Protein AF-A0AAW3V2T2-F1 (afdb_monomer)

Structure (mmCIF, N/CA/C/O backbone):
data_AF-A0AAW3V2T2-F1
#
_entry.id   AF-A0AAW3V2T2-F1
#
loop_
_atom_site.group_PDB
_atom_site.id
_atom_site.type_symbol
_atom_site.label_atom_id
_atom_site.label_alt_id
_atom_site.label_comp_id
_atom_site.label_asym_id
_atom_site.label_entity_id
_atom_site.label_seq_id
_atom_site.pdbx_PDB_ins_code
_atom_site.Cartn_x
_atom_site.Cartn_y
_atom_site.Cartn_z
_atom_site.occupancy
_atom_site.B_iso_or_equiv
_atom_site.auth_seq_id
_atom_site.auth_comp_id
_atom_site.auth_asym_id
_atom_site.auth_atom_id
_atom_site.pdbx_PDB_model_num
ATOM 1 N N . MET A 1 1 ? 46.199 -8.300 29.761 1.00 53.41 1 MET A N 1
ATOM 2 C CA . MET A 1 1 ? 46.042 -6.827 29.849 1.00 53.41 1 MET A CA 1
ATOM 3 C C . MET A 1 1 ? 44.579 -6.374 29.830 1.00 53.41 1 MET A C 1
ATOM 5 O O . MET A 1 1 ? 44.307 -5.335 30.410 1.00 53.41 1 MET A O 1
ATOM 9 N N . ALA A 1 2 ? 43.632 -7.113 29.229 1.00 55.97 2 ALA A N 1
ATOM 10 C CA . ALA A 1 2 ? 42.213 -6.725 29.209 1.00 55.97 2 ALA A CA 1
ATOM 11 C C . ALA A 1 2 ? 41.502 -6.847 30.578 1.00 55.97 2 ALA A C 1
ATOM 13 O O . ALA A 1 2 ? 40.705 -5.980 30.928 1.00 55.97 2 ALA A O 1
ATOM 14 N N . ASP A 1 3 ? 41.841 -7.854 31.390 1.00 56.78 3 ASP A N 1
ATOM 15 C CA . ASP A 1 3 ? 41.167 -8.089 32.683 1.00 56.78 3 ASP A CA 1
ATOM 16 C C . ASP A 1 3 ? 41.496 -7.038 33.747 1.00 56.78 3 ASP A C 1
ATOM 18 O O . ASP A 1 3 ? 40.661 -6.690 34.578 1.00 56.78 3 ASP A O 1
ATOM 22 N N . THR A 1 4 ? 42.691 -6.449 33.675 1.00 65.25 4 THR A N 1
ATOM 23 C CA . THR A 1 4 ? 43.110 -5.371 34.579 1.00 65.25 4 THR A CA 1
ATOM 24 C C . THR A 1 4 ? 42.241 -4.118 34.411 1.00 65.25 4 THR A C 1
ATOM 26 O O . THR A 1 4 ? 42.053 -3.373 35.368 1.00 65.25 4 THR A O 1
ATOM 29 N N . ASN A 1 5 ? 41.668 -3.901 33.221 1.00 74.88 5 ASN A N 1
ATOM 30 C CA . ASN A 1 5 ? 40.865 -2.715 32.926 1.00 74.88 5 ASN A CA 1
ATOM 31 C C . ASN A 1 5 ? 39.408 -2.857 33.408 1.00 74.88 5 ASN A C 1
ATOM 33 O O . ASN A 1 5 ? 38.839 -1.912 33.946 1.00 74.88 5 ASN A O 1
ATOM 37 N N . LYS A 1 6 ? 38.816 -4.057 33.306 1.00 81.50 6 LYS A N 1
ATOM 38 C CA . LYS A 1 6 ? 37.448 -4.318 33.798 1.00 81.50 6 LYS A CA 1
ATOM 39 C C . LYS A 1 6 ? 37.344 -4.145 35.314 1.00 81.50 6 LYS A C 1
ATOM 41 O O . LYS A 1 6 ? 36.424 -3.487 35.794 1.00 81.50 6 LYS A O 1
ATOM 46 N N . ASN A 1 7 ? 38.340 -4.644 36.046 1.00 83.12 7 ASN A N 1
ATOM 47 C CA . ASN A 1 7 ? 38.385 -4.520 37.502 1.00 83.12 7 ASN A CA 1
ATOM 48 C C . ASN A 1 7 ? 38.537 -3.060 37.957 1.00 83.12 7 ASN A C 1
ATOM 50 O O . ASN A 1 7 ? 37.912 -2.658 38.936 1.00 83.12 7 ASN A O 1
ATOM 54 N N . ALA A 1 8 ? 39.313 -2.250 37.228 1.00 88.56 8 ALA A N 1
ATOM 55 C CA . ALA A 1 8 ? 39.473 -0.828 37.527 1.00 88.56 8 ALA A CA 1
ATOM 56 C C . ALA A 1 8 ? 38.173 -0.035 37.301 1.00 88.56 8 ALA A C 1
ATOM 58 O O . ALA A 1 8 ? 37.826 0.820 38.112 1.00 88.56 8 ALA A O 1
ATOM 59 N N . ILE A 1 9 ? 37.427 -0.348 36.236 1.00 87.62 9 ILE A N 1
ATOM 60 C CA . ILE A 1 9 ? 36.143 0.299 35.929 1.00 87.62 9 ILE A CA 1
ATOM 61 C C . ILE A 1 9 ? 35.074 -0.092 36.955 1.00 87.62 9 ILE A C 1
ATOM 63 O O . ILE A 1 9 ? 34.386 0.783 37.476 1.00 87.62 9 ILE A O 1
ATOM 67 N N . GLY A 1 10 ? 34.968 -1.380 37.299 1.00 91.44 10 GLY A N 1
ATOM 68 C CA . GLY A 1 10 ? 34.033 -1.844 38.328 1.00 91.44 10 GLY A CA 1
ATOM 69 C C . GLY A 1 10 ? 34.307 -1.197 39.687 1.00 91.44 10 GLY A C 1
ATOM 70 O O . GLY A 1 10 ? 33.379 -0.764 40.366 1.00 91.44 10 GLY A O 1
ATOM 71 N N . GLN A 1 11 ? 35.584 -1.046 40.057 1.00 92.44 11 GLN A N 1
ATOM 72 C CA . GLN A 1 11 ? 35.960 -0.360 41.292 1.00 92.44 11 GLN A CA 1
ATOM 73 C C . GLN A 1 11 ? 35.624 1.138 41.259 1.00 92.44 11 GLN A C 1
ATOM 75 O O . GLN A 1 11 ? 35.041 1.648 42.210 1.00 92.44 11 GLN A O 1
ATOM 80 N N . ALA A 1 12 ? 35.897 1.829 40.149 1.00 92.69 12 ALA A N 1
ATOM 81 C CA . ALA A 1 12 ? 35.562 3.246 40.005 1.00 92.69 12 ALA A CA 1
ATOM 82 C C . ALA A 1 12 ? 34.049 3.519 40.100 1.00 92.69 12 ALA A C 1
ATOM 84 O O . ALA A 1 12 ? 33.648 4.541 40.650 1.00 92.69 12 ALA A O 1
ATOM 85 N N . LEU A 1 13 ? 33.206 2.609 39.595 1.00 93.38 13 LEU A N 1
ATOM 86 C CA . LEU A 1 13 ? 31.748 2.708 39.729 1.00 93.38 13 LEU A CA 1
ATOM 87 C C . LEU A 1 13 ? 31.278 2.464 41.170 1.00 93.38 13 LEU A C 1
ATOM 89 O O . LEU A 1 13 ? 30.354 3.132 41.630 1.00 93.38 13 LEU A O 1
ATOM 93 N N . ARG A 1 14 ? 31.928 1.545 41.897 1.00 93.69 14 ARG A N 1
ATOM 94 C CA . ARG A 1 14 ? 31.645 1.279 43.318 1.00 93.69 14 ARG A CA 1
ATOM 95 C C . ARG A 1 14 ? 32.020 2.448 44.230 1.00 93.69 14 ARG A C 1
ATOM 97 O O . ARG A 1 14 ? 31.319 2.692 45.209 1.00 93.69 14 ARG A O 1
ATOM 104 N N . ASP A 1 15 ? 33.073 3.181 43.882 1.00 95.12 15 ASP A N 1
ATOM 105 C CA . ASP A 1 15 ? 33.586 4.308 44.668 1.00 95.12 15 ASP A CA 1
ATOM 106 C C . ASP A 1 15 ? 32.835 5.636 44.407 1.00 95.12 15 ASP A C 1
ATOM 108 O O . ASP A 1 15 ? 33.189 6.672 44.975 1.00 95.12 15 ASP A O 1
ATOM 112 N N . LEU A 1 16 ? 31.790 5.637 43.566 1.00 94.31 16 LEU A N 1
ATOM 113 C CA . LEU A 1 16 ? 30.964 6.823 43.319 1.00 94.31 16 LEU A CA 1
ATOM 114 C C . LEU A 1 16 ? 30.236 7.285 44.593 1.00 94.31 16 LEU A C 1
ATOM 116 O O . LEU A 1 16 ? 29.608 6.498 45.302 1.00 94.31 16 LEU A O 1
ATOM 120 N N . ASP A 1 17 ? 30.231 8.599 44.845 1.00 95.56 17 ASP A N 1
ATOM 121 C CA . ASP A 1 17 ? 29.371 9.186 45.876 1.00 95.56 17 ASP A CA 1
ATOM 122 C C . ASP A 1 17 ? 27.904 9.166 45.420 1.00 95.56 17 ASP A C 1
ATOM 124 O O . ASP A 1 17 ? 27.413 10.049 44.706 1.00 95.56 17 ASP A O 1
ATOM 128 N N . TRP A 1 18 ? 27.180 8.148 45.876 1.00 93.38 18 TRP A N 1
ATOM 129 C CA . TRP A 1 18 ? 25.777 7.917 45.548 1.00 93.38 18 TRP A CA 1
ATOM 130 C C . TRP A 1 18 ? 24.844 9.072 45.927 1.00 93.38 18 TRP A C 1
ATOM 132 O O . TRP A 1 18 ? 23.751 9.176 45.359 1.00 93.38 18 TRP A O 1
ATOM 142 N N . LYS A 1 19 ? 25.246 9.978 46.832 1.00 90.38 19 LYS A N 1
ATOM 143 C CA . LYS A 1 19 ? 24.436 11.158 47.184 1.00 90.38 19 LYS A CA 1
ATOM 144 C C . LYS A 1 19 ? 24.245 12.111 46.003 1.00 90.38 19 LYS A C 1
ATOM 146 O O . LYS A 1 19 ? 23.205 12.760 45.934 1.00 90.38 19 LYS A O 1
ATOM 151 N N . GLY A 1 20 ? 25.195 12.153 45.067 1.00 89.50 20 GLY A N 1
ATOM 152 C CA . GLY A 1 20 ? 25.119 12.974 43.854 1.00 89.50 20 GLY A CA 1
ATOM 153 C C . GLY A 1 20 ? 24.443 12.293 42.660 1.00 89.50 20 GLY A C 1
ATOM 154 O O . GLY A 1 20 ? 24.149 12.957 41.667 1.00 89.50 20 GLY A O 1
ATOM 155 N N . VAL A 1 21 ? 24.179 10.985 42.732 1.00 91.94 21 VAL A N 1
ATOM 156 C CA . VAL A 1 21 ? 23.638 10.209 41.607 1.00 91.94 21 VAL A CA 1
ATOM 157 C C . VAL A 1 21 ? 22.103 10.259 41.613 1.00 91.94 21 VAL A C 1
ATOM 159 O O . VAL A 1 21 ? 21.492 9.788 42.583 1.00 91.94 21 VAL A O 1
ATOM 162 N N . PRO A 1 22 ? 21.451 10.773 40.545 1.00 93.31 22 PRO A N 1
ATOM 163 C CA . PRO A 1 22 ? 19.994 10.774 40.424 1.00 93.31 22 PRO A CA 1
ATOM 164 C C . PRO A 1 22 ? 19.413 9.367 40.577 1.00 93.31 22 PRO A C 1
ATOM 166 O O . PRO A 1 22 ? 19.926 8.427 39.978 1.00 93.31 22 PRO A O 1
ATOM 169 N N . VAL A 1 23 ? 18.309 9.228 41.321 1.00 88.88 23 VAL A N 1
ATOM 170 C CA . VAL A 1 23 ? 17.694 7.924 41.655 1.00 88.88 23 VAL A CA 1
ATOM 171 C C . VAL A 1 23 ? 17.455 7.056 40.415 1.00 88.88 23 VAL A C 1
ATOM 173 O O . VAL A 1 23 ? 17.810 5.884 40.418 1.00 88.88 23 VAL A O 1
ATOM 176 N N . ARG A 1 24 ? 16.966 7.653 39.321 1.00 85.06 24 ARG A N 1
ATOM 177 C CA . ARG A 1 24 ? 16.708 6.965 38.042 1.00 85.06 24 ARG A CA 1
ATOM 178 C C . ARG A 1 24 ? 17.946 6.354 37.365 1.00 85.06 24 ARG A C 1
ATOM 180 O O . ARG A 1 24 ? 17.792 5.523 36.485 1.00 85.06 24 ARG A O 1
ATOM 187 N N . ASN A 1 25 ? 19.152 6.788 37.733 1.00 88.88 25 ASN A N 1
ATOM 188 C CA . ASN A 1 25 ? 20.400 6.284 37.156 1.00 88.88 25 ASN A CA 1
ATOM 189 C C . ASN A 1 25 ? 21.049 5.205 38.031 1.00 88.88 25 ASN A C 1
ATOM 191 O O . ASN A 1 25 ? 22.017 4.589 37.594 1.00 88.88 25 ASN A O 1
ATOM 195 N N . ARG A 1 26 ? 20.569 4.996 39.266 1.00 95.25 26 ARG A N 1
ATOM 196 C CA . ARG A 1 26 ? 21.239 4.101 40.216 1.00 95.25 26 ARG A CA 1
ATOM 197 C C . ARG A 1 26 ? 21.125 2.639 39.807 1.00 95.25 26 ARG A C 1
ATOM 199 O O . ARG A 1 26 ? 22.139 1.960 39.743 1.00 95.25 26 ARG A O 1
ATOM 206 N N . GLU A 1 27 ? 19.928 2.229 39.405 1.00 90.94 27 GLU A N 1
ATOM 207 C CA . GLU A 1 27 ? 19.638 0.870 38.938 1.00 90.94 27 GLU A CA 1
ATOM 208 C C . GLU A 1 27 ? 20.506 0.475 37.728 1.00 90.94 27 GLU A C 1
ATOM 210 O O . GLU A 1 27 ? 21.078 -0.609 37.692 1.00 90.94 27 GLU A O 1
ATOM 215 N N . ALA A 1 28 ? 20.702 1.388 36.771 1.00 90.19 28 ALA A N 1
ATOM 216 C CA . ALA A 1 28 ? 21.550 1.135 35.605 1.00 90.19 28 ALA A CA 1
ATOM 217 C C . ALA A 1 28 ? 23.043 0.988 35.966 1.00 90.19 28 ALA A C 1
ATOM 219 O O . ALA A 1 28 ? 23.759 0.207 35.341 1.00 90.19 28 ALA A O 1
ATOM 220 N N . ILE A 1 29 ? 23.526 1.735 36.966 1.00 91.50 29 ILE A N 1
ATOM 221 C CA . ILE A 1 29 ? 24.917 1.637 37.437 1.00 91.50 29 ILE A CA 1
ATOM 222 C C . ILE A 1 29 ? 25.121 0.336 38.223 1.00 91.50 29 ILE A C 1
ATOM 224 O O . ILE A 1 29 ? 26.145 -0.319 38.047 1.00 91.50 29 ILE A O 1
ATOM 228 N N . GLU A 1 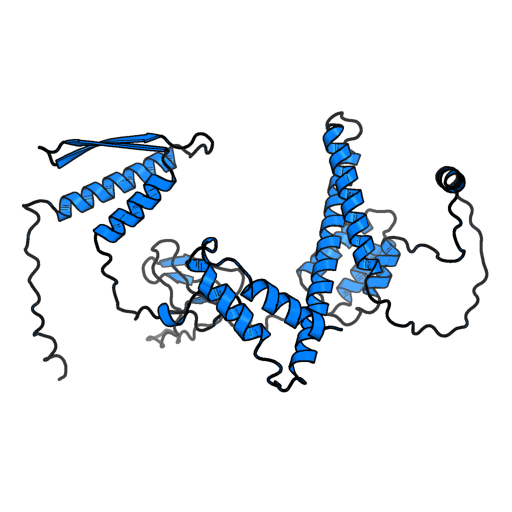30 ? 24.145 -0.072 39.036 1.00 93.19 30 GLU A N 1
ATOM 229 C CA . GLU A 1 30 ? 24.168 -1.350 39.759 1.00 93.19 30 GLU A CA 1
ATOM 230 C C . GLU A 1 30 ? 24.198 -2.544 38.792 1.00 93.19 30 GLU A C 1
ATOM 232 O O . GLU A 1 30 ? 25.061 -3.411 38.922 1.00 93.19 30 GLU A O 1
ATOM 237 N N . GLN A 1 31 ? 23.359 -2.533 37.751 1.00 88.56 31 GLN A N 1
ATOM 238 C CA . GLN A 1 31 ? 23.367 -3.562 36.702 1.00 88.56 31 GLN A CA 1
ATOM 239 C C . GLN A 1 31 ? 24.700 -3.617 35.939 1.00 88.56 31 GLN A C 1
ATOM 241 O O . GLN A 1 31 ? 25.179 -4.696 35.588 1.00 88.56 31 GLN A O 1
ATOM 246 N N . ALA A 1 32 ? 25.336 -2.467 35.693 1.00 88.00 32 ALA A N 1
ATOM 247 C CA . ALA A 1 32 ? 26.644 -2.417 35.041 1.00 88.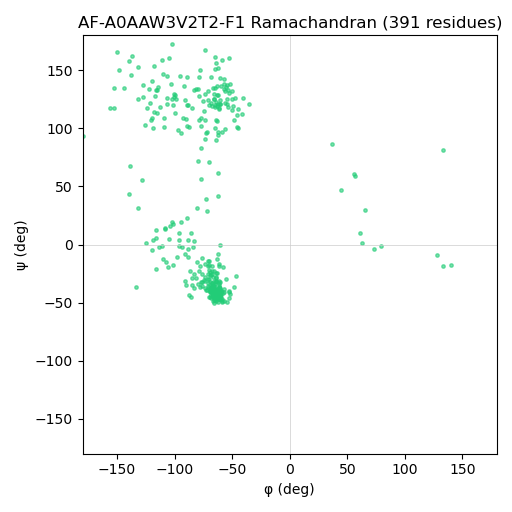00 32 ALA A CA 1
ATOM 248 C C . ALA A 1 32 ? 27.761 -3.006 35.920 1.00 88.00 32 ALA A C 1
ATOM 250 O O . ALA A 1 32 ? 28.662 -3.665 35.401 1.00 88.00 32 ALA A O 1
ATOM 251 N N . ILE A 1 33 ? 27.702 -2.798 37.240 1.00 92.81 33 ILE A N 1
ATOM 252 C CA . ILE A 1 33 ? 28.631 -3.410 38.198 1.00 92.81 33 ILE A CA 1
ATOM 253 C C . ILE A 1 33 ? 28.445 -4.934 38.211 1.00 92.81 33 ILE A C 1
ATOM 255 O O . ILE A 1 33 ? 29.427 -5.666 38.103 1.00 92.81 33 ILE A O 1
ATOM 259 N N . GLU A 1 34 ? 27.200 -5.412 38.253 1.00 90.00 34 GLU A N 1
ATOM 260 C CA . GLU A 1 34 ? 26.885 -6.846 38.248 1.00 90.00 34 GLU A CA 1
ATOM 261 C C . GLU A 1 34 ? 27.352 -7.538 36.956 1.00 90.00 34 GLU A C 1
ATOM 263 O O . GLU A 1 34 ? 27.958 -8.609 36.998 1.00 90.00 34 GLU A O 1
ATOM 268 N N . ALA A 1 35 ? 27.178 -6.885 35.803 1.00 86.69 35 ALA A N 1
ATOM 269 C CA . ALA A 1 35 ? 27.677 -7.380 34.521 1.00 86.69 35 ALA A CA 1
ATOM 270 C C . ALA A 1 35 ? 29.216 -7.427 34.441 1.00 86.69 35 ALA A C 1
ATOM 272 O O . ALA A 1 35 ? 29.774 -8.283 33.750 1.00 86.69 35 ALA A O 1
ATOM 273 N N . LEU A 1 36 ? 29.915 -6.517 35.129 1.00 88.06 36 LEU A N 1
ATOM 274 C CA . LEU A 1 36 ? 31.379 -6.518 35.208 1.00 88.06 36 LEU A CA 1
ATOM 275 C C . LEU A 1 36 ? 31.910 -7.601 36.158 1.00 88.06 36 LEU A C 1
ATOM 277 O O . LEU A 1 36 ? 32.978 -8.153 35.891 1.00 88.06 36 LEU A O 1
ATOM 281 N N . ASP A 1 37 ? 31.169 -7.923 37.221 1.00 86.88 37 ASP A N 1
ATOM 282 C CA . ASP A 1 37 ? 31.546 -8.941 38.210 1.00 86.88 37 ASP A CA 1
ATOM 283 C C . ASP A 1 37 ? 31.175 -10.373 37.769 1.00 86.88 37 ASP A C 1
ATOM 285 O O . ASP A 1 37 ? 31.832 -11.336 38.170 1.00 86.88 37 ASP A O 1
ATOM 289 N N . GLY A 1 38 ? 30.161 -10.531 36.909 1.00 83.62 38 GLY A N 1
ATOM 290 C CA . GLY A 1 38 ? 29.633 -11.810 36.413 1.00 83.62 38 GLY A CA 1
ATOM 291 C C . GLY A 1 38 ? 30.517 -12.559 35.405 1.00 83.62 38 GLY 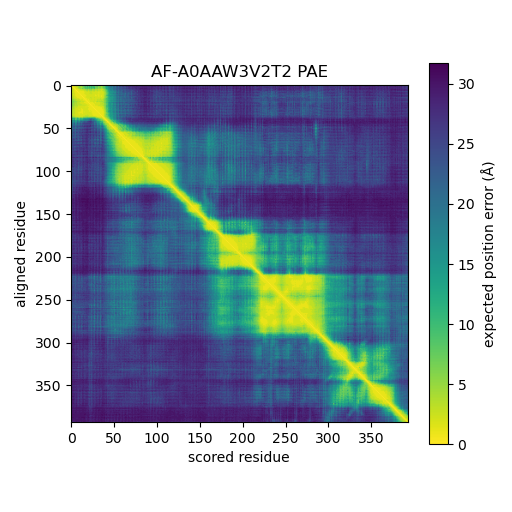A C 1
ATOM 292 O O . GLY A 1 38 ? 30.003 -13.114 34.436 1.00 83.62 38 GLY A O 1
ATOM 293 N N . GLY A 1 39 ? 31.838 -12.561 35.607 1.00 64.44 39 GLY A N 1
ATOM 294 C CA . GLY A 1 39 ? 32.839 -13.119 34.698 1.00 64.44 39 GLY A CA 1
ATOM 295 C C . GLY A 1 39 ? 32.459 -14.455 34.040 1.00 64.44 39 GLY A C 1
ATOM 296 O O . GLY A 1 39 ? 32.187 -15.448 34.707 1.00 64.44 39 GLY A O 1
ATOM 297 N N . ASP A 1 40 ? 32.531 -14.460 32.707 1.00 56.84 40 ASP A N 1
ATOM 298 C CA . ASP A 1 40 ? 32.747 -15.630 31.848 1.00 56.84 40 ASP A CA 1
ATOM 299 C C . ASP A 1 40 ? 31.747 -16.798 32.000 1.00 56.84 40 ASP A C 1
ATOM 301 O O . ASP A 1 40 ? 32.116 -17.955 32.214 1.00 56.84 40 ASP A O 1
ATOM 305 N N . GLN A 1 41 ? 30.453 -16.539 31.777 1.00 44.12 41 GLN A N 1
ATOM 306 C CA . GLN A 1 41 ? 29.564 -17.612 31.322 1.00 44.12 41 GLN A CA 1
ATOM 307 C C . GLN A 1 41 ? 29.785 -17.872 29.826 1.00 44.12 41 GLN A C 1
ATOM 309 O O . GLN A 1 41 ? 29.314 -17.139 28.959 1.00 44.12 41 GLN A O 1
ATOM 314 N N . LYS A 1 42 ? 30.522 -18.951 29.535 1.00 49.62 42 LYS A N 1
ATOM 315 C CA . LYS A 1 42 ? 30.663 -19.561 28.204 1.00 49.62 42 LYS A CA 1
ATOM 316 C C . LYS A 1 42 ? 29.299 -19.706 27.510 1.00 49.62 42 LYS A C 1
ATOM 318 O O . LYS A 1 42 ? 28.517 -20.581 27.877 1.00 49.62 42 LYS A O 1
ATOM 323 N N . GLN A 1 43 ? 29.079 -18.941 26.444 1.00 43.19 43 GLN A N 1
ATOM 324 C CA . GLN A 1 43 ? 28.131 -19.284 25.379 1.00 43.19 43 GLN A CA 1
ATOM 325 C C . GLN A 1 43 ? 28.866 -19.981 24.217 1.00 43.19 43 GLN A C 1
ATOM 327 O O . GLN A 1 43 ? 30.025 -19.655 23.942 1.00 43.19 43 GLN A O 1
ATOM 332 N N . PRO A 1 44 ? 28.235 -20.952 23.530 1.00 42.00 44 PRO A N 1
ATOM 333 C CA . PRO A 1 44 ? 28.854 -21.680 22.429 1.00 42.00 44 PRO A CA 1
ATOM 334 C C . PRO A 1 44 ? 28.854 -20.810 21.162 1.00 42.00 44 PRO A C 1
ATOM 336 O O . PRO A 1 44 ? 27.813 -20.567 20.561 1.00 42.00 44 PRO A O 1
ATOM 339 N N . LEU A 1 45 ? 30.035 -20.336 20.761 1.00 51.28 45 LEU A N 1
ATOM 340 C CA . LEU A 1 45 ? 30.257 -19.488 19.588 1.00 51.28 45 LEU A CA 1
ATOM 341 C C . LEU A 1 45 ? 30.992 -20.274 18.496 1.00 51.28 45 LEU A C 1
ATOM 343 O O . LEU A 1 45 ? 32.212 -20.423 18.540 1.00 51.28 45 LEU A O 1
ATOM 347 N N . ALA A 1 46 ? 30.242 -20.741 17.500 1.00 43.38 46 ALA A N 1
ATOM 348 C CA . ALA A 1 46 ? 30.783 -21.113 16.192 1.00 43.38 46 ALA A CA 1
ATOM 349 C C . ALA A 1 46 ? 29.919 -20.538 15.053 1.00 43.38 46 ALA A C 1
ATOM 351 O O . ALA A 1 46 ? 30.468 -20.006 14.092 1.00 43.38 46 ALA A O 1
ATOM 352 N N . ASP A 1 47 ? 28.593 -20.491 15.218 1.00 44.62 47 ASP A N 1
ATOM 353 C CA . ASP A 1 47 ? 27.686 -20.047 14.145 1.00 44.62 47 ASP A CA 1
ATOM 354 C C . ASP A 1 47 ? 27.471 -18.518 14.098 1.00 44.62 47 ASP A C 1
ATOM 356 O O . ASP A 1 47 ? 27.199 -17.943 13.045 1.00 44.62 47 ASP A O 1
ATOM 360 N N . GLU A 1 48 ? 27.686 -17.811 15.211 1.00 44.53 48 GLU A N 1
ATOM 361 C CA . GLU A 1 48 ? 27.503 -16.351 15.293 1.00 44.53 48 GLU A CA 1
ATOM 362 C C . GLU A 1 48 ? 28.673 -15.550 14.684 1.00 44.53 48 GLU A C 1
ATOM 364 O O . GLU A 1 48 ? 28.510 -14.397 14.279 1.00 44.53 48 GLU A O 1
ATOM 369 N N . ALA A 1 49 ? 29.868 -16.145 14.588 1.00 46.53 49 ALA A N 1
ATOM 370 C CA . ALA A 1 49 ? 31.040 -15.487 14.006 1.00 46.53 49 ALA A CA 1
ATOM 371 C C . ALA A 1 49 ? 30.943 -15.372 12.472 1.00 46.53 49 ALA A C 1
ATOM 373 O O . ALA A 1 49 ? 31.405 -14.379 11.909 1.00 46.53 49 ALA A O 1
ATOM 374 N N . ALA A 1 50 ? 30.285 -16.333 11.812 1.00 45.34 50 ALA A N 1
ATOM 375 C CA . ALA A 1 50 ? 30.003 -16.278 10.378 1.00 45.34 50 ALA A CA 1
ATOM 376 C C . ALA A 1 50 ? 28.985 -15.167 10.054 1.00 45.34 50 ALA A C 1
ATOM 378 O O . ALA A 1 50 ? 29.259 -14.311 9.212 1.00 45.34 50 ALA A O 1
ATOM 379 N N . ALA A 1 51 ? 27.893 -15.076 10.825 1.00 48.12 51 ALA A N 1
ATOM 380 C CA . ALA A 1 51 ? 26.869 -14.039 10.660 1.00 48.12 51 ALA A CA 1
ATOM 381 C C . ALA A 1 51 ? 27.392 -12.606 10.915 1.00 48.12 51 ALA A C 1
ATOM 383 O O . ALA A 1 51 ? 26.958 -11.653 10.266 1.00 48.12 51 ALA A O 1
ATOM 384 N N . ARG A 1 52 ? 28.369 -12.432 11.819 1.00 49.09 52 ARG A N 1
ATOM 385 C CA . ARG A 1 52 ? 29.024 -11.130 12.065 1.00 49.09 52 ARG A CA 1
ATOM 386 C C . ARG A 1 52 ? 29.948 -10.683 10.925 1.00 49.09 52 ARG A C 1
ATOM 388 O O . ARG A 1 52 ? 30.170 -9.481 10.775 1.00 49.09 52 ARG A O 1
ATOM 395 N N . SER A 1 53 ? 30.482 -11.612 10.130 1.00 52.50 53 SER A N 1
ATOM 396 C CA . SER A 1 53 ? 31.357 -11.279 8.997 1.00 52.50 53 SER A CA 1
ATOM 397 C C . SER A 1 53 ? 30.574 -10.782 7.773 1.00 52.50 53 SER A C 1
ATOM 399 O O . SER A 1 53 ? 30.986 -9.801 7.151 1.00 52.50 53 SER A O 1
ATOM 401 N N . ASP A 1 54 ? 29.389 -11.348 7.521 1.00 53.75 54 ASP A N 1
ATOM 402 C CA . ASP A 1 54 ? 28.526 -10.970 6.393 1.00 53.75 54 ASP A CA 1
ATOM 403 C C . ASP A 1 54 ? 27.914 -9.569 6.564 1.00 53.75 54 ASP A C 1
ATOM 405 O O . ASP A 1 54 ? 27.862 -8.777 5.619 1.00 53.75 54 ASP A O 1
ATOM 409 N N . GLY A 1 55 ? 27.525 -9.205 7.792 1.00 52.66 55 GLY A N 1
ATOM 410 C CA . GLY A 1 55 ? 26.999 -7.868 8.087 1.00 52.66 55 GLY A CA 1
ATOM 411 C C . GLY A 1 55 ? 28.041 -6.759 7.911 1.00 52.66 55 GLY A C 1
ATOM 412 O O . GLY A 1 55 ? 27.722 -5.672 7.427 1.00 52.66 55 GLY A O 1
ATOM 413 N N . ARG A 1 56 ? 29.306 -7.034 8.247 1.00 59.88 56 ARG A N 1
ATOM 414 C CA . ARG A 1 56 ? 30.401 -6.063 8.126 1.00 59.88 56 ARG A CA 1
ATOM 415 C C . ARG A 1 56 ? 30.721 -5.742 6.667 1.00 59.88 56 ARG A C 1
ATOM 417 O O . ARG A 1 56 ? 30.858 -4.568 6.336 1.00 59.88 56 ARG A O 1
ATOM 424 N N . ALA A 1 57 ? 30.772 -6.753 5.801 1.00 64.81 57 ALA A N 1
ATOM 425 C CA . ALA A 1 57 ? 30.987 -6.549 4.370 1.00 64.81 57 ALA A CA 1
ATOM 426 C C . ALA A 1 57 ? 29.852 -5.718 3.741 1.00 64.81 57 ALA A C 1
ATOM 428 O O . ALA A 1 57 ? 30.111 -4.796 2.970 1.00 64.81 57 ALA A O 1
ATOM 429 N N . ALA A 1 58 ? 28.597 -5.975 4.126 1.00 60.84 58 ALA A N 1
ATOM 430 C CA . ALA A 1 58 ? 27.452 -5.191 3.661 1.00 60.84 58 ALA A CA 1
ATOM 431 C C . ALA A 1 58 ? 27.503 -3.722 4.131 1.00 60.84 58 ALA A C 1
ATOM 433 O O . ALA A 1 58 ? 27.223 -2.814 3.346 1.00 60.84 58 ALA A O 1
ATOM 434 N N . LEU A 1 59 ? 27.908 -3.474 5.383 1.00 61.22 59 LEU A N 1
ATOM 435 C CA . LEU A 1 59 ? 28.114 -2.127 5.936 1.00 61.22 59 LEU A CA 1
ATOM 436 C C . LEU A 1 59 ? 29.262 -1.378 5.237 1.00 61.22 59 LEU A C 1
ATOM 438 O O . LEU A 1 59 ? 29.121 -0.196 4.924 1.00 61.22 59 LEU A O 1
ATOM 442 N N . GLU A 1 60 ? 30.371 -2.060 4.942 1.00 75.00 60 GLU A N 1
ATOM 443 C CA . GLU A 1 60 ? 31.518 -1.491 4.222 1.00 75.00 60 GLU A CA 1
ATOM 444 C C . GLU A 1 60 ? 31.154 -1.145 2.761 1.00 75.00 60 GLU A C 1
ATOM 446 O O . GLU A 1 60 ? 31.468 -0.047 2.291 1.00 75.00 60 GLU A O 1
ATOM 451 N N . ILE A 1 61 ? 30.395 -2.007 2.071 1.00 73.25 61 ILE A N 1
ATOM 452 C CA . ILE A 1 61 ? 29.877 -1.747 0.713 1.00 73.25 61 ILE A CA 1
ATOM 453 C C . ILE A 1 61 ? 28.877 -0.581 0.709 1.00 73.25 61 ILE A C 1
ATOM 455 O O . ILE A 1 61 ? 28.934 0.285 -0.172 1.00 73.25 61 ILE A O 1
ATOM 459 N N . ALA A 1 62 ? 27.974 -0.516 1.691 1.00 74.88 62 ALA A N 1
ATOM 460 C CA . ALA A 1 62 ? 27.017 0.581 1.818 1.00 74.88 62 ALA A CA 1
ATOM 461 C C . ALA A 1 62 ? 27.725 1.924 2.067 1.00 74.88 62 ALA A C 1
ATOM 463 O O . ALA A 1 62 ? 27.389 2.922 1.424 1.00 74.88 62 ALA A O 1
ATOM 464 N N . GLY A 1 63 ? 28.746 1.937 2.932 1.00 80.19 63 GLY A N 1
ATOM 465 C CA . GLY A 1 63 ? 29.574 3.114 3.198 1.00 80.19 63 GLY A CA 1
ATOM 466 C C . GLY A 1 63 ? 30.338 3.597 1.962 1.00 80.19 63 GLY A C 1
ATOM 467 O O . GLY A 1 63 ? 30.292 4.783 1.633 1.00 80.19 63 GLY A O 1
ATOM 468 N N . ALA A 1 64 ? 30.968 2.680 1.219 1.00 77.38 64 ALA A N 1
ATOM 469 C CA . ALA A 1 64 ? 31.645 2.999 -0.039 1.00 77.38 64 ALA A CA 1
ATOM 470 C C . ALA A 1 64 ? 30.673 3.557 -1.094 1.00 77.38 64 ALA A C 1
ATOM 472 O O . ALA A 1 64 ? 30.970 4.550 -1.761 1.00 77.38 64 ALA A O 1
ATOM 473 N N . THR A 1 65 ? 29.478 2.971 -1.199 1.00 81.38 65 THR A N 1
ATOM 474 C CA . THR A 1 65 ? 28.438 3.420 -2.135 1.00 81.38 65 THR A CA 1
ATOM 475 C C . THR A 1 65 ? 27.938 4.827 -1.796 1.00 81.38 65 THR A C 1
ATOM 477 O O . THR A 1 65 ? 27.762 5.651 -2.695 1.00 81.38 65 THR A O 1
ATOM 480 N N . ALA A 1 66 ? 27.723 5.133 -0.514 1.00 82.44 66 ALA A N 1
ATOM 481 C CA . ALA A 1 66 ? 27.289 6.458 -0.074 1.00 82.44 66 ALA A CA 1
ATOM 482 C C . ALA A 1 66 ? 28.340 7.538 -0.382 1.00 82.44 66 ALA A C 1
ATOM 484 O O . ALA A 1 66 ? 28.001 8.570 -0.959 1.00 82.44 66 ALA A O 1
ATOM 485 N N . ALA A 1 67 ? 29.616 7.270 -0.091 1.00 78.75 67 ALA A N 1
ATOM 486 C CA . ALA A 1 67 ? 30.698 8.215 -0.363 1.00 78.75 67 ALA A CA 1
ATOM 487 C C . ALA A 1 67 ? 30.916 8.467 -1.864 1.00 78.75 67 ALA A C 1
ATOM 489 O O . ALA A 1 67 ? 31.210 9.592 -2.266 1.00 78.75 67 ALA A O 1
ATOM 490 N N . LEU A 1 68 ? 30.735 7.449 -2.713 1.00 83.19 68 LEU A N 1
ATOM 491 C CA . LEU A 1 68 ? 30.792 7.622 -4.167 1.00 83.19 68 LEU A CA 1
ATOM 492 C C . LEU A 1 68 ? 29.636 8.483 -4.690 1.00 83.19 68 LEU A C 1
ATOM 494 O O . LEU A 1 68 ? 29.864 9.342 -5.539 1.00 83.19 68 LEU A O 1
ATOM 498 N N . ARG A 1 69 ? 28.414 8.314 -4.163 1.00 86.31 69 ARG A N 1
ATOM 499 C CA . ARG A 1 69 ? 27.276 9.182 -4.517 1.00 86.31 69 ARG A CA 1
ATOM 500 C C . ARG A 1 69 ? 27.513 10.629 -4.102 1.00 86.31 69 ARG A C 1
ATOM 502 O O . ARG A 1 69 ? 27.246 11.529 -4.890 1.00 86.31 69 ARG A O 1
ATOM 509 N N . GLU A 1 70 ? 28.033 10.849 -2.898 1.00 85.44 70 GLU A N 1
ATOM 510 C CA . GLU A 1 70 ? 28.375 12.192 -2.422 1.00 85.44 70 GLU A CA 1
ATOM 511 C C . GLU A 1 70 ? 29.467 12.833 -3.291 1.00 85.44 70 GLU A C 1
ATOM 513 O O . GLU A 1 70 ? 29.362 14.004 -3.652 1.00 85.44 70 GLU A O 1
ATOM 518 N N . CYS A 1 71 ? 30.472 12.054 -3.708 1.00 85.88 71 CYS A N 1
ATOM 519 C CA . CYS A 1 71 ? 31.495 12.514 -4.642 1.00 85.88 71 CYS A CA 1
ATOM 520 C C . CYS A 1 71 ? 30.899 12.915 -5.996 1.00 85.88 71 CYS A C 1
ATOM 522 O O . CYS A 1 71 ? 31.222 13.990 -6.493 1.00 85.88 71 CYS A O 1
ATOM 524 N N . LEU A 1 72 ? 30.012 12.101 -6.576 1.00 87.44 72 LEU A N 1
ATOM 525 C CA . LEU A 1 72 ? 29.359 12.410 -7.854 1.00 87.44 72 LEU A CA 1
ATOM 526 C C . LEU A 1 72 ? 28.472 13.658 -7.764 1.00 87.44 72 LEU A C 1
ATOM 528 O O . LEU A 1 72 ? 28.579 14.537 -8.614 1.00 87.44 72 LEU A O 1
ATOM 532 N N . ALA A 1 73 ? 27.668 13.783 -6.708 1.00 85.88 73 ALA A N 1
ATOM 533 C CA . ALA A 1 73 ? 26.834 14.963 -6.487 1.00 85.88 73 ALA A CA 1
ATOM 534 C C . ALA A 1 73 ? 27.677 16.241 -6.326 1.00 85.88 73 ALA A C 1
ATOM 536 O O . ALA A 1 73 ? 27.311 17.308 -6.819 1.00 85.88 73 ALA A O 1
ATOM 537 N N . ALA A 1 74 ? 28.832 16.144 -5.661 1.00 84.56 74 ALA A N 1
ATOM 538 C CA . ALA A 1 74 ? 29.750 17.268 -5.519 1.00 84.56 74 ALA A CA 1
ATOM 539 C C . ALA A 1 74 ? 30.461 17.632 -6.839 1.00 84.56 74 ALA A C 1
ATOM 541 O O . ALA A 1 74 ? 30.722 18.812 -7.076 1.00 84.56 74 ALA A O 1
ATOM 542 N N . GLU A 1 75 ? 30.754 16.656 -7.707 1.00 89.38 75 GLU A N 1
ATOM 543 C CA . GLU A 1 75 ? 31.251 16.910 -9.069 1.00 89.38 75 GLU A CA 1
ATOM 544 C C . GLU A 1 75 ? 30.199 17.591 -9.945 1.00 89.38 75 GLU A C 1
ATOM 546 O O . GLU A 1 75 ? 30.523 18.546 -10.645 1.00 89.38 75 GLU A O 1
ATOM 551 N N . GLU A 1 76 ? 28.946 17.144 -9.883 1.00 88.88 76 GLU A N 1
ATOM 552 C CA . GLU A 1 76 ? 27.842 17.720 -10.653 1.00 88.88 76 GLU A CA 1
ATOM 553 C C . GLU A 1 76 ? 27.567 19.169 -10.233 1.00 88.88 76 GLU A C 1
ATOM 555 O O . GLU A 1 76 ? 27.515 20.063 -11.078 1.00 88.88 76 GLU A O 1
ATOM 560 N N . ALA A 1 77 ? 27.509 19.431 -8.923 1.00 85.44 77 ALA A N 1
ATOM 561 C CA . ALA A 1 77 ? 27.366 20.785 -8.392 1.00 85.44 77 ALA A CA 1
ATOM 562 C C . ALA A 1 77 ? 28.525 21.701 -8.821 1.00 85.44 77 ALA A C 1
ATOM 564 O O . ALA A 1 77 ? 28.309 22.864 -9.162 1.00 85.44 77 ALA A O 1
ATOM 565 N N . TRP A 1 78 ? 29.759 21.185 -8.833 1.00 90.25 78 TRP A N 1
ATOM 566 C CA . TRP A 1 78 ? 30.910 21.935 -9.331 1.00 90.25 78 TRP A CA 1
ATOM 567 C C . TRP A 1 78 ? 30.826 22.186 -10.837 1.00 90.25 78 TRP A C 1
ATOM 569 O O . TRP A 1 78 ? 31.114 23.292 -11.286 1.00 90.25 78 TRP A O 1
ATOM 579 N N . SER A 1 79 ? 30.420 21.183 -11.617 1.00 88.75 79 SER A N 1
ATOM 580 C CA . SER A 1 79 ? 30.272 21.316 -13.065 1.00 88.75 79 SER A CA 1
ATOM 581 C C . SER A 1 79 ? 29.210 22.346 -13.433 1.00 88.75 79 SER A C 1
ATOM 583 O O . SER A 1 79 ? 29.413 23.088 -14.388 1.00 88.75 79 SER A O 1
ATOM 585 N N . TRP A 1 80 ? 28.106 22.409 -12.686 1.00 90.62 80 TRP A N 1
ATOM 586 C CA . TRP A 1 80 ? 27.093 23.445 -12.858 1.00 90.62 80 TRP A CA 1
ATOM 587 C C . TRP A 1 80 ? 27.679 24.830 -12.571 1.00 90.62 80 TRP A C 1
ATOM 589 O O . TRP A 1 80 ? 27.591 25.711 -13.415 1.00 90.62 80 TRP A O 1
ATOM 599 N N . ILE A 1 81 ? 28.373 25.011 -11.440 1.00 87.44 81 ILE A N 1
ATOM 600 C CA . ILE A 1 81 ? 29.003 26.298 -11.088 1.00 87.44 81 ILE A CA 1
ATOM 601 C C . ILE A 1 81 ? 30.030 26.741 -12.138 1.00 87.44 81 ILE A C 1
ATOM 603 O O . ILE A 1 81 ? 30.060 27.916 -12.497 1.00 87.44 81 ILE A O 1
ATOM 607 N N . ALA A 1 82 ? 30.832 25.808 -12.657 1.00 86.25 82 ALA A N 1
ATOM 608 C CA . ALA A 1 82 ? 31.833 26.082 -13.684 1.00 86.25 82 ALA A CA 1
ATOM 609 C C . ALA A 1 82 ? 31.209 26.550 -15.014 1.00 86.25 82 ALA A C 1
ATOM 611 O O . ALA A 1 82 ? 31.794 27.368 -15.716 1.00 86.25 82 ALA A O 1
ATOM 612 N N . GLN A 1 83 ? 30.000 26.084 -15.354 1.00 88.25 83 GLN A N 1
ATOM 613 C CA . GLN A 1 83 ? 29.295 26.515 -16.570 1.00 88.25 83 GLN A CA 1
ATOM 614 C C . GLN A 1 83 ? 28.863 27.991 -16.532 1.00 88.25 83 GLN A C 1
ATOM 616 O O . GLN A 1 83 ? 28.695 28.589 -17.591 1.00 88.25 83 GLN A O 1
ATOM 621 N N . PHE A 1 84 ? 28.727 28.592 -15.345 1.00 87.06 84 PHE A N 1
ATOM 622 C CA . PHE A 1 84 ? 28.300 29.987 -15.164 1.00 87.06 84 PHE A CA 1
ATOM 623 C C . PHE A 1 84 ? 29.453 30.942 -14.805 1.00 87.06 84 PHE A C 1
ATOM 625 O O . PHE A 1 84 ? 29.208 32.067 -14.364 1.00 87.06 84 PHE A O 1
ATOM 632 N N . GLU A 1 85 ? 30.715 30.535 -14.998 1.00 69.50 85 GLU A N 1
ATOM 633 C CA . GLU A 1 85 ? 31.901 31.328 -14.623 1.00 69.50 85 GLU A CA 1
ATOM 634 C C . GLU A 1 85 ? 32.041 32.680 -15.358 1.00 69.50 85 GLU A C 1
ATOM 636 O O . GLU A 1 85 ? 32.860 33.504 -14.957 1.00 69.50 85 GLU A O 1
ATOM 641 N N . GLY A 1 86 ? 31.210 32.968 -16.367 1.00 74.88 86 GLY A N 1
ATOM 642 C CA . GLY A 1 86 ? 31.198 34.248 -17.091 1.00 74.88 86 GLY A CA 1
ATOM 643 C C . GLY A 1 86 ? 30.090 35.235 -16.706 1.00 74.88 86 GLY A C 1
ATOM 644 O O . GLY A 1 86 ? 30.217 36.422 -16.998 1.00 74.88 86 GLY A O 1
ATOM 645 N N . ASP A 1 87 ? 29.026 34.787 -16.035 1.00 78.62 87 ASP A N 1
ATOM 646 C CA . ASP A 1 87 ? 27.780 35.569 -15.956 1.00 78.62 87 ASP A CA 1
ATOM 647 C C . ASP A 1 87 ? 27.656 36.412 -14.677 1.00 78.62 87 ASP A C 1
ATOM 649 O O . ASP A 1 87 ? 26.654 37.095 -14.467 1.00 78.62 87 ASP A O 1
ATOM 653 N N . GLY A 1 88 ? 28.640 36.335 -13.771 1.00 84.75 88 GLY A N 1
ATOM 654 C CA . GLY A 1 88 ? 28.536 36.918 -12.426 1.00 84.75 88 GLY A CA 1
ATOM 655 C C . GLY A 1 88 ? 27.390 36.327 -11.588 1.00 84.75 88 GLY A C 1
ATOM 656 O O . GLY A 1 88 ? 27.078 36.843 -10.519 1.00 84.75 88 GLY A O 1
ATOM 657 N N . ALA A 1 89 ? 26.762 35.250 -12.073 1.00 79.62 89 ALA A N 1
ATOM 658 C CA . ALA A 1 89 ? 25.564 34.646 -11.500 1.00 79.62 89 ALA A CA 1
ATOM 659 C C . ALA A 1 89 ? 25.849 33.792 -10.256 1.00 79.62 89 ALA A C 1
ATOM 661 O O . ALA A 1 89 ? 24.935 33.528 -9.479 1.00 79.62 89 ALA A O 1
ATOM 662 N N . VAL A 1 90 ? 27.103 33.371 -10.057 1.00 85.62 90 VAL A N 1
ATOM 663 C CA . VAL A 1 90 ? 27.511 32.566 -8.900 1.00 85.62 90 VAL A CA 1
ATOM 664 C C . VAL A 1 90 ? 28.435 33.378 -8.005 1.00 85.62 90 VAL A C 1
ATOM 666 O O . VAL A 1 90 ? 29.535 33.761 -8.415 1.00 85.62 90 VAL A O 1
ATOM 669 N N . ASP A 1 91 ? 27.984 33.593 -6.771 1.00 90.69 91 ASP A N 1
ATOM 670 C CA . ASP A 1 91 ? 28.737 34.273 -5.721 1.00 90.69 91 ASP A CA 1
ATOM 671 C C . ASP A 1 91 ? 30.050 33.531 -5.395 1.00 90.69 91 ASP A C 1
ATOM 673 O O . ASP A 1 91 ? 30.116 32.296 -5.385 1.00 90.69 91 ASP A O 1
ATOM 677 N N . GLU A 1 92 ? 31.114 34.280 -5.094 1.00 86.06 92 GLU A N 1
ATOM 678 C CA . GLU A 1 92 ? 32.437 33.719 -4.786 1.00 86.06 92 GLU A CA 1
ATOM 679 C C . GLU A 1 92 ? 32.393 32.795 -3.561 1.00 86.06 92 GLU A C 1
ATOM 681 O O . GLU A 1 92 ? 33.101 31.783 -3.512 1.00 86.06 92 GLU A O 1
ATOM 686 N N . VAL A 1 93 ? 31.516 33.088 -2.594 1.00 83.69 93 VAL A N 1
ATOM 687 C CA . VAL A 1 93 ? 31.318 32.249 -1.403 1.00 83.69 93 VAL A CA 1
ATOM 688 C C . VAL A 1 93 ? 30.690 30.906 -1.772 1.00 83.69 93 VAL A C 1
ATOM 690 O O . VAL A 1 93 ? 31.079 29.866 -1.231 1.00 83.69 93 VAL A O 1
ATOM 693 N N . GLU A 1 94 ? 29.734 30.891 -2.699 1.00 85.38 94 GLU A N 1
ATOM 694 C CA . GLU A 1 94 ? 29.093 29.662 -3.168 1.00 85.38 94 GLU A CA 1
ATOM 695 C C . GLU A 1 94 ? 30.068 28.792 -3.969 1.00 85.38 94 GLU A C 1
ATOM 697 O O . GLU A 1 94 ? 30.155 27.579 -3.737 1.00 85.38 94 GLU A O 1
ATOM 702 N N . ARG A 1 95 ? 30.901 29.426 -4.801 1.00 86.88 95 ARG A N 1
ATOM 703 C CA . ARG A 1 95 ? 32.008 28.773 -5.511 1.00 86.88 95 ARG A CA 1
ATOM 704 C C . ARG A 1 95 ? 33.000 28.137 -4.536 1.00 86.88 95 ARG A C 1
ATOM 706 O O . ARG A 1 95 ? 33.302 26.948 -4.649 1.00 86.88 95 ARG A O 1
ATOM 713 N N . ALA A 1 96 ? 33.451 28.877 -3.523 1.00 85.25 96 ALA A N 1
ATOM 714 C CA . ALA A 1 96 ? 34.366 28.354 -2.507 1.00 85.25 96 ALA A CA 1
ATOM 715 C C . ALA A 1 96 ? 33.761 27.166 -1.734 1.00 85.25 96 ALA A C 1
ATOM 717 O O . ALA A 1 96 ? 34.426 26.150 -1.519 1.00 85.25 96 ALA A O 1
ATOM 718 N N . ARG A 1 97 ? 32.473 27.235 -1.368 1.00 85.50 97 ARG A N 1
ATOM 719 C CA . ARG A 1 97 ? 31.766 26.132 -0.691 1.00 85.50 97 ARG A CA 1
ATOM 720 C C . ARG A 1 97 ? 31.655 24.884 -1.561 1.00 85.50 97 ARG A C 1
ATOM 722 O O . ARG A 1 97 ? 31.803 23.773 -1.053 1.00 85.50 97 ARG A O 1
ATOM 729 N N . ALA A 1 98 ? 31.388 25.035 -2.855 1.00 83.69 98 ALA A N 1
ATOM 730 C CA . ALA A 1 98 ? 31.347 23.906 -3.777 1.00 83.69 98 ALA A CA 1
ATOM 731 C C . ALA A 1 98 ? 32.728 23.266 -3.975 1.00 83.69 98 ALA A C 1
ATOM 733 O O . ALA A 1 98 ? 32.828 22.040 -3.929 1.00 83.69 98 ALA A O 1
ATOM 734 N N . ALA A 1 99 ? 33.792 24.070 -4.080 1.00 85.19 99 ALA A N 1
ATOM 735 C CA . ALA A 1 99 ? 35.167 23.572 -4.153 1.00 85.19 99 ALA A CA 1
ATOM 736 C C . ALA A 1 99 ? 35.536 22.732 -2.920 1.00 85.19 99 ALA A C 1
ATOM 738 O O . ALA A 1 99 ? 36.060 21.625 -3.050 1.00 85.19 99 ALA A O 1
ATOM 739 N N . ILE A 1 100 ? 35.212 23.231 -1.720 1.00 85.19 100 ILE A N 1
ATOM 740 C CA . ILE A 1 100 ? 35.473 22.533 -0.452 1.00 85.19 100 ILE A CA 1
ATOM 741 C C . ILE A 1 100 ? 34.690 21.217 -0.383 1.00 85.19 100 ILE A C 1
ATOM 743 O O . ILE A 1 100 ? 35.269 20.184 -0.050 1.00 85.19 100 ILE A O 1
ATOM 747 N N . ARG A 1 101 ? 33.395 21.226 -0.735 1.00 85.38 101 ARG A N 1
ATOM 748 C CA . ARG A 1 101 ? 32.559 20.011 -0.751 1.00 85.38 101 ARG A CA 1
ATOM 749 C C . ARG A 1 101 ? 33.099 18.962 -1.720 1.00 85.38 101 ARG A C 1
ATOM 751 O O . ARG A 1 101 ? 33.228 17.802 -1.345 1.00 85.38 101 ARG A O 1
ATOM 758 N N . ARG A 1 102 ? 33.495 19.375 -2.926 1.00 92.00 102 ARG A N 1
ATOM 759 C CA . ARG A 1 102 ? 34.128 18.502 -3.924 1.00 92.00 102 ARG A CA 1
ATOM 760 C C . ARG A 1 102 ? 35.431 17.894 -3.409 1.00 92.00 102 ARG A C 1
ATOM 762 O O . ARG A 1 102 ? 35.638 16.689 -3.535 1.00 92.00 102 ARG A O 1
ATOM 769 N N . ALA A 1 103 ? 36.300 18.701 -2.802 1.00 86.25 103 ALA A N 1
ATOM 770 C CA . ALA A 1 103 ? 37.560 18.224 -2.235 1.00 86.25 103 ALA A CA 1
ATOM 771 C C . ALA A 1 103 ? 37.337 17.223 -1.087 1.00 86.25 103 ALA A C 1
ATOM 773 O O . ALA A 1 103 ? 37.977 16.171 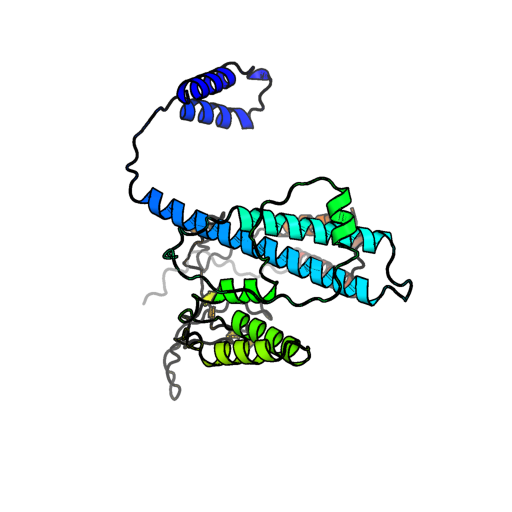-1.059 1.00 86.25 103 ALA A O 1
ATOM 774 N N . ALA A 1 104 ? 36.398 17.514 -0.183 1.00 82.94 104 ALA A N 1
ATOM 775 C CA . ALA A 1 104 ? 36.051 16.636 0.930 1.00 82.94 104 ALA A CA 1
ATOM 776 C C . ALA A 1 104 ? 35.462 15.301 0.448 1.00 82.94 104 ALA A C 1
ATOM 778 O O . ALA A 1 104 ? 35.902 14.242 0.894 1.00 82.94 104 ALA A O 1
ATOM 779 N N . ALA A 1 105 ? 34.529 15.334 -0.506 1.00 84.50 105 ALA A N 1
ATOM 780 C CA . ALA A 1 105 ? 33.896 14.130 -1.033 1.00 84.50 105 ALA A CA 1
ATOM 781 C C . ALA A 1 105 ? 34.897 13.228 -1.783 1.00 84.50 105 ALA A C 1
ATOM 783 O O . ALA A 1 105 ? 34.901 12.009 -1.593 1.00 84.50 105 ALA A O 1
ATOM 784 N N . ARG A 1 106 ? 35.824 13.822 -2.554 1.00 88.94 106 ARG A N 1
ATOM 785 C CA . ARG A 1 106 ? 36.939 13.098 -3.191 1.00 88.94 106 ARG A CA 1
ATOM 786 C C . ARG A 1 106 ? 37.852 12.418 -2.180 1.00 88.94 106 ARG A C 1
ATOM 788 O O . ARG A 1 106 ? 38.252 11.276 -2.393 1.00 88.94 106 ARG A O 1
ATOM 795 N N . GLU A 1 107 ? 38.201 13.110 -1.100 1.00 88.44 107 GLU A N 1
ATOM 796 C CA . GLU A 1 107 ? 39.071 12.559 -0.062 1.00 88.44 107 GLU A CA 1
ATOM 797 C C . GLU A 1 107 ? 38.389 11.418 0.703 1.00 88.44 107 GLU A C 1
ATOM 799 O O . GLU A 1 107 ? 39.010 10.384 0.949 1.00 88.44 107 GLU A O 1
ATOM 804 N N . SER A 1 108 ? 37.098 11.550 1.014 1.00 82.12 108 SER A N 1
ATOM 805 C CA . SER A 1 108 ? 36.303 10.478 1.625 1.00 82.12 108 SER A CA 1
ATOM 806 C C . SER A 1 108 ? 36.224 9.242 0.727 1.00 82.12 108 SER A C 1
ATOM 808 O O . SER A 1 108 ? 36.504 8.131 1.184 1.00 82.12 108 SER A O 1
ATOM 810 N N . ALA A 1 109 ? 35.931 9.423 -0.566 1.00 83.25 109 ALA A N 1
ATOM 811 C CA . ALA A 1 109 ? 35.926 8.330 -1.536 1.00 83.25 109 ALA A CA 1
ATOM 812 C C . ALA A 1 109 ? 37.314 7.676 -1.663 1.00 83.25 109 ALA A C 1
ATOM 814 O O . ALA A 1 109 ? 37.425 6.451 -1.670 1.00 83.25 109 ALA A O 1
ATOM 815 N N . ARG A 1 110 ? 38.389 8.477 -1.689 1.00 87.06 110 ARG A N 1
ATOM 816 C CA . ARG A 1 110 ? 39.775 7.987 -1.740 1.00 87.06 110 ARG A CA 1
ATOM 817 C C . ARG A 1 110 ? 40.130 7.135 -0.524 1.00 87.06 110 ARG A C 1
ATOM 819 O O . ARG A 1 110 ? 40.686 6.056 -0.702 1.00 87.06 110 ARG A O 1
ATOM 826 N N . LYS A 1 111 ? 39.808 7.588 0.691 1.00 86.38 111 LYS A N 1
ATOM 827 C CA . LYS A 1 111 ? 40.084 6.840 1.930 1.00 86.38 111 LYS A CA 1
ATOM 828 C C . LYS A 1 111 ? 39.367 5.495 1.958 1.00 86.38 111 LYS A C 1
ATOM 830 O O . LYS A 1 111 ? 39.970 4.501 2.344 1.00 86.38 111 LYS A O 1
ATOM 835 N N . LEU A 1 112 ? 38.112 5.455 1.514 1.00 84.44 112 LEU A N 1
ATOM 836 C CA . LEU A 1 112 ? 37.331 4.218 1.468 1.00 84.44 112 LEU A CA 1
ATOM 837 C C . LEU A 1 112 ? 37.858 3.243 0.412 1.00 84.44 112 LEU A C 1
ATOM 839 O O . LEU A 1 112 ? 37.981 2.056 0.692 1.00 84.44 112 LEU A O 1
ATOM 843 N N . LEU A 1 113 ? 38.248 3.743 -0.764 1.00 78.94 113 LEU A N 1
ATOM 844 C CA . LEU A 1 113 ? 38.870 2.918 -1.804 1.00 78.94 113 LEU A CA 1
ATOM 845 C C . LEU A 1 113 ? 40.255 2.398 -1.392 1.00 78.94 113 LEU A C 1
ATOM 847 O O . LEU A 1 113 ? 40.605 1.279 -1.743 1.00 78.94 113 LEU A O 1
ATOM 851 N N . ALA A 1 114 ? 41.031 3.177 -0.634 1.00 79.94 114 ALA A N 1
ATOM 852 C CA . ALA A 1 114 ? 42.328 2.749 -0.106 1.00 79.94 114 ALA A CA 1
ATOM 853 C C . ALA A 1 114 ? 42.207 1.741 1.051 1.00 79.94 114 ALA A C 1
ATOM 855 O O . ALA A 1 114 ? 43.111 0.937 1.260 1.00 79.94 114 ALA A O 1
ATOM 856 N N . ALA A 1 115 ? 41.104 1.787 1.803 1.00 79.31 115 ALA A N 1
ATOM 857 C CA . ALA A 1 115 ? 40.805 0.838 2.873 1.00 79.31 115 ALA A CA 1
ATOM 858 C C . ALA A 1 115 ? 40.220 -0.488 2.357 1.00 79.31 115 ALA A C 1
ATOM 860 O O . ALA A 1 115 ? 40.181 -1.463 3.108 1.00 79.31 115 ALA A O 1
ATOM 861 N N . ALA A 1 116 ? 39.772 -0.538 1.096 1.00 75.50 116 ALA A N 1
ATOM 862 C CA . ALA A 1 116 ? 39.279 -1.764 0.490 1.00 75.50 116 ALA A CA 1
ATOM 863 C C . ALA A 1 116 ? 40.434 -2.778 0.368 1.00 75.50 116 ALA A C 1
ATOM 865 O O . ALA A 1 116 ? 41.476 -2.451 -0.210 1.00 75.50 116 ALA A O 1
ATOM 866 N N . PRO A 1 117 ? 40.290 -4.002 0.905 1.00 68.75 117 PRO A N 1
ATOM 867 C CA . PRO A 1 117 ? 41.329 -5.012 0.793 1.00 68.75 117 PRO A CA 1
ATOM 868 C C . PRO A 1 117 ? 41.561 -5.329 -0.685 1.00 68.75 117 PRO A C 1
ATOM 870 O O . PRO A 1 117 ? 40.666 -5.804 -1.384 1.00 68.75 117 PRO A O 1
ATOM 873 N N . VAL A 1 118 ? 42.776 -5.059 -1.165 1.00 52.34 118 VAL A N 1
ATOM 874 C CA . VAL A 1 118 ? 43.214 -5.501 -2.490 1.00 52.34 118 VAL A CA 1
ATOM 875 C C . VAL A 1 118 ? 43.210 -7.032 -2.466 1.00 52.34 118 VAL A C 1
ATOM 877 O O . VAL A 1 118 ? 43.920 -7.611 -1.636 1.00 52.34 118 VAL A O 1
ATOM 880 N N . PRO A 1 119 ? 42.421 -7.718 -3.313 1.00 47.78 119 PRO A N 1
ATOM 881 C CA . PRO A 1 119 ? 42.488 -9.169 -3.376 1.00 47.78 119 PRO A CA 1
ATOM 882 C C . PRO A 1 119 ? 43.917 -9.571 -3.776 1.00 47.78 119 PRO A C 1
ATOM 884 O O . PRO A 1 119 ? 44.491 -8.939 -4.669 1.00 47.78 119 PRO A O 1
ATOM 887 N N . PRO A 1 120 ? 44.524 -10.584 -3.129 1.00 39.41 120 PRO A N 1
ATOM 888 C CA . PRO A 1 120 ? 45.861 -11.032 -3.490 1.00 39.41 120 PRO A CA 1
ATOM 889 C C . PRO A 1 120 ? 45.879 -11.404 -4.975 1.00 39.41 120 PRO A C 1
ATOM 891 O O . PRO A 1 120 ? 45.090 -12.221 -5.448 1.00 39.41 120 PRO A O 1
ATOM 894 N N . SER A 1 121 ? 46.751 -10.734 -5.717 1.00 47.28 121 SER A N 1
ATOM 895 C CA . SER A 1 121 ? 46.837 -10.782 -7.168 1.00 47.28 121 SER A CA 1
ATOM 896 C C . SER A 1 121 ? 47.136 -12.192 -7.684 1.00 47.28 121 SER A C 1
ATOM 898 O O . SER A 1 121 ? 48.201 -12.758 -7.448 1.00 47.28 121 SER A O 1
ATOM 900 N N . THR A 1 122 ? 46.242 -12.731 -8.512 1.00 38.22 122 THR A N 1
ATOM 901 C CA . THR A 1 122 ? 46.593 -13.728 -9.531 1.00 38.22 122 THR A CA 1
ATOM 902 C C . THR A 1 122 ? 47.192 -13.009 -10.740 1.00 38.22 122 THR A C 1
ATOM 904 O O . THR A 1 122 ? 46.557 -12.890 -11.783 1.00 38.22 122 THR A O 1
ATOM 907 N N . LEU A 1 123 ? 48.415 -12.497 -10.605 1.00 37.75 123 LEU A N 1
ATOM 908 C CA . LEU A 1 123 ? 49.230 -12.068 -11.743 1.00 37.75 123 LEU A CA 1
ATOM 909 C C . LEU A 1 123 ? 50.506 -12.905 -11.741 1.00 37.75 123 LEU A C 1
ATOM 911 O O . LEU A 1 123 ? 51.361 -12.767 -10.869 1.00 37.75 123 LEU A O 1
ATOM 915 N N . LYS A 1 124 ? 50.611 -13.821 -12.710 1.00 41.66 124 LYS A N 1
ATOM 916 C CA . LYS A 1 124 ? 51.865 -14.523 -12.983 1.00 41.66 124 LYS A CA 1
ATOM 917 C C . LYS A 1 124 ? 52.882 -13.505 -13.491 1.00 41.66 124 LYS A C 1
ATOM 919 O O . LYS A 1 124 ? 52.595 -12.738 -14.404 1.00 41.66 124 LYS A O 1
ATOM 924 N N . ALA A 1 125 ? 54.066 -13.520 -12.889 1.00 37.56 125 ALA A N 1
ATOM 925 C CA . ALA A 1 125 ? 55.204 -12.742 -13.339 1.00 37.56 125 ALA A CA 1
ATOM 926 C C . ALA A 1 125 ? 55.640 -13.210 -14.735 1.00 37.56 125 ALA A C 1
ATOM 928 O O . ALA A 1 125 ? 55.981 -14.380 -14.913 1.00 37.56 125 ALA A O 1
ATOM 929 N N . GLY A 1 126 ? 55.655 -12.286 -15.692 1.00 48.00 126 GLY A N 1
ATOM 930 C CA . GLY A 1 126 ? 56.302 -12.479 -16.984 1.00 48.00 126 GLY A CA 1
ATOM 931 C C . GLY A 1 126 ? 55.433 -12.063 -18.156 1.00 48.00 126 GLY A C 1
ATOM 932 O O . GLY A 1 126 ? 54.862 -12.926 -18.797 1.00 48.00 126 GLY A O 1
ATOM 933 N N . ASP A 1 127 ? 55.396 -10.764 -18.449 1.00 31.39 127 ASP A N 1
ATOM 934 C CA . ASP A 1 127 ? 55.313 -10.281 -19.828 1.00 31.39 127 ASP A CA 1
ATOM 935 C C . ASP A 1 127 ? 55.959 -8.891 -19.911 1.00 31.39 127 ASP A C 1
ATOM 937 O O . ASP A 1 127 ? 55.561 -7.935 -19.244 1.00 31.39 127 ASP A O 1
ATOM 941 N N . HIS A 1 128 ? 57.030 -8.799 -20.700 1.00 40.03 128 HIS A N 1
ATOM 942 C CA . HIS A 1 128 ? 57.683 -7.549 -21.068 1.00 40.03 128 HIS A CA 1
ATOM 943 C C . HIS A 1 128 ? 57.025 -7.004 -22.334 1.00 40.03 128 HIS A C 1
ATOM 945 O O . HIS A 1 128 ? 57.120 -7.633 -23.387 1.00 40.03 128 HIS A O 1
ATOM 951 N N . VAL A 1 129 ? 56.448 -5.801 -22.269 1.00 30.88 129 VAL A N 1
ATOM 952 C CA . VAL A 1 129 ? 56.055 -5.053 -23.470 1.00 30.88 129 VAL A CA 1
ATOM 953 C C . VAL A 1 129 ? 56.851 -3.755 -23.557 1.00 30.88 129 VAL A C 1
ATOM 955 O O . VAL A 1 129 ? 56.981 -2.992 -22.603 1.00 30.88 129 VAL A O 1
ATOM 958 N N . ARG A 1 130 ? 57.453 -3.595 -24.734 1.00 34.38 130 ARG A N 1
ATOM 959 C CA . ARG A 1 130 ? 58.444 -2.606 -25.153 1.00 34.38 130 ARG A CA 1
ATOM 960 C C . ARG A 1 130 ? 57.763 -1.264 -25.464 1.00 34.38 130 ARG A C 1
ATOM 962 O O . ARG A 1 130 ? 56.643 -1.243 -25.962 1.00 34.38 130 ARG A O 1
ATOM 969 N N . GLY A 1 131 ? 58.453 -0.169 -25.145 1.00 34.41 131 GLY A N 1
ATOM 970 C CA . GLY A 1 131 ? 57.897 1.183 -25.103 1.00 34.41 131 GLY A CA 1
ATOM 971 C C . GLY A 1 131 ? 57.601 1.857 -26.446 1.00 34.41 131 GLY A C 1
ATOM 972 O O . GLY A 1 131 ? 58.064 1.442 -27.506 1.00 34.41 131 GLY A O 1
ATOM 973 N N . GLY A 1 132 ? 56.866 2.962 -26.336 1.00 27.61 132 GLY A N 1
ATOM 974 C CA . GLY A 1 132 ? 56.673 3.982 -27.359 1.00 27.61 132 GLY A CA 1
ATOM 975 C C . GLY A 1 132 ? 56.292 5.293 -26.672 1.00 27.61 132 GLY A C 1
ATOM 976 O O . GLY A 1 132 ? 55.291 5.353 -25.964 1.00 27.61 132 GLY A O 1
ATOM 977 N N . THR A 1 133 ? 57.130 6.313 -26.824 1.00 34.72 133 THR A N 1
ATOM 978 C CA . THR A 1 133 ? 56.920 7.678 -26.333 1.00 34.72 133 THR A CA 1
ATOM 979 C C . THR A 1 133 ? 56.014 8.446 -27.293 1.00 34.72 133 THR A C 1
ATOM 981 O O . THR A 1 133 ? 56.246 8.441 -28.501 1.00 34.72 133 THR A O 1
ATOM 984 N N . PHE A 1 134 ? 55.014 9.150 -26.759 1.00 25.38 134 PHE A N 1
ATOM 985 C CA . PHE A 1 134 ? 54.270 10.179 -27.484 1.00 25.38 134 PHE A CA 1
ATOM 986 C C . PHE A 1 134 ? 54.275 11.463 -26.652 1.00 25.38 134 PHE A C 1
ATOM 988 O O . PHE A 1 134 ? 53.971 11.439 -25.462 1.00 25.38 134 PHE A O 1
ATOM 995 N N . ALA A 1 135 ? 54.696 12.559 -27.279 1.00 36.66 135 ALA A N 1
ATOM 996 C CA . ALA A 1 135 ? 54.808 13.883 -26.687 1.00 36.66 135 ALA A CA 1
ATOM 997 C C . ALA A 1 135 ? 53.509 14.675 -26.906 1.00 36.66 135 ALA A C 1
ATOM 999 O O . ALA A 1 135 ? 52.973 14.678 -28.013 1.00 36.66 135 ALA A O 1
ATOM 1000 N N . GLY A 1 136 ? 53.040 15.375 -25.870 1.00 30.50 136 GLY A N 1
ATOM 1001 C CA . GLY A 1 136 ? 51.890 16.277 -25.947 1.00 30.50 136 GLY A CA 1
ATOM 1002 C C . GLY A 1 136 ? 51.584 16.961 -24.612 1.00 30.50 136 GLY A C 1
ATOM 1003 O O . GLY A 1 136 ? 50.901 16.392 -23.775 1.00 30.50 136 GLY A O 1
ATOM 1004 N N . THR A 1 137 ? 52.140 18.165 -24.440 1.00 45.34 137 THR A N 1
ATOM 1005 C CA . THR A 1 137 ? 51.738 19.268 -23.535 1.00 45.34 137 THR A CA 1
ATOM 1006 C C . THR A 1 137 ? 51.197 18.911 -22.141 1.00 45.34 137 THR A C 1
ATOM 1008 O O . THR A 1 137 ? 49.990 18.910 -21.915 1.00 45.34 137 THR A O 1
ATOM 1011 N N . HIS A 1 138 ? 52.109 18.747 -21.177 1.00 38.97 138 HIS A N 1
ATOM 1012 C CA . HIS A 1 138 ? 51.813 18.712 -19.736 1.00 38.97 138 HIS A CA 1
ATOM 1013 C C . HIS A 1 138 ? 52.757 19.635 -18.929 1.00 38.97 138 HIS A C 1
ATOM 1015 O O . HIS A 1 138 ? 53.111 19.361 -17.788 1.00 38.97 138 HIS A O 1
ATOM 1021 N N . GLY A 1 139 ? 53.198 20.739 -19.544 1.00 42.59 139 GLY A N 1
ATOM 1022 C CA . GLY A 1 139 ? 54.318 21.548 -19.043 1.00 42.59 139 GLY A CA 1
ATOM 1023 C C . GLY A 1 139 ? 54.031 22.455 -17.842 1.00 42.59 139 GLY A C 1
ATOM 1024 O O . GLY A 1 139 ? 54.972 22.976 -17.261 1.00 42.59 139 GLY A O 1
ATOM 1025 N N . GLU A 1 140 ? 52.773 22.658 -17.443 1.00 42.94 140 GLU A N 1
ATOM 1026 C CA . GLU A 1 140 ? 52.439 23.641 -16.391 1.00 42.94 140 GLU A CA 1
ATOM 1027 C C . GLU A 1 140 ? 52.069 23.000 -15.043 1.00 42.94 140 GLU A C 1
ATOM 1029 O O . GLU A 1 140 ? 52.179 23.637 -13.999 1.00 42.94 140 GLU A O 1
ATOM 1034 N N . ILE A 1 141 ? 51.692 21.716 -15.041 1.00 43.06 141 ILE A N 1
ATOM 1035 C CA . ILE A 1 141 ? 51.367 20.960 -13.819 1.00 43.06 141 ILE A CA 1
ATOM 1036 C C . ILE A 1 141 ? 52.617 20.269 -13.258 1.00 43.06 141 ILE A C 1
ATOM 1038 O O . ILE A 1 141 ? 52.784 20.195 -12.042 1.00 43.06 141 ILE A O 1
ATOM 1042 N N . GLU A 1 142 ? 53.521 19.812 -14.129 1.00 42.56 142 GLU A N 1
ATOM 1043 C CA . GLU A 1 142 ? 54.784 19.181 -13.720 1.00 42.56 142 GLU A CA 1
ATOM 1044 C C . GLU A 1 142 ? 55.720 20.189 -13.025 1.00 42.56 142 GLU A C 1
ATOM 1046 O O . GLU A 1 142 ? 56.273 19.884 -11.970 1.00 42.56 142 GLU A O 1
ATOM 1051 N N . ASP A 1 143 ? 55.773 21.440 -13.501 1.00 45.00 143 ASP A N 1
ATOM 1052 C CA . ASP A 1 143 ? 56.613 22.503 -12.919 1.00 45.00 143 ASP A CA 1
ATOM 1053 C C . ASP A 1 143 ? 56.127 22.975 -11.527 1.00 45.00 143 ASP A C 1
ATOM 1055 O O . ASP A 1 143 ? 56.901 23.485 -10.709 1.00 45.00 143 ASP A O 1
ATOM 1059 N N . ALA A 1 144 ? 54.836 22.782 -11.225 1.00 42.53 144 ALA A N 1
ATOM 1060 C CA . ALA A 1 144 ? 54.248 23.070 -9.915 1.00 42.53 144 ALA A CA 1
ATOM 1061 C C . ALA A 1 144 ? 54.486 21.938 -8.898 1.00 42.53 144 ALA A C 1
ATOM 1063 O O . ALA A 1 144 ? 54.575 22.198 -7.696 1.00 42.53 144 ALA A O 1
ATOM 1064 N N . LEU A 1 145 ? 54.609 20.695 -9.372 1.00 39.41 145 LEU A N 1
ATOM 1065 C CA . LEU A 1 145 ? 54.841 19.517 -8.537 1.00 39.41 145 LEU A CA 1
ATOM 1066 C C . LEU A 1 145 ? 56.332 19.316 -8.223 1.00 39.41 145 LEU A C 1
ATOM 1068 O O . LEU A 1 145 ? 56.658 18.981 -7.083 1.00 39.41 145 LEU A O 1
ATOM 1072 N N . ASP A 1 146 ? 57.236 19.647 -9.150 1.00 45.84 146 ASP A N 1
ATOM 1073 C CA . ASP A 1 146 ? 58.687 19.642 -8.901 1.00 45.84 146 ASP A CA 1
ATOM 1074 C C . ASP A 1 146 ? 59.108 20.687 -7.852 1.00 45.84 146 ASP A C 1
ATOM 1076 O O . ASP A 1 146 ? 59.980 20.435 -7.015 1.00 45.84 146 ASP A O 1
ATOM 1080 N N . LYS A 1 147 ? 58.429 21.842 -7.803 1.00 47.00 147 LYS A N 1
ATOM 1081 C CA . LYS A 1 147 ? 58.657 22.872 -6.769 1.00 47.00 147 LYS A CA 1
ATOM 1082 C C . LYS A 1 147 ? 58.186 22.459 -5.367 1.00 47.00 147 LYS A C 1
ATOM 1084 O O . LYS A 1 147 ? 58.581 23.103 -4.396 1.00 47.00 147 LYS A O 1
ATOM 1089 N N . ALA A 1 148 ? 57.378 21.403 -5.238 1.00 41.41 148 ALA A N 1
ATOM 1090 C CA . ALA A 1 148 ? 56.819 20.949 -3.962 1.00 41.41 148 ALA A CA 1
ATOM 1091 C C . ALA A 1 148 ? 57.647 19.852 -3.255 1.00 41.41 148 ALA A C 1
ATOM 1093 O O . ALA A 1 148 ? 57.310 19.469 -2.135 1.00 41.41 148 ALA A O 1
ATOM 1094 N N . GLY A 1 149 ? 58.746 19.373 -3.852 1.00 33.66 149 GLY A N 1
ATOM 1095 C CA . GLY A 1 149 ? 59.773 18.596 -3.142 1.00 33.66 149 GLY A CA 1
ATOM 1096 C C . GLY A 1 149 ? 59.346 17.223 -2.603 1.00 33.66 149 GLY A C 1
ATOM 1097 O O . GLY A 1 149 ? 59.902 16.770 -1.602 1.00 33.66 149 GLY A O 1
ATOM 1098 N N . ALA A 1 150 ? 58.390 16.540 -3.238 1.00 33.91 150 ALA A N 1
ATOM 1099 C CA . ALA A 1 150 ? 58.021 15.171 -2.876 1.00 33.91 150 ALA A CA 1
ATOM 1100 C C . ALA A 1 150 ? 58.642 14.160 -3.863 1.00 33.91 150 ALA A C 1
ATOM 1102 O O . ALA A 1 150 ? 58.337 14.224 -5.053 1.00 33.91 150 ALA A O 1
ATOM 1103 N N . PRO A 1 151 ? 59.485 13.207 -3.421 1.00 36.34 151 PRO A N 1
ATOM 1104 C CA . PRO A 1 151 ? 60.031 12.196 -4.319 1.00 36.34 151 PRO A CA 1
ATOM 1105 C C . PRO A 1 151 ? 58.948 11.161 -4.666 1.00 36.34 151 PRO A C 1
ATOM 1107 O O . PRO A 1 151 ? 58.479 10.423 -3.797 1.00 36.34 151 PRO A O 1
ATOM 1110 N N . MET A 1 152 ? 58.549 11.097 -5.938 1.00 36.28 152 MET A N 1
ATOM 1111 C CA . MET A 1 152 ? 57.696 10.033 -6.479 1.00 36.28 152 MET A CA 1
ATOM 1112 C C . MET A 1 152 ? 58.537 8.777 -6.747 1.00 36.28 152 MET A C 1
ATOM 1114 O O . MET A 1 152 ? 59.560 8.846 -7.423 1.00 36.28 152 MET A O 1
ATOM 1118 N N . GLN A 1 153 ? 58.109 7.625 -6.221 1.00 37.44 153 GLN A N 1
ATOM 1119 C CA . GLN A 1 153 ? 58.644 6.322 -6.623 1.00 37.44 153 GLN A CA 1
ATOM 1120 C C . GLN A 1 153 ? 57.998 5.875 -7.941 1.00 37.44 153 GLN A C 1
ATOM 1122 O O . GLN A 1 153 ? 56.779 5.956 -8.106 1.00 37.44 153 GLN A O 1
ATOM 1127 N N . ASP A 1 154 ? 58.840 5.409 -8.860 1.00 39.03 154 ASP A N 1
ATOM 1128 C CA . ASP A 1 154 ? 58.501 4.978 -10.215 1.00 39.03 154 ASP A CA 1
ATOM 1129 C C . ASP A 1 154 ? 57.452 3.853 -10.272 1.00 39.03 154 ASP A C 1
ATOM 1131 O O . ASP A 1 154 ? 57.549 2.848 -9.566 1.00 39.03 154 ASP A O 1
ATOM 1135 N N . GLY A 1 155 ? 56.506 3.971 -11.215 1.00 45.09 155 GLY A N 1
ATOM 1136 C CA . GLY A 1 155 ? 55.903 2.802 -11.872 1.00 45.09 155 GLY A CA 1
ATOM 1137 C C . GLY A 1 155 ? 54.376 2.685 -11.916 1.00 45.09 155 GLY A C 1
ATOM 1138 O O . GLY A 1 155 ? 53.876 1.818 -12.631 1.00 45.09 155 GLY A O 1
ATOM 1139 N N . ALA A 1 156 ? 53.600 3.525 -11.228 1.00 37.75 156 ALA A N 1
ATOM 1140 C CA . ALA A 1 156 ? 52.136 3.429 -11.272 1.00 37.75 156 ALA A CA 1
ATOM 1141 C C . ALA A 1 156 ? 51.538 4.374 -12.328 1.00 37.75 156 ALA A C 1
ATOM 1143 O O . ALA A 1 156 ? 51.295 5.552 -12.069 1.00 37.75 156 ALA A O 1
ATOM 1144 N N . ARG A 1 157 ? 51.268 3.853 -13.530 1.00 47.28 157 ARG A N 1
ATOM 1145 C CA . ARG A 1 157 ? 50.414 4.535 -14.514 1.00 47.28 157 ARG A CA 1
ATOM 1146 C C . ARG A 1 157 ? 49.014 4.691 -13.907 1.00 47.28 157 ARG A C 1
ATOM 1148 O O . ARG A 1 157 ? 48.355 3.698 -13.602 1.00 47.28 157 ARG A O 1
ATOM 1155 N N . TRP A 1 158 ? 48.571 5.929 -13.704 1.00 47.69 158 TRP A N 1
ATOM 1156 C CA . TRP A 1 158 ? 47.230 6.225 -13.206 1.00 47.69 158 TRP A CA 1
ATOM 1157 C C . TRP A 1 158 ? 46.193 5.778 -14.239 1.00 47.69 158 TRP A C 1
ATOM 1159 O O . TRP A 1 158 ? 46.180 6.292 -15.353 1.00 47.69 158 TRP A O 1
ATOM 1169 N N . LEU A 1 159 ? 45.324 4.833 -13.866 1.00 48.56 159 LEU A N 1
ATOM 1170 C CA . LEU A 1 159 ? 44.129 4.530 -14.653 1.00 48.56 159 LEU A CA 1
ATOM 1171 C C . LEU A 1 159 ? 43.246 5.781 -14.698 1.00 48.56 159 LEU A C 1
ATOM 1173 O O . LEU A 1 159 ? 42.927 6.352 -13.644 1.00 48.56 159 LEU A O 1
ATOM 1177 N N . THR A 1 160 ? 42.854 6.180 -15.903 1.00 66.69 160 THR A N 1
ATOM 1178 C CA . THR A 1 160 ? 41.849 7.214 -16.163 1.00 66.69 160 THR A CA 1
ATOM 1179 C C . THR A 1 160 ? 40.509 6.834 -15.516 1.00 66.69 160 THR A C 1
ATOM 1181 O O . THR A 1 160 ? 40.256 5.671 -15.192 1.00 66.69 160 THR A O 1
ATOM 1184 N N . PHE A 1 161 ? 39.633 7.815 -15.276 1.00 48.78 161 PHE A N 1
ATOM 1185 C CA . PHE A 1 161 ? 38.310 7.566 -14.683 1.00 48.78 161 PHE A CA 1
ATOM 1186 C C . PHE A 1 161 ? 37.502 6.475 -15.435 1.00 48.78 161 PHE A C 1
ATOM 1188 O O . PHE A 1 161 ? 36.965 5.593 -14.760 1.00 48.78 161 PHE A O 1
ATOM 1195 N N . PRO A 1 162 ? 37.505 6.420 -16.784 1.00 51.94 162 PRO A N 1
ATOM 1196 C CA . PRO A 1 162 ? 36.889 5.326 -17.542 1.00 51.94 162 PRO A CA 1
ATOM 1197 C C . PRO A 1 162 ? 37.578 3.968 -17.346 1.00 51.94 162 PRO A C 1
ATOM 1199 O O . PRO A 1 162 ? 36.900 2.967 -17.136 1.00 51.94 162 PRO A O 1
ATOM 1202 N N . GLU A 1 163 ? 38.915 3.917 -17.324 1.00 53.09 163 GLU A N 1
ATOM 1203 C CA . GLU A 1 163 ? 39.667 2.671 -17.094 1.00 53.09 163 GLU A CA 1
ATOM 1204 C C . GLU A 1 163 ? 39.407 2.089 -15.694 1.00 53.09 163 GLU A C 1
ATOM 1206 O O . GLU A 1 163 ? 39.388 0.872 -15.511 1.00 53.09 163 GLU A O 1
ATOM 1211 N N . ARG A 1 164 ? 39.143 2.946 -14.699 1.00 60.19 164 ARG A N 1
ATOM 1212 C CA . ARG A 1 164 ? 38.722 2.514 -13.357 1.00 60.19 164 ARG A CA 1
ATOM 1213 C C . ARG A 1 164 ? 37.315 1.920 -13.362 1.00 60.19 164 ARG A C 1
ATOM 1215 O O . ARG A 1 164 ? 37.105 0.910 -12.696 1.00 60.19 164 ARG A O 1
ATOM 1222 N N . ILE A 1 165 ? 36.378 2.498 -14.118 1.00 54.75 165 ILE A N 1
ATOM 1223 C CA . ILE A 1 165 ? 35.030 1.935 -14.297 1.00 54.75 165 ILE A CA 1
ATOM 1224 C C . ILE A 1 165 ? 35.107 0.594 -15.039 1.00 54.75 165 ILE A C 1
ATOM 1226 O O . ILE A 1 165 ? 34.526 -0.383 -14.577 1.00 54.75 165 ILE A O 1
ATOM 1230 N N . ALA A 1 166 ? 35.886 0.497 -16.117 1.00 55.56 166 ALA A N 1
ATOM 1231 C CA . ALA A 1 166 ? 36.086 -0.756 -16.844 1.00 55.56 166 ALA A CA 1
ATOM 1232 C C . ALA A 1 166 ? 36.707 -1.853 -15.953 1.00 55.56 166 ALA A C 1
ATOM 1234 O O . ALA A 1 166 ? 36.227 -2.986 -15.942 1.00 55.56 166 ALA A O 1
ATOM 1235 N N . ALA A 1 167 ? 37.711 -1.516 -15.134 1.00 54.09 167 ALA A N 1
ATOM 1236 C CA . ALA A 1 167 ? 38.340 -2.452 -14.197 1.00 54.09 167 ALA A CA 1
ATOM 1237 C C . ALA A 1 167 ? 37.411 -2.894 -13.047 1.00 54.09 167 ALA A C 1
ATOM 1239 O O . ALA A 1 167 ? 37.490 -4.039 -12.605 1.00 54.09 167 ALA A O 1
ATOM 1240 N N . LEU A 1 168 ? 36.508 -2.019 -12.589 1.00 52.22 168 LEU A N 1
ATOM 1241 C CA . LEU A 1 168 ? 35.480 -2.337 -11.587 1.00 52.22 168 LEU A CA 1
ATOM 1242 C C . LEU A 1 168 ? 34.410 -3.305 -12.116 1.00 52.22 168 LEU A C 1
ATOM 1244 O O . LEU A 1 168 ? 33.801 -4.026 -11.328 1.00 52.22 168 LEU A O 1
ATOM 1248 N N . VAL A 1 169 ? 34.177 -3.332 -13.433 1.00 53.69 169 VAL A N 1
ATOM 1249 C CA . VAL A 1 169 ? 33.062 -4.077 -14.045 1.00 53.69 169 VAL A CA 1
ATOM 1250 C C . VAL A 1 169 ? 33.529 -5.305 -14.851 1.00 53.69 169 VAL A C 1
ATOM 1252 O O . VAL A 1 169 ? 32.731 -6.199 -15.134 1.00 53.69 169 VAL A O 1
ATOM 1255 N N . ALA A 1 170 ? 34.829 -5.440 -15.135 1.00 47.75 170 ALA A N 1
ATOM 1256 C CA . ALA A 1 170 ? 35.409 -6.573 -15.865 1.00 47.75 170 ALA A CA 1
ATOM 1257 C C . ALA A 1 170 ? 35.122 -7.987 -15.290 1.00 47.75 170 ALA A C 1
ATOM 1259 O O . ALA A 1 170 ? 35.013 -8.913 -16.095 1.00 47.75 170 ALA A O 1
ATOM 1260 N N . PRO A 1 171 ? 34.930 -8.222 -13.970 1.00 49.97 171 PRO A N 1
ATOM 1261 C CA . PRO A 1 171 ? 34.542 -9.550 -13.485 1.00 49.97 171 PRO A CA 1
ATOM 1262 C C . PRO A 1 171 ? 33.014 -9.788 -13.453 1.00 49.97 171 PRO A C 1
ATOM 1264 O O . PRO A 1 171 ? 32.573 -10.840 -12.999 1.00 49.97 171 PRO A O 1
ATOM 1267 N N . VAL A 1 172 ? 32.181 -8.852 -13.930 1.00 51.41 172 VAL A N 1
ATOM 1268 C CA . VAL A 1 172 ? 30.718 -8.829 -13.687 1.00 51.41 172 VAL A CA 1
ATOM 1269 C C . VAL A 1 172 ? 29.894 -9.459 -14.825 1.00 51.41 172 VAL A C 1
ATOM 1271 O O . VAL A 1 172 ? 28.667 -9.406 -14.809 1.00 51.41 172 VAL A O 1
ATOM 1274 N N . ALA A 1 173 ? 30.520 -10.132 -15.796 1.00 53.12 173 ALA A N 1
ATOM 1275 C CA . ALA A 1 173 ? 29.841 -10.681 -16.983 1.00 53.12 173 ALA A CA 1
ATOM 1276 C C . ALA A 1 173 ? 28.736 -11.740 -16.710 1.00 53.12 173 ALA A C 1
ATOM 1278 O O . ALA A 1 173 ? 28.104 -12.209 -17.652 1.00 53.12 173 ALA A O 1
ATOM 1279 N N . ALA A 1 174 ? 28.460 -12.097 -15.450 1.00 58.25 174 ALA A N 1
ATOM 1280 C CA . ALA A 1 174 ? 27.405 -13.034 -15.054 1.00 58.25 174 ALA A CA 1
ATOM 1281 C C . ALA A 1 174 ? 26.387 -12.481 -14.030 1.00 58.25 174 ALA A C 1
ATOM 1283 O O . ALA A 1 174 ? 25.494 -13.221 -13.620 1.00 58.25 174 ALA A O 1
ATOM 1284 N N . VAL A 1 175 ? 26.486 -11.217 -13.596 1.00 67.88 175 VAL A N 1
ATOM 1285 C CA . VAL A 1 175 ? 25.564 -10.677 -12.578 1.00 67.88 175 VAL A CA 1
ATOM 1286 C C . VAL A 1 175 ? 24.349 -10.024 -13.253 1.00 67.88 175 VAL A C 1
ATOM 1288 O O . VAL A 1 175 ? 24.528 -9.124 -14.077 1.00 67.88 175 VAL A O 1
ATOM 1291 N N . PRO A 1 176 ? 23.108 -10.432 -12.925 1.00 76.75 176 PRO A N 1
ATOM 1292 C CA . PRO A 1 176 ? 21.914 -9.780 -13.448 1.00 76.75 176 PRO A CA 1
ATOM 1293 C C . PRO A 1 176 ? 21.842 -8.322 -12.979 1.00 76.75 176 PRO A C 1
ATOM 1295 O O . PRO A 1 176 ? 21.935 -8.026 -11.788 1.00 76.75 176 PRO A O 1
ATOM 1298 N N . LEU A 1 177 ? 21.649 -7.402 -13.926 1.00 80.25 177 LEU A N 1
ATOM 1299 C CA . LEU A 1 177 ? 21.471 -5.979 -13.638 1.00 80.25 177 LEU A CA 1
ATOM 1300 C C . LEU A 1 177 ? 20.013 -5.687 -13.260 1.00 80.25 177 LEU A C 1
ATOM 1302 O O . LEU A 1 177 ? 19.089 -6.087 -13.972 1.00 80.25 177 LEU A O 1
ATOM 1306 N N . THR A 1 178 ? 19.803 -4.937 -12.178 1.00 79.25 178 THR A N 1
ATOM 1307 C CA . THR A 1 178 ? 18.485 -4.376 -11.828 1.00 79.25 178 THR A CA 1
ATOM 1308 C C . THR A 1 178 ? 18.005 -3.362 -12.874 1.00 79.25 178 THR A C 1
ATOM 1310 O O . THR A 1 178 ? 18.810 -2.807 -13.623 1.00 79.25 178 THR A O 1
ATOM 1313 N N . VAL A 1 179 ? 16.696 -3.073 -12.902 1.00 75.81 179 VAL A N 1
ATOM 1314 C CA . VAL A 1 179 ? 16.106 -2.059 -13.805 1.00 75.81 179 VAL A CA 1
ATOM 1315 C C . VAL A 1 179 ? 16.807 -0.707 -13.641 1.00 75.81 179 VAL A C 1
ATOM 1317 O O . VAL A 1 179 ? 17.325 -0.169 -14.612 1.00 75.81 179 VAL A O 1
ATOM 1320 N N . ALA A 1 180 ? 16.962 -0.232 -12.401 1.00 72.62 180 ALA A N 1
ATOM 1321 C CA . ALA A 1 180 ? 17.625 1.041 -12.116 1.00 72.62 180 ALA A CA 1
ATOM 1322 C C . ALA A 1 180 ? 19.098 1.085 -12.578 1.00 72.62 180 ALA A C 1
ATOM 1324 O O . ALA A 1 180 ? 19.574 2.116 -13.056 1.00 72.62 180 ALA A O 1
ATOM 1325 N N . GLN A 1 181 ? 19.834 -0.030 -12.464 1.00 82.69 181 GLN A N 1
ATOM 1326 C CA . GLN A 1 181 ? 21.211 -0.114 -12.968 1.00 82.69 181 GLN A CA 1
ATOM 1327 C C . GLN A 1 181 ? 21.257 -0.085 -14.497 1.00 82.69 181 GLN A C 1
ATOM 1329 O O . GLN A 1 181 ? 22.123 0.580 -15.059 1.00 82.69 181 GLN A O 1
ATOM 1334 N N . ARG A 1 182 ? 20.325 -0.769 -15.174 1.00 84.44 182 ARG A N 1
ATOM 1335 C CA . ARG A 1 182 ? 20.232 -0.737 -16.641 1.00 84.44 182 ARG A CA 1
ATOM 1336 C C . ARG A 1 182 ? 19.918 0.670 -17.146 1.00 84.44 182 ARG A C 1
ATOM 1338 O O . ARG A 1 182 ? 20.585 1.116 -18.074 1.00 84.44 182 ARG A O 1
ATOM 1345 N N . ASP A 1 183 ? 18.989 1.371 -16.498 1.00 81.44 183 ASP A N 1
ATOM 1346 C CA . ASP A 1 183 ? 18.627 2.750 -16.845 1.00 81.44 183 ASP A CA 1
ATOM 1347 C C . ASP A 1 183 ? 19.815 3.704 -16.654 1.00 81.44 183 ASP A C 1
ATOM 1349 O O . ASP A 1 183 ? 20.130 4.498 -17.537 1.00 81.44 183 ASP A O 1
ATOM 1353 N N . SER A 1 184 ? 20.549 3.567 -15.545 1.00 84.31 184 SER A N 1
ATOM 1354 C CA . SER A 1 184 ? 21.748 4.376 -15.281 1.00 84.31 184 SER A CA 1
ATOM 1355 C C . SER A 1 184 ? 22.850 4.141 -16.324 1.00 84.31 184 SER A C 1
ATOM 1357 O O . SER A 1 184 ? 23.473 5.089 -16.798 1.00 84.31 184 SER A O 1
ATOM 1359 N N . ILE A 1 185 ? 23.078 2.880 -16.713 1.00 86.56 185 ILE A N 1
ATOM 1360 C CA . ILE A 1 185 ? 24.061 2.521 -17.748 1.00 86.56 185 ILE A CA 1
ATOM 1361 C C . ILE A 1 185 ? 23.610 3.025 -19.126 1.00 86.56 185 ILE A C 1
ATOM 1363 O O . ILE A 1 185 ? 24.444 3.462 -19.919 1.00 86.56 185 ILE A O 1
ATOM 1367 N N . TRP A 1 186 ? 22.306 2.998 -19.414 1.00 88.19 186 TRP A N 1
ATOM 1368 C CA . TRP A 1 186 ? 21.757 3.520 -20.665 1.00 88.19 186 TRP A CA 1
ATOM 1369 C C . TRP A 1 186 ? 21.978 5.029 -20.792 1.00 88.19 186 TRP A C 1
ATOM 1371 O O . TRP A 1 186 ? 22.511 5.483 -21.802 1.00 88.19 186 TRP A O 1
ATOM 1381 N N . VAL A 1 187 ? 21.653 5.792 -19.745 1.00 86.88 187 VAL A N 1
ATOM 1382 C CA . VAL A 1 187 ? 21.885 7.245 -19.708 1.00 86.88 187 VAL A CA 1
ATOM 1383 C C . VAL A 1 187 ? 23.373 7.564 -19.865 1.00 86.88 187 VAL A C 1
ATOM 1385 O O . VAL A 1 187 ? 23.734 8.433 -20.656 1.00 86.88 187 VAL A O 1
ATOM 1388 N N . ALA A 1 188 ? 24.257 6.825 -19.185 1.00 82.88 188 ALA A N 1
ATOM 1389 C CA . ALA A 1 188 ? 25.701 6.988 -19.352 1.00 82.88 188 ALA A CA 1
ATOM 1390 C C . ALA A 1 188 ? 26.150 6.733 -20.803 1.00 82.88 188 ALA A C 1
ATOM 1392 O O . ALA A 1 188 ? 26.959 7.489 -21.340 1.00 82.88 188 ALA A O 1
ATOM 1393 N N . ALA A 1 189 ? 25.588 5.718 -21.468 1.00 85.31 189 ALA A N 1
ATOM 1394 C CA . ALA A 1 189 ? 25.882 5.436 -22.870 1.00 85.31 189 ALA A CA 1
ATOM 1395 C C . ALA A 1 189 ? 25.399 6.553 -23.817 1.00 85.31 189 ALA A C 1
ATOM 1397 O O . ALA A 1 189 ? 26.097 6.866 -24.777 1.00 85.31 189 ALA A O 1
ATOM 1398 N N . GLU A 1 190 ? 24.248 7.183 -23.556 1.00 89.38 190 GLU A N 1
ATOM 1399 C CA . GLU A 1 190 ? 23.760 8.323 -24.354 1.00 89.38 190 GLU A CA 1
ATOM 1400 C C . GLU A 1 190 ? 24.625 9.578 -24.195 1.00 89.38 190 GLU A C 1
ATOM 1402 O O . GLU A 1 190 ? 24.836 10.316 -25.160 1.00 89.38 190 GLU A O 1
ATOM 1407 N N . VAL A 1 191 ? 25.136 9.828 -22.987 1.00 86.00 191 VAL A N 1
ATOM 1408 C CA . VAL A 1 191 ? 26.054 10.946 -22.729 1.00 86.00 191 VAL A CA 1
ATOM 1409 C C . VAL A 1 191 ? 27.385 10.721 -23.451 1.00 86.00 191 VAL A C 1
ATOM 1411 O O . VAL A 1 191 ? 27.878 11.630 -24.118 1.00 86.00 191 VAL A O 1
ATOM 1414 N N . LEU A 1 192 ? 27.930 9.501 -23.380 1.00 82.75 192 LEU A N 1
ATOM 1415 C CA . LEU A 1 192 ? 29.192 9.132 -24.031 1.00 82.75 192 LEU A CA 1
ATOM 1416 C C . LEU A 1 192 ? 29.100 9.085 -25.561 1.00 82.75 192 LEU A C 1
ATOM 1418 O O . LEU A 1 192 ? 30.093 9.304 -26.243 1.00 82.75 192 LEU A O 1
ATOM 1422 N N . GLU A 1 193 ? 27.921 8.834 -26.128 1.00 87.31 193 GLU A N 1
ATOM 1423 C CA . GLU A 1 193 ? 27.736 8.866 -27.584 1.00 87.31 193 GLU A CA 1
ATOM 1424 C C . GLU A 1 193 ? 27.894 10.276 -28.169 1.00 87.31 193 GLU A C 1
ATOM 1426 O O . GLU A 1 193 ? 28.290 10.430 -29.323 1.00 87.31 193 GLU A O 1
ATOM 1431 N N . LYS A 1 194 ? 27.602 11.311 -27.376 1.00 85.06 194 LYS A N 1
ATOM 1432 C CA . LYS A 1 194 ? 27.731 12.714 -27.792 1.00 85.06 194 LYS A CA 1
ATOM 1433 C C . LYS A 1 194 ? 29.121 13.293 -27.525 1.00 85.06 194 LYS A C 1
ATOM 1435 O O . LYS A 1 194 ? 29.358 14.446 -27.880 1.00 85.06 194 LYS A O 1
ATOM 1440 N N . SER A 1 195 ? 30.015 12.534 -26.893 1.00 87.25 195 SER A N 1
ATOM 1441 C CA . SER A 1 195 ? 31.389 12.948 -26.620 1.00 87.25 195 SER A CA 1
ATOM 1442 C C . SER A 1 195 ? 32.372 12.308 -27.607 1.00 87.25 195 SER A C 1
ATOM 1444 O O . SER A 1 195 ? 32.028 11.426 -28.396 1.00 87.25 195 SER A O 1
ATOM 1446 N N . GLU A 1 196 ? 33.636 12.729 -27.553 1.00 84.25 196 GLU A N 1
ATOM 1447 C CA . GLU A 1 196 ? 34.714 12.093 -28.322 1.00 84.25 196 GLU A CA 1
ATOM 1448 C C . GLU A 1 196 ? 34.947 10.622 -27.904 1.00 84.25 196 GLU A C 1
ATOM 1450 O O . GLU A 1 196 ? 35.566 9.856 -28.640 1.00 84.25 196 GLU A O 1
ATOM 1455 N N . GLU A 1 197 ? 34.363 10.180 -26.783 1.00 83.94 197 GLU A N 1
ATOM 1456 C CA . GLU A 1 197 ? 34.496 8.840 -26.198 1.00 83.94 197 GLU A CA 1
ATOM 1457 C C . GLU A 1 197 ? 33.452 7.822 -26.706 1.00 83.94 197 GLU A C 1
ATOM 1459 O O . GLU A 1 197 ? 33.196 6.806 -26.055 1.00 83.94 197 GLU A O 1
ATOM 1464 N N . HIS A 1 198 ? 32.879 8.049 -27.889 1.00 81.31 198 HIS A N 1
ATOM 1465 C CA . HIS A 1 198 ? 31.866 7.206 -28.541 1.00 81.31 198 HIS A CA 1
ATOM 1466 C C . HIS A 1 198 ? 32.167 5.688 -28.566 1.00 81.31 198 HIS A C 1
ATOM 1468 O O . HIS A 1 198 ? 31.239 4.874 -28.568 1.00 81.31 198 HIS A O 1
ATOM 1474 N N . ALA A 1 199 ? 33.441 5.277 -28.537 1.00 82.81 199 ALA A N 1
ATOM 1475 C CA . ALA A 1 199 ? 33.836 3.869 -28.431 1.00 82.81 199 ALA A CA 1
ATOM 1476 C C . ALA A 1 199 ? 33.328 3.198 -27.134 1.00 82.81 199 ALA A C 1
ATOM 1478 O O . ALA A 1 199 ? 32.858 2.060 -27.170 1.00 82.81 199 ALA A O 1
ATOM 1479 N N . HIS A 1 200 ? 33.319 3.918 -26.009 1.00 82.19 200 HIS A N 1
ATOM 1480 C CA . HIS A 1 200 ? 32.853 3.396 -24.719 1.00 82.19 200 HIS A CA 1
ATOM 1481 C C . HIS A 1 200 ? 31.323 3.276 -24.658 1.00 82.19 200 HIS A C 1
ATOM 1483 O O . HIS A 1 200 ? 30.789 2.366 -24.022 1.00 82.19 200 HIS A O 1
ATOM 1489 N N . ALA A 1 201 ? 30.593 4.141 -25.371 1.00 85.88 201 ALA A N 1
ATOM 1490 C CA . ALA A 1 201 ? 29.141 4.019 -25.504 1.00 85.88 201 ALA A CA 1
ATOM 1491 C C . ALA A 1 201 ? 28.743 2.699 -26.191 1.00 85.88 201 ALA A C 1
ATOM 1493 O O . ALA A 1 201 ? 27.764 2.056 -25.799 1.00 85.88 201 ALA A O 1
ATOM 1494 N N . ALA A 1 202 ? 29.518 2.263 -27.192 1.00 87.69 202 ALA A N 1
ATOM 1495 C CA . ALA A 1 202 ? 29.303 0.986 -27.866 1.00 87.69 202 ALA A CA 1
ATOM 1496 C C . ALA A 1 202 ? 29.538 -0.210 -26.926 1.00 87.69 202 ALA A C 1
ATOM 1498 O O . ALA A 1 202 ? 28.740 -1.151 -26.931 1.00 87.69 202 ALA A O 1
ATOM 1499 N N . GLU A 1 203 ? 30.568 -0.153 -26.077 1.00 89.31 203 GLU A N 1
ATOM 1500 C CA . GLU A 1 203 ? 30.839 -1.182 -25.066 1.00 89.31 203 GLU A CA 1
ATOM 1501 C C . GLU A 1 203 ? 29.727 -1.264 -24.013 1.00 89.31 203 GLU A C 1
ATOM 1503 O O . GLU A 1 203 ? 29.199 -2.351 -23.779 1.00 89.31 203 GLU A O 1
ATOM 1508 N N . LEU A 1 204 ? 29.274 -0.136 -23.452 1.00 89.56 204 LEU A N 1
ATOM 1509 C CA . LEU A 1 204 ? 28.169 -0.126 -22.480 1.00 89.56 204 LEU A CA 1
ATOM 1510 C C . LEU A 1 204 ? 26.868 -0.684 -23.071 1.00 89.56 204 LEU A C 1
ATOM 1512 O O . LEU A 1 204 ? 26.137 -1.423 -22.407 1.00 89.56 204 LEU A O 1
ATOM 1516 N N . ARG A 1 205 ? 26.580 -0.393 -24.344 1.00 89.94 205 ARG A N 1
ATOM 1517 C CA . ARG A 1 205 ? 25.420 -0.966 -25.045 1.00 89.94 205 ARG A CA 1
ATOM 1518 C C . ARG A 1 205 ? 25.574 -2.458 -25.299 1.00 89.94 205 ARG A C 1
ATOM 1520 O O . ARG A 1 205 ? 24.604 -3.200 -25.135 1.00 89.94 205 ARG A O 1
ATOM 1527 N N . ALA A 1 206 ? 26.769 -2.909 -25.674 1.00 89.12 206 ALA A N 1
ATOM 1528 C CA . ALA A 1 206 ? 27.064 -4.331 -25.810 1.00 89.12 206 ALA A CA 1
ATOM 1529 C C . ALA A 1 206 ? 26.887 -5.056 -24.467 1.00 89.12 206 ALA A C 1
ATOM 1531 O O . ALA A 1 206 ? 26.265 -6.117 -24.428 1.00 89.12 206 ALA A O 1
ATOM 1532 N N . MET A 1 207 ? 27.318 -4.441 -23.363 1.00 87.44 207 MET A N 1
ATOM 1533 C CA . MET A 1 207 ? 27.102 -4.947 -22.008 1.00 87.44 207 MET A CA 1
ATOM 1534 C C . MET A 1 207 ? 25.617 -5.010 -21.646 1.00 87.44 207 MET A C 1
ATOM 1536 O O . MET A 1 207 ? 25.163 -6.047 -21.181 1.00 87.44 207 MET A O 1
ATOM 1540 N N . LEU A 1 208 ? 24.822 -3.968 -21.913 1.00 89.38 208 LEU A N 1
ATOM 1541 C CA . LEU A 1 208 ? 23.370 -3.994 -21.670 1.00 89.38 208 LEU A CA 1
ATOM 1542 C C . LEU A 1 208 ? 22.636 -5.062 -22.489 1.00 89.38 208 LEU A C 1
ATOM 1544 O O . LEU A 1 208 ? 21.623 -5.603 -22.033 1.00 89.38 208 LEU A O 1
ATOM 1548 N N . LYS A 1 209 ? 23.128 -5.342 -23.700 1.00 90.38 209 LYS A N 1
ATOM 1549 C CA . LYS A 1 209 ? 22.590 -6.368 -24.597 1.00 90.38 209 LYS A CA 1
ATOM 1550 C C . LYS A 1 209 ? 22.984 -7.784 -24.164 1.00 90.38 209 LYS A C 1
ATOM 1552 O O . LYS A 1 209 ? 22.182 -8.696 -24.331 1.00 90.38 209 LYS A O 1
ATOM 1557 N N . ALA A 1 210 ? 24.195 -7.961 -23.635 1.00 85.44 210 ALA A N 1
ATOM 1558 C CA . ALA A 1 210 ? 24.721 -9.248 -23.181 1.00 85.44 210 ALA A CA 1
ATOM 1559 C C . ALA A 1 210 ? 24.307 -9.595 -21.744 1.00 85.44 210 ALA A C 1
ATOM 1561 O O . ALA A 1 210 ? 24.182 -10.773 -21.413 1.00 85.44 210 ALA A O 1
ATOM 1562 N N . ALA A 1 211 ? 24.079 -8.587 -20.898 1.00 83.69 211 ALA A N 1
ATOM 1563 C CA . ALA A 1 211 ? 23.611 -8.783 -19.538 1.00 83.69 211 ALA A CA 1
ATOM 1564 C C . ALA A 1 211 ? 22.227 -9.441 -19.589 1.00 83.69 211 ALA A C 1
ATOM 1566 O O . ALA A 1 211 ? 21.308 -8.838 -20.166 1.00 83.69 211 ALA A O 1
ATOM 1567 N N . PRO A 1 212 ? 22.049 -10.636 -18.990 1.00 75.75 212 PRO A N 1
ATOM 1568 C CA . PRO A 1 212 ? 20.728 -11.223 -18.875 1.00 75.75 212 PRO A CA 1
ATOM 1569 C C . PRO A 1 212 ? 19.840 -10.181 -18.199 1.00 75.75 212 PRO A C 1
ATOM 1571 O O . PRO A 1 212 ? 20.191 -9.641 -17.144 1.00 75.75 212 PRO A O 1
ATOM 1574 N N . ALA A 1 213 ? 18.721 -9.834 -18.846 1.00 63.97 213 ALA A N 1
ATOM 1575 C CA . ALA A 1 213 ? 17.678 -9.079 -18.169 1.00 63.97 213 ALA A CA 1
ATOM 1576 C C . ALA A 1 213 ? 17.419 -9.822 -16.864 1.00 63.97 213 ALA A C 1
ATOM 1578 O O . ALA A 1 213 ? 17.241 -11.038 -16.924 1.00 63.97 213 ALA A O 1
ATOM 1579 N N . SER A 1 214 ? 17.511 -9.133 -15.721 1.00 57.03 214 SER A N 1
ATOM 1580 C CA . SER A 1 214 ? 17.310 -9.772 -14.426 1.00 57.03 214 SER A CA 1
ATOM 1581 C C . SER A 1 214 ? 16.034 -10.596 -14.503 1.00 57.03 214 SER A C 1
ATOM 1583 O O . SER A 1 214 ? 14.933 -10.054 -14.579 1.00 57.03 214 SER A O 1
ATOM 1585 N N . THR A 1 215 ? 16.202 -11.916 -14.542 1.00 48.00 215 THR A N 1
ATOM 1586 C CA . THR A 1 215 ? 15.109 -12.876 -14.495 1.00 48.00 215 THR A CA 1
ATOM 1587 C C . THR A 1 215 ? 14.656 -13.065 -13.055 1.00 48.00 215 THR A C 1
ATOM 1589 O O . THR A 1 215 ? 14.042 -14.079 -12.747 1.00 48.00 215 THR A O 1
ATOM 1592 N N . VAL A 1 216 ? 14.760 -12.020 -12.220 1.00 51.22 216 VAL A N 1
ATOM 1593 C CA . VAL A 1 216 ? 13.584 -11.618 -11.434 1.00 51.22 216 VAL A CA 1
ATOM 1594 C C . VAL A 1 216 ? 12.502 -11.199 -12.439 1.00 51.22 216 VAL A C 1
ATOM 1596 O O . VAL A 1 216 ? 12.077 -10.050 -12.539 1.00 51.22 216 VAL A O 1
ATOM 1599 N N . ALA A 1 217 ? 12.116 -12.164 -13.270 1.00 49.44 217 ALA A N 1
ATOM 1600 C CA . ALA A 1 217 ? 10.925 -12.148 -14.050 1.00 49.44 217 ALA A CA 1
ATOM 1601 C C . ALA A 1 217 ? 9.800 -11.866 -13.065 1.00 49.44 217 ALA A C 1
ATOM 1603 O O . ALA A 1 217 ? 9.917 -12.085 -11.858 1.00 49.44 217 ALA A O 1
ATOM 1604 N N . ALA A 1 218 ? 8.685 -11.412 -13.597 1.00 50.28 218 ALA A N 1
ATOM 1605 C CA . ALA A 1 218 ? 7.423 -11.384 -12.896 1.00 50.28 218 ALA A CA 1
ATOM 1606 C C . ALA A 1 218 ? 6.929 -12.801 -12.503 1.00 50.28 218 ALA A C 1
ATOM 1608 O O . ALA A 1 218 ? 5.739 -13.074 -12.635 1.00 50.28 218 ALA A O 1
ATOM 1609 N N . ASP A 1 219 ? 7.814 -13.695 -12.032 1.00 48.03 219 ASP A N 1
ATOM 1610 C CA . ASP A 1 219 ? 7.505 -14.656 -10.982 1.00 48.03 219 ASP A CA 1
ATOM 1611 C C . ASP A 1 219 ? 6.784 -13.844 -9.929 1.00 48.03 219 ASP A C 1
ATOM 1613 O O . ASP A 1 219 ? 7.371 -12.981 -9.274 1.00 48.03 219 ASP A O 1
ATOM 1617 N N . ALA A 1 220 ? 5.465 -14.004 -9.961 1.00 59.34 220 ALA A N 1
ATOM 1618 C CA . ALA A 1 220 ? 4.495 -13.154 -9.323 1.00 59.34 220 ALA A CA 1
ATOM 1619 C C . ALA A 1 220 ? 4.970 -12.854 -7.909 1.00 59.34 220 ALA A C 1
ATOM 1621 O O . ALA A 1 220 ? 4.859 -13.712 -7.033 1.00 59.34 220 ALA A O 1
ATOM 1622 N N . LEU A 1 221 ? 5.553 -11.662 -7.717 1.00 75.12 221 LEU A N 1
ATOM 1623 C CA . LEU A 1 221 ? 5.950 -11.207 -6.398 1.00 75.12 221 LEU A CA 1
ATOM 1624 C C . LEU A 1 221 ? 4.717 -11.407 -5.539 1.00 75.12 221 LEU A C 1
ATOM 1626 O O . LEU A 1 221 ? 3.658 -10.847 -5.851 1.00 75.12 221 LEU A O 1
ATOM 1630 N N . ALA A 1 222 ? 4.845 -12.295 -4.551 1.00 89.69 222 ALA A N 1
ATOM 1631 C CA . ALA A 1 222 ? 3.763 -12.587 -3.636 1.00 89.69 222 ALA A CA 1
ATOM 1632 C C . ALA A 1 222 ? 3.216 -11.231 -3.166 1.00 89.69 222 ALA A C 1
ATOM 1634 O O . ALA A 1 222 ? 4.024 -10.374 -2.783 1.00 89.69 222 ALA A O 1
ATOM 1635 N N . PRO A 1 223 ? 1.900 -10.978 -3.291 1.00 95.12 223 PRO A N 1
ATOM 1636 C CA . PRO A 1 223 ? 1.333 -9.688 -2.933 1.00 95.12 223 PRO A CA 1
ATOM 1637 C C . PRO A 1 223 ? 1.796 -9.279 -1.544 1.00 95.12 223 PRO A C 1
ATOM 1639 O O . PRO A 1 223 ? 1.746 -10.087 -0.618 1.00 95.12 223 PRO A O 1
ATOM 1642 N N . ILE A 1 224 ? 2.257 -8.038 -1.400 1.00 95.69 224 ILE A N 1
ATOM 1643 C CA . ILE A 1 224 ? 2.725 -7.544 -0.107 1.00 95.69 224 ILE A CA 1
ATOM 1644 C C . ILE A 1 224 ? 1.500 -7.389 0.808 1.00 95.69 224 ILE A C 1
ATOM 1646 O O . ILE A 1 224 ? 0.600 -6.611 0.463 1.00 95.69 224 ILE A O 1
ATOM 1650 N N . PRO A 1 225 ? 1.433 -8.089 1.958 1.00 96.62 225 PRO A N 1
ATOM 1651 C CA . PRO A 1 225 ? 0.365 -7.895 2.931 1.00 96.62 225 PRO A CA 1
ATOM 1652 C C . PRO A 1 225 ? 0.456 -6.498 3.540 1.00 96.62 225 PRO A C 1
ATOM 1654 O O . PRO A 1 225 ? 1.501 -6.115 4.065 1.00 96.62 225 PRO A O 1
ATOM 1657 N N . MET A 1 226 ? -0.626 -5.724 3.474 1.00 96.94 226 MET A N 1
ATOM 1658 C CA . MET A 1 226 ? -0.659 -4.349 3.971 1.00 96.94 226 MET A CA 1
ATOM 1659 C C . MET A 1 226 ? -1.957 -4.044 4.718 1.00 96.94 226 MET A C 1
ATOM 1661 O O . MET A 1 226 ? -3.036 -4.504 4.347 1.00 96.94 226 MET A O 1
ATOM 1665 N N . LEU A 1 227 ? -1.865 -3.199 5.749 1.00 97.62 227 LEU A N 1
ATOM 1666 C CA . LEU A 1 227 ? -3.037 -2.531 6.308 1.00 97.62 227 LEU A CA 1
ATOM 1667 C C . LEU A 1 227 ? -3.474 -1.448 5.327 1.00 97.62 227 LEU A C 1
ATOM 1669 O O . LEU A 1 227 ? -2.807 -0.423 5.179 1.00 97.62 227 LEU A O 1
ATOM 1673 N N . LEU A 1 228 ? -4.581 -1.689 4.634 1.00 97.94 228 LEU A N 1
ATOM 1674 C CA . LEU A 1 228 ? -5.107 -0.768 3.639 1.00 97.94 228 LEU A CA 1
ATOM 1675 C C . LEU A 1 228 ? -6.344 -0.073 4.193 1.00 97.94 228 LEU A C 1
ATOM 1677 O O . LEU A 1 228 ? -7.297 -0.726 4.599 1.00 97.94 228 LEU A O 1
ATOM 1681 N N . PHE A 1 229 ? -6.341 1.256 4.175 1.00 98.19 229 PHE A N 1
ATOM 1682 C CA . PHE A 1 229 ? -7.497 2.073 4.530 1.00 98.19 229 PHE A CA 1
ATOM 1683 C C . PHE A 1 229 ? -7.930 2.863 3.306 1.00 98.19 229 PHE A C 1
ATOM 1685 O O . PHE A 1 229 ? -7.102 3.458 2.612 1.00 98.19 229 PHE A O 1
ATOM 1692 N N . CYS A 1 230 ? -9.231 2.865 3.027 1.00 98.25 230 CYS A N 1
ATOM 1693 C CA . CYS A 1 230 ? -9.769 3.621 1.912 1.00 98.25 230 CYS A CA 1
ATOM 1694 C C . CYS A 1 230 ? -9.473 5.118 2.113 1.00 98.25 230 CYS A C 1
ATOM 1696 O O . CYS A 1 230 ? -9.907 5.682 3.119 1.00 98.25 230 CYS A O 1
ATOM 1698 N N . PRO A 1 231 ? -8.818 5.802 1.159 1.00 97.88 231 PRO A N 1
ATOM 1699 C CA . PRO A 1 231 ? -8.490 7.218 1.316 1.00 97.88 231 PRO A CA 1
ATOM 1700 C C . PRO A 1 231 ? -9.727 8.128 1.319 1.00 97.88 231 PRO A C 1
ATOM 1702 O O . PRO A 1 231 ? -9.643 9.268 1.763 1.00 97.88 231 PRO A O 1
ATOM 1705 N N . ALA A 1 232 ? -10.871 7.641 0.824 1.00 98.06 232 ALA A N 1
ATOM 1706 C CA . ALA A 1 232 ? -12.111 8.410 0.768 1.00 98.06 232 ALA A CA 1
ATOM 1707 C C . ALA A 1 232 ? -12.947 8.306 2.054 1.00 98.06 232 ALA A C 1
ATOM 1709 O O . ALA A 1 232 ? -13.465 9.315 2.519 1.00 98.06 232 ALA A O 1
ATOM 1710 N N . CYS A 1 233 ? -13.092 7.106 2.629 1.00 98.06 233 CYS A N 1
ATOM 1711 C CA . CYS A 1 233 ? -13.981 6.877 3.780 1.00 98.06 233 CYS A CA 1
ATOM 1712 C C . CYS A 1 233 ? -13.278 6.363 5.044 1.00 98.06 233 CYS A C 1
ATOM 1714 O O . CYS A 1 233 ? -13.926 6.190 6.069 1.00 98.06 233 CYS A O 1
ATOM 1716 N N . GLY A 1 234 ? -11.976 6.076 4.985 1.00 97.31 234 GLY A N 1
ATOM 1717 C CA . GLY A 1 234 ? -11.200 5.558 6.112 1.00 97.31 234 GLY A CA 1
ATOM 1718 C C . GLY A 1 234 ? -11.477 4.097 6.478 1.00 97.31 234 GLY A C 1
ATOM 1719 O O . GLY A 1 234 ? -10.796 3.567 7.350 1.00 97.31 234 GLY A O 1
ATOM 1720 N N . LEU A 1 235 ? -12.430 3.418 5.829 1.00 97.62 235 LEU A N 1
ATOM 1721 C CA . LEU A 1 235 ? -12.723 2.013 6.119 1.00 97.62 235 LEU A CA 1
ATOM 1722 C C . LEU A 1 235 ? -11.543 1.112 5.723 1.00 97.62 235 LEU A C 1
ATOM 1724 O O . LEU A 1 235 ? -11.001 1.251 4.622 1.00 97.62 235 LEU A O 1
ATOM 1728 N N . GLN A 1 236 ? -11.178 0.175 6.602 1.00 98.00 236 GLN A N 1
ATOM 1729 C CA . GLN A 1 236 ? -10.156 -0.829 6.313 1.00 98.00 236 GLN A CA 1
ATOM 1730 C C . GLN A 1 236 ? -10.618 -1.758 5.186 1.00 98.00 236 GLN A C 1
ATOM 1732 O O . GLN A 1 236 ? -11.755 -2.233 5.163 1.00 98.00 236 GLN A O 1
ATOM 1737 N N . HIS A 1 237 ? -9.720 -2.018 4.248 1.00 97.50 237 HIS A N 1
ATOM 1738 C CA . HIS A 1 237 ? -9.915 -2.944 3.153 1.00 97.50 237 HIS A CA 1
ATOM 1739 C C . HIS A 1 237 ? -9.225 -4.266 3.470 1.00 97.50 237 HIS A C 1
ATOM 1741 O O . HIS A 1 237 ? -8.044 -4.287 3.818 1.00 97.50 237 HIS A O 1
ATOM 1747 N N . ILE A 1 238 ? -9.984 -5.353 3.365 1.00 97.31 238 ILE A N 1
ATOM 1748 C CA . ILE A 1 238 ? -9.504 -6.715 3.568 1.00 97.31 238 ILE A CA 1
ATOM 1749 C C . ILE A 1 238 ? -9.836 -7.486 2.299 1.00 97.31 238 ILE A C 1
ATOM 1751 O O . ILE A 1 238 ? -11.013 -7.647 1.967 1.00 97.31 238 ILE A O 1
ATOM 1755 N N . ASP A 1 239 ? -8.803 -7.959 1.615 1.00 96.19 239 ASP A N 1
ATOM 1756 C CA . ASP A 1 239 ? -8.946 -8.767 0.414 1.00 96.19 239 ASP A CA 1
ATOM 1757 C C . ASP A 1 239 ? -9.081 -10.232 0.817 1.00 96.19 239 ASP A C 1
ATOM 1759 O O . ASP A 1 239 ? -8.106 -10.912 1.144 1.00 96.19 239 ASP A O 1
ATOM 1763 N N . ALA A 1 240 ? -10.315 -10.723 0.808 1.00 93.56 240 ALA A N 1
ATOM 1764 C CA . ALA A 1 240 ? -10.623 -12.126 1.035 1.00 93.56 240 ALA A CA 1
ATOM 1765 C C . ALA A 1 240 ? -11.109 -12.772 -0.272 1.00 93.56 240 ALA A C 1
ATOM 1767 O O . ALA A 1 240 ? -11.783 -12.108 -1.065 1.00 93.56 240 ALA A O 1
ATOM 1768 N N . PRO A 1 241 ? -10.816 -14.064 -0.505 1.00 94.06 241 PRO A N 1
ATOM 1769 C CA . PRO A 1 241 ? -11.457 -14.812 -1.576 1.00 94.06 241 PRO A CA 1
ATOM 1770 C C . PRO A 1 241 ? -12.984 -14.723 -1.459 1.00 94.06 241 PRO A C 1
ATOM 1772 O O . PRO A 1 241 ? -13.539 -14.933 -0.377 1.00 94.06 241 PRO A O 1
ATOM 1775 N N . GLU A 1 242 ? -13.671 -14.432 -2.563 1.00 92.88 242 GLU A N 1
ATOM 1776 C CA . GLU A 1 242 ? -15.134 -14.434 -2.601 1.00 92.88 242 GLU A CA 1
ATOM 1777 C C . GLU A 1 242 ? -15.638 -15.742 -3.230 1.00 92.88 242 GLU A C 1
ATOM 1779 O O . GLU A 1 242 ? -15.192 -16.114 -4.324 1.00 92.88 242 GLU A O 1
ATOM 1784 N N . PRO A 1 243 ? -16.585 -16.453 -2.584 1.00 93.81 243 PRO A N 1
ATOM 1785 C CA . PRO A 1 243 ? -17.177 -17.647 -3.170 1.00 93.81 243 PRO A CA 1
ATOM 1786 C C . PRO A 1 243 ? -17.912 -17.296 -4.468 1.00 93.81 243 PRO A C 1
ATOM 1788 O O . PRO A 1 243 ? -18.420 -16.183 -4.634 1.00 93.81 243 PRO A O 1
ATOM 1791 N N . ALA A 1 244 ? -17.993 -18.266 -5.381 1.00 94.31 244 ALA A N 1
ATOM 1792 C CA . ALA A 1 244 ? -18.768 -18.110 -6.606 1.00 94.31 244 ALA A CA 1
ATOM 1793 C C . ALA A 1 244 ? -20.217 -17.727 -6.269 1.00 94.31 244 ALA A C 1
ATOM 1795 O O . ALA A 1 244 ? -20.837 -18.313 -5.379 1.00 94.31 244 ALA A O 1
ATOM 1796 N N . ARG A 1 245 ? -20.756 -16.752 -7.000 1.00 93.81 245 ARG A N 1
ATOM 1797 C CA . ARG A 1 245 ? -22.186 -16.417 -6.994 1.00 93.81 245 ARG A CA 1
ATOM 1798 C C . ARG A 1 245 ? -22.798 -16.934 -8.292 1.00 93.81 245 ARG A C 1
ATOM 1800 O O . ARG A 1 245 ? -22.071 -17.216 -9.240 1.00 93.81 245 ARG A O 1
ATOM 1807 N N . GLU A 1 246 ? -24.113 -17.099 -8.348 1.00 96.12 246 GLU A N 1
ATOM 1808 C CA . GLU A 1 246 ? -24.783 -17.630 -9.542 1.00 96.12 246 GLU A CA 1
ATOM 1809 C C . GLU A 1 246 ? -24.396 -16.820 -10.797 1.00 96.12 246 GLU A C 1
ATOM 1811 O O . GLU A 1 246 ? -24.585 -15.607 -10.854 1.00 96.12 246 GLU A O 1
ATOM 1816 N N . GLY A 1 247 ? -23.758 -17.480 -11.770 1.00 93.94 247 GLY A N 1
ATOM 1817 C CA . GLY A 1 247 ? -23.246 -16.845 -12.992 1.00 93.94 247 GLY A CA 1
ATOM 1818 C C . GLY A 1 247 ? -21.912 -16.085 -12.869 1.00 93.94 247 GLY A C 1
ATOM 1819 O O . GLY A 1 247 ? -21.412 -15.604 -13.884 1.00 93.94 247 GLY A O 1
ATOM 1820 N N . VAL A 1 248 ? -21.295 -16.002 -11.683 1.00 93.19 248 VAL A N 1
ATOM 1821 C CA . VAL A 1 248 ? -20.009 -15.319 -11.444 1.00 93.19 248 VAL A CA 1
ATOM 1822 C C . VAL A 1 248 ? -18.987 -16.301 -10.866 1.00 93.19 248 VAL A C 1
ATOM 1824 O O . VAL A 1 248 ? -19.196 -16.890 -9.805 1.00 93.19 248 VAL A O 1
ATOM 1827 N N . LYS A 1 249 ? -17.851 -16.473 -11.557 1.00 93.62 249 LYS A N 1
ATOM 1828 C CA . LYS A 1 249 ? -16.734 -17.311 -11.089 1.00 93.62 249 LYS A CA 1
ATOM 1829 C C . LYS A 1 249 ? -16.245 -16.823 -9.716 1.00 93.62 249 LYS A C 1
ATOM 1831 O O . LYS A 1 249 ? -16.195 -15.619 -9.482 1.00 93.62 249 LYS A O 1
ATOM 1836 N N . ALA A 1 250 ? -15.865 -17.755 -8.837 1.00 95.12 250 ALA A N 1
ATOM 1837 C CA . ALA A 1 250 ? -15.224 -17.428 -7.563 1.00 95.12 250 ALA A CA 1
ATOM 1838 C C . ALA A 1 250 ? -14.017 -16.504 -7.783 1.00 95.12 250 ALA A C 1
ATOM 1840 O O . ALA A 1 250 ? -13.239 -16.709 -8.720 1.00 95.12 250 ALA A O 1
ATOM 1841 N N . TRP A 1 251 ? -13.879 -15.504 -6.917 1.00 94.06 251 TRP A N 1
ATOM 1842 C CA . TRP A 1 251 ? -12.726 -14.616 -6.892 1.00 94.06 251 TRP A CA 1
ATOM 1843 C C . TRP A 1 251 ? -11.711 -15.193 -5.913 1.00 94.06 251 TRP A C 1
ATOM 1845 O O . TRP A 1 251 ? -11.934 -15.187 -4.706 1.00 94.06 251 TRP A O 1
ATOM 1855 N N . ASP A 1 252 ? -10.603 -15.710 -6.429 1.00 94.94 252 ASP A N 1
ATOM 1856 C CA . ASP A 1 252 ? -9.519 -16.320 -5.653 1.00 94.94 252 ASP A CA 1
ATOM 1857 C C . ASP A 1 252 ? -8.493 -15.300 -5.144 1.00 94.94 252 ASP A C 1
ATOM 1859 O O . ASP A 1 252 ? -7.465 -15.685 -4.594 1.00 94.94 252 ASP A O 1
ATOM 1863 N N . ASN A 1 253 ? -8.795 -14.006 -5.284 1.00 95.06 253 ASN A N 1
ATOM 1864 C CA . ASN A 1 253 ? -7.922 -12.906 -4.900 1.00 95.06 253 ASN A CA 1
ATOM 1865 C C . ASN A 1 253 ? -6.530 -12.972 -5.568 1.00 95.06 253 ASN A C 1
ATOM 1867 O O . ASN A 1 253 ? -5.506 -13.069 -4.884 1.00 95.06 253 ASN A O 1
ATOM 1871 N N . PRO A 1 254 ? -6.463 -12.933 -6.914 1.00 94.75 254 PRO A N 1
ATOM 1872 C CA . PRO A 1 254 ? -5.192 -12.946 -7.617 1.00 94.75 254 PRO A CA 1
ATOM 1873 C C . PRO A 1 254 ? -4.375 -11.682 -7.291 1.00 94.75 254 PRO A C 1
ATOM 1875 O O . PRO A 1 254 ? -4.955 -10.639 -6.966 1.00 94.75 254 PRO A O 1
ATOM 1878 N N . PRO A 1 255 ? -3.034 -11.725 -7.426 1.00 95.69 255 PRO A N 1
ATOM 1879 C CA . PRO A 1 255 ? -2.175 -10.558 -7.249 1.00 95.69 255 PRO A CA 1
ATOM 1880 C C . PRO A 1 255 ? -2.667 -9.337 -8.035 1.00 95.69 255 PRO A C 1
ATOM 1882 O O . PRO A 1 255 ? -2.721 -9.355 -9.266 1.00 95.69 255 PRO A O 1
ATOM 1885 N N . HIS A 1 256 ? -2.991 -8.252 -7.332 1.00 95.69 256 HIS A N 1
ATOM 1886 C CA . HIS A 1 256 ? -3.528 -7.035 -7.934 1.00 95.69 256 HIS A CA 1
ATOM 1887 C C . HIS A 1 256 ? -2.935 -5.777 -7.284 1.00 95.69 256 HIS A C 1
ATOM 1889 O O . HIS A 1 256 ? -2.379 -5.810 -6.190 1.00 95.69 256 HIS A O 1
ATOM 1895 N N . ARG A 1 257 ? -2.985 -4.651 -8.009 1.00 96.81 257 ARG A N 1
ATOM 1896 C CA . ARG A 1 257 ? -2.412 -3.357 -7.576 1.00 96.81 257 ARG A CA 1
ATOM 1897 C C . ARG A 1 257 ? -3.475 -2.336 -7.172 1.00 96.81 257 ARG A C 1
ATOM 1899 O O . ARG A 1 257 ? -3.144 -1.308 -6.592 1.00 96.81 257 ARG A O 1
ATOM 1906 N N . SER A 1 258 ? -4.732 -2.588 -7.525 1.00 97.75 258 SER A N 1
ATOM 1907 C CA . SER A 1 258 ? -5.843 -1.658 -7.340 1.00 97.75 258 SER A CA 1
ATOM 1908 C C . SER A 1 258 ? -6.930 -2.284 -6.489 1.00 97.75 258 SER A C 1
ATOM 1910 O O . SER A 1 258 ? -7.352 -3.400 -6.761 1.00 97.75 258 SER A O 1
ATOM 1912 N N . HIS A 1 259 ? -7.405 -1.516 -5.519 1.00 97.62 259 HIS A N 1
ATOM 1913 C CA . HIS A 1 259 ? -8.323 -1.936 -4.469 1.00 97.62 259 HIS A CA 1
ATOM 1914 C C . HIS A 1 259 ? -9.638 -1.188 -4.627 1.00 97.62 259 HIS A C 1
ATOM 1916 O O . HIS A 1 259 ? -9.611 0.029 -4.827 1.00 97.62 259 HIS A O 1
ATOM 1922 N N . LYS A 1 260 ? -10.782 -1.882 -4.559 1.00 97.50 260 LYS A N 1
ATOM 1923 C CA . LYS A 1 260 ? -12.116 -1.257 -4.631 1.00 97.50 260 LYS A CA 1
ATOM 1924 C C . LYS A 1 260 ? -12.766 -1.268 -3.254 1.00 97.50 260 LYS A C 1
ATOM 1926 O O . LYS A 1 260 ? -13.037 -2.319 -2.682 1.00 97.50 260 LYS A O 1
ATOM 1931 N N . CYS A 1 261 ? -13.096 -0.090 -2.735 1.00 97.38 261 CYS A N 1
ATOM 1932 C CA . CYS A 1 261 ? -13.716 0.023 -1.422 1.00 97.38 261 CYS A CA 1
ATOM 1933 C C . CYS A 1 261 ? -15.147 -0.505 -1.494 1.00 97.38 261 CYS A C 1
ATOM 1935 O O . CYS A 1 261 ? -15.955 0.006 -2.265 1.00 97.38 261 CYS A O 1
ATOM 1937 N N . ARG A 1 262 ? -15.500 -1.473 -0.647 1.00 95.00 262 ARG A N 1
ATOM 1938 C CA . ARG A 1 262 ? -16.869 -2.003 -0.604 1.00 95.00 262 ARG A CA 1
ATOM 1939 C C . ARG A 1 262 ? -17.899 -0.993 -0.080 1.00 95.00 262 ARG A C 1
ATOM 1941 O O . ARG A 1 262 ? -19.069 -1.115 -0.413 1.00 95.00 262 ARG A O 1
ATOM 1948 N N . ALA A 1 263 ? -17.480 -0.015 0.725 1.00 96.31 263 ALA A N 1
ATOM 1949 C CA . ALA A 1 263 ? -18.391 0.958 1.330 1.00 96.31 263 ALA A CA 1
ATOM 1950 C C . ALA A 1 263 ? -18.694 2.165 0.432 1.00 96.31 263 ALA A C 1
ATOM 1952 O O . ALA A 1 263 ? -19.845 2.566 0.329 1.00 96.31 263 ALA A O 1
ATOM 1953 N N . CYS A 1 264 ? -17.674 2.749 -0.204 1.00 97.81 264 CYS A N 1
ATOM 1954 C CA . CYS A 1 264 ? -17.824 3.974 -1.006 1.00 97.81 264 CYS A CA 1
ATOM 1955 C C . CYS A 1 264 ? -17.457 3.805 -2.486 1.00 97.81 264 CYS A C 1
ATOM 1957 O O . CYS A 1 264 ? -17.416 4.785 -3.221 1.00 97.81 264 CYS A O 1
ATOM 1959 N N . GLU A 1 265 ? -17.131 2.585 -2.914 1.00 97.69 265 GLU A N 1
ATOM 1960 C CA . GLU A 1 265 ? -16.768 2.226 -4.291 1.00 97.69 265 GLU A CA 1
ATOM 1961 C C . GLU A 1 265 ? -15.506 2.880 -4.870 1.00 97.69 265 GLU A C 1
ATOM 1963 O O . GLU A 1 265 ? -15.137 2.574 -6.004 1.00 97.69 265 GLU A O 1
ATOM 1968 N N . ALA A 1 266 ? -14.796 3.710 -4.099 1.00 98.06 266 ALA A N 1
ATOM 1969 C CA . ALA A 1 266 ? -13.530 4.298 -4.519 1.00 98.06 266 ALA A CA 1
ATOM 1970 C C . ALA A 1 266 ? -12.519 3.208 -4.905 1.00 98.06 266 ALA A C 1
ATOM 1972 O O . ALA A 1 266 ? -12.302 2.258 -4.148 1.00 98.06 266 ALA A O 1
ATOM 1973 N N . VAL A 1 267 ? -11.881 3.375 -6.065 1.00 98.19 267 VAL A N 1
ATOM 1974 C CA . VAL A 1 267 ? -10.779 2.528 -6.530 1.00 98.19 267 VAL A CA 1
ATOM 1975 C C . VAL A 1 267 ? -9.469 3.273 -6.307 1.00 98.19 267 VAL A C 1
ATOM 1977 O O . VAL A 1 267 ? -9.322 4.401 -6.775 1.00 98.19 267 VAL A O 1
ATOM 1980 N N . TRP A 1 268 ? -8.514 2.667 -5.602 1.00 98.38 268 TRP A N 1
ATOM 1981 C CA . TRP A 1 268 ? -7.208 3.285 -5.353 1.00 98.38 268 TRP A CA 1
ATOM 1982 C C . TRP A 1 268 ? -6.061 2.293 -5.521 1.00 98.38 268 TRP A C 1
ATOM 1984 O O . TRP A 1 268 ? -6.249 1.079 -5.524 1.00 98.38 268 TRP A O 1
ATOM 1994 N N . ARG A 1 269 ? -4.853 2.832 -5.682 1.00 97.88 269 ARG A N 1
ATOM 1995 C CA . ARG A 1 269 ? -3.615 2.077 -5.877 1.00 97.88 269 ARG A CA 1
ATOM 1996 C C . ARG A 1 269 ? -2.595 2.517 -4.821 1.00 97.88 269 ARG A C 1
ATOM 1998 O O . ARG A 1 269 ? -2.053 3.609 -4.961 1.00 97.88 269 ARG A O 1
ATOM 2005 N N . PRO A 1 270 ? -2.360 1.726 -3.758 1.00 97.06 270 PRO A N 1
ATOM 2006 C CA . PRO A 1 270 ? -1.453 2.103 -2.674 1.00 97.06 270 PRO A CA 1
ATOM 2007 C C . PRO A 1 270 ? 0.028 1.969 -3.056 1.00 97.06 270 PRO A C 1
ATOM 2009 O O . PRO A 1 270 ? 0.863 2.654 -2.475 1.00 97.06 270 PRO A O 1
ATOM 2012 N N . ALA A 1 271 ? 0.358 1.103 -4.021 1.00 96.06 271 ALA A N 1
ATOM 2013 C CA . ALA A 1 271 ? 1.724 0.865 -4.477 1.00 96.06 271 ALA A CA 1
ATOM 2014 C C . ALA A 1 271 ? 1.776 0.459 -5.961 1.00 96.06 271 ALA A C 1
ATOM 2016 O O . ALA A 1 271 ? 0.773 0.078 -6.570 1.00 96.06 271 ALA A O 1
ATOM 2017 N N . ASP A 1 272 ? 2.974 0.499 -6.548 1.00 95.38 272 ASP A N 1
ATOM 2018 C CA . ASP A 1 272 ? 3.222 0.035 -7.920 1.00 95.38 272 ASP A CA 1
ATOM 2019 C C . ASP A 1 272 ? 3.463 -1.472 -8.046 1.00 95.38 272 ASP A C 1
ATOM 2021 O O . ASP A 1 272 ? 3.578 -1.993 -9.158 1.00 95.38 272 ASP A O 1
ATOM 2025 N N . VAL A 1 273 ? 3.461 -2.173 -6.918 1.00 94.94 273 VAL A N 1
ATOM 2026 C CA . VAL A 1 273 ? 3.580 -3.627 -6.802 1.00 94.94 273 VAL A CA 1
ATOM 2027 C C . VAL A 1 273 ? 2.256 -4.237 -6.328 1.00 94.94 273 VAL A C 1
ATOM 2029 O O . VAL A 1 273 ? 1.426 -3.517 -5.765 1.00 94.94 273 VAL A O 1
ATOM 2032 N N . PRO A 1 274 ? 2.010 -5.539 -6.571 1.00 96.69 274 PRO A N 1
ATOM 2033 C CA . PRO A 1 274 ? 0.836 -6.212 -6.032 1.00 96.69 274 PRO A CA 1
ATOM 2034 C C . PRO A 1 274 ? 0.785 -6.122 -4.505 1.00 96.69 274 PRO A C 1
ATOM 2036 O O . PRO A 1 274 ? 1.783 -6.354 -3.823 1.00 96.69 274 PRO A O 1
ATOM 2039 N N . THR A 1 275 ? -0.384 -5.780 -3.978 1.00 97.19 275 THR A N 1
ATOM 2040 C CA . THR A 1 275 ? -0.639 -5.627 -2.540 1.00 97.19 275 THR A CA 1
ATOM 2041 C C . THR A 1 275 ? -1.912 -6.377 -2.186 1.00 97.19 275 THR A C 1
ATOM 2043 O O . THR A 1 275 ? -2.769 -6.559 -3.046 1.00 97.19 275 THR A O 1
ATOM 2046 N N . VAL A 1 276 ? -2.019 -6.831 -0.941 1.00 97.62 276 VAL A N 1
ATOM 2047 C CA . VAL A 1 276 ? -3.214 -7.505 -0.426 1.00 97.62 276 VAL A CA 1
ATOM 2048 C C . VAL A 1 276 ? -3.594 -6.896 0.921 1.00 97.62 276 VAL A C 1
ATOM 2050 O O . VAL A 1 276 ? -2.765 -6.801 1.829 1.00 97.62 276 VAL A O 1
ATOM 2053 N N . GLY A 1 277 ? -4.833 -6.429 1.038 1.00 97.50 277 GLY A N 1
ATOM 2054 C CA . GLY A 1 277 ? -5.398 -5.874 2.258 1.00 97.50 277 GLY A CA 1
ATOM 2055 C C . GLY A 1 277 ? -5.571 -6.954 3.317 1.00 97.50 277 GLY A C 1
ATOM 2056 O O . GLY A 1 277 ? -6.278 -7.937 3.097 1.00 97.50 277 GLY A O 1
ATOM 2057 N N . VAL A 1 278 ? -4.946 -6.772 4.480 1.00 97.12 278 VAL A N 1
ATOM 2058 C CA . VAL A 1 278 ? -5.049 -7.698 5.617 1.00 97.12 278 VAL A CA 1
ATOM 2059 C C . VAL A 1 278 ? -5.678 -7.034 6.836 1.00 97.12 278 VAL A C 1
ATOM 2061 O O . VAL A 1 278 ? -5.588 -5.820 7.021 1.00 97.12 278 VAL A O 1
ATOM 2064 N N . ALA A 1 279 ? -6.310 -7.844 7.691 1.00 96.38 279 ALA A N 1
ATOM 2065 C CA . ALA A 1 279 ? -6.882 -7.384 8.958 1.00 96.38 279 ALA A CA 1
ATOM 2066 C C . ALA A 1 279 ? -5.793 -6.916 9.941 1.00 96.38 279 ALA A C 1
ATOM 2068 O O . ALA A 1 279 ? -5.966 -5.916 10.635 1.00 96.38 279 ALA A O 1
ATOM 2069 N N . SER A 1 280 ? -4.663 -7.625 9.968 1.00 94.62 280 SER A N 1
ATOM 2070 C CA . SER A 1 280 ? -3.496 -7.333 10.799 1.00 94.62 280 SER A CA 1
ATOM 2071 C C . SER A 1 280 ? -2.209 -7.765 10.094 1.00 94.62 280 SER A C 1
ATOM 2073 O O . SER A 1 280 ? -2.208 -8.719 9.312 1.00 94.62 280 SER A O 1
ATOM 2075 N N . ILE A 1 281 ? -1.105 -7.065 10.369 1.00 93.12 281 ILE A N 1
ATOM 2076 C CA . ILE A 1 281 ? 0.226 -7.484 9.918 1.00 93.12 281 ILE A CA 1
ATOM 2077 C C . ILE A 1 281 ? 0.681 -8.654 10.795 1.00 93.12 281 ILE A C 1
ATOM 2079 O O . ILE A 1 281 ? 0.716 -8.536 12.015 1.00 93.12 281 ILE A O 1
ATOM 2083 N N . GLN A 1 282 ? 1.009 -9.784 10.168 1.00 89.69 282 GLN A N 1
ATOM 2084 C CA . GLN A 1 282 ? 1.415 -11.020 10.857 1.00 89.69 282 GLN A CA 1
ATOM 2085 C C . GLN A 1 282 ? 2.933 -11.120 11.078 1.00 89.69 282 GLN A C 1
ATOM 2087 O O . GLN A 1 282 ? 3.412 -12.034 11.742 1.00 89.69 282 GLN A O 1
ATOM 2092 N N . THR A 1 283 ? 3.703 -10.205 10.493 1.00 89.50 283 THR A N 1
ATOM 2093 C CA . THR A 1 283 ? 5.166 -10.171 10.569 1.00 89.50 283 THR A CA 1
ATOM 2094 C C . THR A 1 283 ? 5.636 -9.046 11.482 1.00 89.50 283 THR A C 1
ATOM 2096 O O . THR A 1 283 ? 5.061 -7.962 11.457 1.00 89.50 283 THR A O 1
ATOM 2099 N N . SER A 1 284 ? 6.726 -9.266 12.210 1.00 90.12 284 SER A N 1
ATOM 2100 C CA . SER A 1 284 ? 7.442 -8.230 12.962 1.00 90.12 284 SER A CA 1
ATOM 2101 C C . SER A 1 284 ? 8.835 -8.017 12.375 1.00 90.12 284 SER A C 1
ATOM 2103 O O . SER A 1 284 ? 9.542 -8.983 12.075 1.00 90.12 284 SER A O 1
ATOM 2105 N N . GLY A 1 285 ? 9.244 -6.764 12.219 1.00 90.19 285 GLY A N 1
ATOM 2106 C CA . GLY A 1 285 ? 10.603 -6.385 11.854 1.00 90.19 285 GLY A CA 1
ATOM 2107 C C . GLY A 1 285 ? 11.558 -6.458 13.046 1.00 90.19 285 GLY A C 1
ATOM 2108 O O . GLY A 1 285 ? 11.175 -6.213 14.184 1.00 90.19 285 GLY A O 1
ATOM 2109 N N . GLN A 1 286 ? 12.841 -6.738 12.793 1.00 91.88 286 GLN A N 1
ATOM 2110 C CA . GLN A 1 286 ? 13.875 -6.730 13.844 1.00 91.88 286 GLN A CA 1
ATOM 2111 C C . GLN A 1 286 ? 14.084 -5.345 14.482 1.00 91.88 286 GLN A C 1
ATOM 2113 O O . GLN A 1 286 ? 14.561 -5.253 15.607 1.00 91.88 286 GLN A O 1
ATOM 2118 N N . ALA A 1 287 ? 13.755 -4.277 13.751 1.00 92.81 287 ALA A N 1
ATOM 2119 C CA . ALA A 1 287 ? 13.851 -2.895 14.217 1.00 92.81 287 ALA A CA 1
ATOM 2120 C C . ALA A 1 287 ? 12.520 -2.350 14.765 1.00 92.81 287 ALA A C 1
ATOM 2122 O O . ALA A 1 287 ? 12.450 -1.169 15.113 1.00 92.81 287 ALA A O 1
ATOM 2123 N N . ASP A 1 288 ? 11.471 -3.176 14.832 1.00 91.38 288 ASP A N 1
ATOM 2124 C CA . ASP A 1 288 ? 10.210 -2.767 15.438 1.00 91.38 288 ASP A CA 1
ATOM 2125 C C . ASP A 1 288 ? 10.430 -2.580 16.940 1.00 91.38 288 ASP A C 1
ATOM 2127 O O . ASP A 1 288 ? 10.816 -3.496 17.661 1.00 91.38 288 ASP A O 1
ATOM 2131 N N . ASN A 1 289 ? 10.203 -1.361 17.414 1.00 92.19 289 ASN A N 1
ATOM 2132 C CA . ASN A 1 289 ? 10.326 -0.987 18.822 1.00 92.19 289 ASN A CA 1
ATOM 2133 C C . ASN A 1 289 ? 8.959 -0.879 19.516 1.00 92.19 289 ASN A C 1
ATOM 2135 O O . ASN A 1 289 ? 8.835 -0.223 20.551 1.00 92.19 289 ASN A O 1
ATOM 2139 N N . TRP A 1 290 ? 7.935 -1.493 18.928 1.00 84.75 290 TRP A N 1
ATOM 2140 C CA . TRP A 1 290 ? 6.572 -1.533 19.437 1.00 84.75 290 TRP A CA 1
ATOM 2141 C C . TRP A 1 290 ? 6.162 -2.988 19.680 1.00 84.75 290 TRP A C 1
ATOM 2143 O O . TRP A 1 290 ? 6.514 -3.882 18.913 1.00 84.75 290 TRP A O 1
ATOM 2153 N N . ASP A 1 291 ? 5.441 -3.232 20.774 1.00 77.00 291 ASP A N 1
ATOM 2154 C CA . ASP A 1 291 ? 5.007 -4.576 21.148 1.00 77.00 291 ASP A CA 1
ATOM 2155 C C . ASP A 1 291 ? 3.786 -4.982 20.311 1.00 77.00 291 ASP A C 1
ATOM 2157 O O . ASP A 1 291 ? 2.673 -4.484 20.508 1.00 77.00 291 ASP A O 1
ATOM 2161 N N . SER A 1 292 ? 3.990 -5.888 19.354 1.00 68.38 292 SER A N 1
ATOM 2162 C CA . SER A 1 292 ? 2.927 -6.397 18.484 1.00 68.38 292 SER A CA 1
ATOM 2163 C C . SER A 1 292 ? 1.848 -7.167 19.249 1.00 68.38 292 SER A C 1
ATOM 2165 O O . SER A 1 292 ? 0.691 -7.185 18.820 1.00 68.38 292 SER A O 1
ATOM 2167 N N . SER A 1 293 ? 2.175 -7.731 20.417 1.00 67.69 293 SER A N 1
ATOM 2168 C CA . SER A 1 293 ? 1.208 -8.439 21.261 1.00 67.69 293 SER A CA 1
ATOM 2169 C C . SER A 1 293 ? 0.193 -7.485 21.904 1.00 67.69 293 SER A C 1
ATOM 2171 O O . SER A 1 293 ? -0.979 -7.840 22.053 1.00 67.69 293 SER A O 1
ATOM 2173 N N . ALA A 1 294 ? 0.588 -6.234 22.164 1.00 59.56 294 ALA A N 1
ATOM 2174 C CA . ALA A 1 294 ? -0.278 -5.208 22.745 1.00 59.56 294 ALA A CA 1
ATOM 2175 C C . ALA A 1 294 ? -1.330 -4.657 21.760 1.00 59.56 294 ALA A C 1
ATOM 2177 O O . ALA A 1 294 ? -2.314 -4.049 22.183 1.00 59.56 294 ALA A O 1
ATOM 2178 N N . HIS A 1 295 ? -1.152 -4.878 20.451 1.00 56.38 295 HIS A N 1
ATOM 2179 C CA . HIS A 1 295 ? -2.001 -4.322 19.392 1.00 56.38 295 HIS A CA 1
ATOM 2180 C C . HIS A 1 295 ? -2.913 -5.337 18.701 1.00 56.38 295 HIS A C 1
ATOM 2182 O O . HIS A 1 295 ? -3.550 -4.993 17.701 1.00 56.38 295 HIS A O 1
ATOM 2188 N N . THR A 1 296 ? -3.081 -6.540 19.260 1.00 51.09 296 THR A N 1
ATOM 2189 C CA . THR A 1 296 ? -4.251 -7.369 18.929 1.00 51.09 296 THR A CA 1
ATOM 2190 C C . THR A 1 296 ? -5.489 -6.707 19.537 1.00 51.09 296 THR A C 1
ATOM 2192 O O . THR A 1 296 ? -6.056 -7.157 20.528 1.00 51.09 296 THR A O 1
ATOM 2195 N N . VAL A 1 297 ? -5.891 -5.570 18.967 1.00 49.94 297 VAL A N 1
ATOM 2196 C CA . VAL A 1 297 ? -7.203 -4.987 19.198 1.00 49.94 297 VAL A CA 1
ATOM 2197 C C . VAL A 1 297 ? -8.160 -6.027 18.652 1.00 49.94 297 VAL A C 1
ATOM 2199 O O . VAL A 1 297 ? -8.221 -6.233 17.440 1.00 49.94 297 VAL A O 1
ATOM 2202 N N . ALA A 1 298 ? -8.831 -6.749 19.550 1.00 45.09 298 ALA A N 1
ATOM 2203 C CA . ALA A 1 298 ? -9.885 -7.674 19.180 1.00 45.09 298 ALA A CA 1
ATOM 2204 C C . ALA A 1 298 ? -10.779 -6.963 18.160 1.00 45.09 298 ALA A C 1
ATOM 2206 O O . ALA A 1 298 ? -11.331 -5.905 18.465 1.00 45.09 298 ALA A O 1
ATOM 2207 N N . ALA A 1 299 ? -10.849 -7.484 16.936 1.00 44.00 299 ALA A N 1
ATOM 2208 C CA . ALA A 1 299 ? -11.717 -6.952 15.898 1.00 44.00 299 ALA A CA 1
ATOM 2209 C C . ALA A 1 299 ? -13.160 -7.021 16.428 1.00 44.00 299 ALA A C 1
ATOM 2211 O O . ALA A 1 299 ? -13.765 -8.087 16.450 1.00 44.00 299 ALA A O 1
ATOM 2212 N N . GLY A 1 300 ? -13.660 -5.907 16.971 1.00 41.84 300 GLY A N 1
ATOM 2213 C CA . GLY A 1 300 ? -14.928 -5.841 17.707 1.00 41.84 300 GLY A CA 1
ATOM 2214 C C . GLY A 1 300 ? -14.871 -5.080 19.037 1.00 41.84 300 GLY A C 1
ATOM 2215 O O . GLY A 1 300 ? -15.907 -4.616 19.505 1.00 41.84 300 GLY A O 1
ATOM 2216 N N . ALA A 1 301 ? -13.691 -4.862 19.623 1.00 37.81 301 ALA A N 1
ATOM 2217 C CA . ALA A 1 301 ? -13.532 -3.953 20.752 1.00 37.81 301 ALA A CA 1
ATOM 2218 C C . ALA A 1 301 ? -13.553 -2.509 20.235 1.00 37.81 301 ALA A C 1
ATOM 2220 O O . ALA A 1 301 ? -12.515 -1.890 19.998 1.00 37.81 301 ALA A O 1
ATOM 2221 N N . VAL A 1 302 ? -14.759 -1.971 20.035 1.00 40.81 302 VAL A N 1
ATOM 2222 C CA . VAL A 1 302 ? -14.969 -0.525 19.952 1.00 40.81 302 VAL A CA 1
ATOM 2223 C C . VAL A 1 302 ? -14.422 0.051 21.252 1.00 40.81 302 VAL A C 1
ATOM 2225 O O . VAL A 1 302 ? -15.058 -0.038 22.300 1.00 40.81 302 VAL A O 1
ATOM 2228 N N . ARG A 1 303 ? -13.201 0.590 21.213 1.00 46.06 303 ARG A N 1
ATOM 2229 C CA . ARG A 1 303 ? -12.664 1.336 22.344 1.00 46.06 303 ARG A CA 1
ATOM 2230 C C . ARG A 1 303 ? -13.564 2.554 22.498 1.00 46.06 303 ARG A C 1
ATOM 2232 O O . ARG A 1 303 ? -13.515 3.466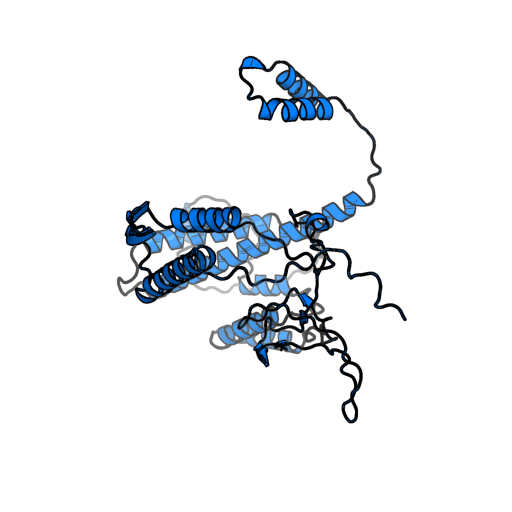 21.678 1.00 46.06 303 ARG A O 1
ATOM 2239 N N . THR A 1 304 ? -14.399 2.554 23.532 1.00 37.72 304 THR A N 1
ATOM 2240 C CA . THR A 1 304 ? -15.080 3.756 24.001 1.00 37.72 304 THR A CA 1
ATOM 2241 C C . THR A 1 304 ? -13.998 4.700 24.498 1.00 37.72 304 THR A C 1
ATOM 2243 O O . THR A 1 304 ? -13.556 4.619 25.642 1.00 37.72 304 THR A O 1
ATOM 2246 N N . VAL A 1 305 ? -13.495 5.536 23.595 1.00 41.12 305 VAL A N 1
ATOM 2247 C CA . VAL A 1 305 ? -12.664 6.677 23.959 1.00 41.12 305 VAL A CA 1
ATOM 2248 C C . VAL A 1 305 ? -13.579 7.592 24.757 1.00 41.12 305 VAL A C 1
ATOM 2250 O O . VAL A 1 305 ? -14.647 7.978 24.275 1.00 41.12 305 VAL A O 1
ATOM 2253 N N . THR A 1 306 ? -13.219 7.868 26.006 1.00 62.91 306 THR A N 1
ATOM 2254 C CA . THR A 1 306 ? -14.017 8.787 26.814 1.00 62.91 306 THR A CA 1
ATOM 2255 C C . THR A 1 306 ? -13.949 10.174 26.185 1.00 62.91 306 THR A C 1
ATOM 2257 O O . THR A 1 306 ? -12.965 10.533 25.531 1.00 62.91 306 THR A O 1
ATOM 2260 N N . ILE A 1 307 ? -15.001 10.967 26.375 1.00 52.19 307 ILE A N 1
ATOM 2261 C CA . ILE A 1 307 ? -15.048 12.349 25.883 1.00 52.19 307 ILE A CA 1
ATOM 2262 C C . ILE A 1 307 ? -13.807 13.119 26.370 1.00 52.19 307 ILE A C 1
ATOM 2264 O O . ILE A 1 307 ? -13.147 13.774 25.568 1.00 52.19 307 ILE A O 1
ATOM 2268 N N . ASP A 1 308 ? -13.387 12.898 27.618 1.00 61.22 308 ASP A N 1
ATOM 2269 C CA . ASP A 1 308 ? -12.160 13.453 28.202 1.00 61.22 308 ASP A CA 1
ATOM 2270 C C . ASP A 1 308 ? -10.874 13.096 27.432 1.00 61.22 308 ASP A C 1
ATOM 2272 O O . ASP A 1 308 ? -9.960 13.916 27.339 1.00 61.22 308 ASP A O 1
ATOM 2276 N N . GLU A 1 309 ? -10.751 11.876 26.900 1.00 60.47 309 GLU A N 1
ATOM 2277 C CA . GLU A 1 309 ? -9.580 11.453 26.118 1.00 60.47 309 GLU A CA 1
ATOM 2278 C C . GLU A 1 309 ? -9.552 12.127 24.737 1.00 60.47 309 GLU A C 1
ATOM 2280 O O . GLU A 1 309 ? -8.486 12.558 24.280 1.00 60.47 309 GLU A O 1
ATOM 2285 N N . VAL A 1 310 ? -10.719 12.276 24.095 1.00 65.25 310 VAL A N 1
ATOM 2286 C CA . VAL A 1 310 ? -10.856 13.012 22.827 1.00 65.25 310 VAL A CA 1
ATOM 2287 C C . VAL A 1 310 ? -10.544 14.492 23.038 1.00 65.25 310 VAL A C 1
ATOM 2289 O O . VAL A 1 310 ? -9.729 15.053 22.304 1.00 65.25 310 VAL A O 1
ATOM 2292 N N . GLU A 1 311 ? -11.125 15.109 24.069 1.00 72.75 311 GLU A N 1
ATOM 2293 C CA . GLU A 1 311 ? -10.905 16.513 24.417 1.00 72.75 311 GLU A CA 1
ATOM 2294 C C . GLU A 1 311 ? -9.439 16.789 24.753 1.00 72.75 311 GLU A C 1
ATOM 2296 O O . GLU A 1 311 ? -8.866 17.741 24.227 1.00 72.75 311 GLU A O 1
ATOM 2301 N N . LYS A 1 312 ? -8.780 15.934 25.547 1.00 70.06 312 LYS A N 1
ATOM 2302 C CA . LYS A 1 312 ? -7.351 16.089 25.870 1.00 70.06 312 LYS A CA 1
ATOM 2303 C C . LYS A 1 312 ? -6.460 15.939 24.642 1.00 70.06 312 LYS A C 1
ATOM 2305 O O . LYS A 1 312 ? -5.574 16.763 24.440 1.00 70.06 312 LYS A O 1
ATOM 2310 N N . SER A 1 313 ? -6.688 14.927 23.800 1.00 68.56 313 SER A N 1
ATOM 2311 C CA . SER A 1 313 ? -5.899 14.737 22.573 1.00 68.56 313 SER A CA 1
ATOM 2312 C C . SER A 1 313 ? -6.073 15.911 21.607 1.00 68.56 313 SER A C 1
ATOM 2314 O O . SER A 1 313 ? -5.104 16.390 21.009 1.00 68.56 313 SER A O 1
ATOM 2316 N N . PHE A 1 314 ? -7.304 16.409 21.491 1.00 72.44 314 PHE A N 1
ATOM 2317 C CA . PHE A 1 314 ? -7.634 17.557 20.666 1.00 72.44 314 PHE A CA 1
ATOM 2318 C C . PHE A 1 314 ? -7.005 18.842 21.206 1.00 72.44 314 PHE A C 1
ATOM 2320 O O . PHE A 1 314 ? -6.319 19.525 20.451 1.00 72.44 314 PHE A O 1
ATOM 2327 N N . LEU A 1 315 ? -7.140 19.132 22.504 1.00 70.81 315 LEU A N 1
ATOM 2328 C CA . LEU A 1 315 ? -6.520 20.286 23.159 1.00 70.81 315 LEU A CA 1
ATOM 2329 C C . LEU A 1 315 ? -4.994 20.241 23.056 1.00 70.81 315 LEU A C 1
ATOM 2331 O O . LEU A 1 315 ? -4.390 21.248 22.704 1.00 70.81 315 LEU A O 1
ATOM 2335 N N . CYS A 1 316 ? -4.361 19.084 23.268 1.00 70.50 316 CYS A N 1
ATOM 2336 C CA . CYS A 1 316 ? -2.915 18.932 23.089 1.00 70.50 316 CYS A CA 1
ATOM 2337 C C . CYS A 1 316 ? -2.481 19.219 21.646 1.00 70.50 316 CYS A C 1
ATOM 2339 O O . CYS A 1 316 ? -1.486 19.910 21.432 1.00 70.50 316 CYS A O 1
ATOM 2341 N N . LYS A 1 317 ? -3.235 18.742 20.647 1.00 70.56 317 LYS A N 1
ATOM 2342 C CA . LYS A 1 317 ? -2.968 19.067 19.240 1.00 70.56 317 LYS A CA 1
ATOM 2343 C C . LYS A 1 317 ? -3.184 20.551 18.967 1.00 70.56 317 LYS A C 1
ATOM 2345 O O . LYS A 1 317 ? -2.324 21.162 18.348 1.00 70.56 317 LYS A O 1
ATOM 2350 N N . LEU A 1 318 ? -4.266 21.149 19.456 1.00 68.44 318 LEU A N 1
ATOM 2351 C CA . LEU A 1 318 ? -4.588 22.561 19.234 1.00 68.44 318 LEU A CA 1
ATOM 2352 C C . LEU A 1 318 ? -3.521 23.486 19.845 1.00 68.44 318 LEU A C 1
ATOM 2354 O O . LEU A 1 318 ? -3.031 24.395 19.177 1.00 68.44 318 LEU A O 1
ATOM 2358 N N . LEU A 1 319 ? -3.094 23.185 21.074 1.00 69.81 319 LEU A N 1
ATOM 2359 C CA . LEU A 1 319 ? -2.042 23.905 21.798 1.00 69.81 319 LEU A CA 1
ATOM 2360 C C . LEU A 1 319 ? -0.641 23.689 21.209 1.00 69.81 319 LEU A C 1
ATOM 2362 O O . LEU A 1 319 ? 0.234 24.524 21.407 1.00 69.81 319 LEU A O 1
ATOM 2366 N N . SER A 1 320 ? -0.406 22.612 20.452 1.00 70.81 320 SER A N 1
ATOM 2367 C CA . SER A 1 320 ? 0.889 22.397 19.788 1.00 70.81 320 SER A CA 1
ATOM 2368 C C . SER A 1 320 ? 1.159 23.357 18.616 1.00 70.81 320 SER A C 1
ATOM 2370 O O . SER A 1 320 ? 2.306 23.478 18.186 1.00 70.81 320 SER A O 1
ATOM 2372 N N . PHE A 1 321 ? 0.133 24.065 18.117 1.00 58.06 321 PHE A N 1
ATOM 2373 C CA . PHE A 1 321 ? 0.242 24.952 16.947 1.00 58.06 321 PHE A CA 1
ATOM 2374 C C . PHE A 1 321 ? -0.021 26.435 17.240 1.00 58.06 321 PHE A C 1
ATOM 2376 O O . PHE A 1 321 ? 0.409 27.285 16.457 1.00 58.06 321 PHE A O 1
ATOM 2383 N N . ALA A 1 322 ? -0.713 26.755 18.333 1.00 65.69 322 ALA A N 1
ATOM 2384 C CA . ALA A 1 322 ? -1.028 28.127 18.716 1.00 65.69 322 ALA A CA 1
ATOM 2385 C C . ALA A 1 322 ? -0.115 28.593 19.856 1.00 65.69 322 ALA A C 1
ATOM 2387 O O . ALA A 1 322 ? 0.140 27.840 20.795 1.00 65.69 322 ALA A O 1
ATOM 2388 N N . TRP A 1 323 ? 0.377 29.832 19.779 1.00 57.53 323 TRP A N 1
ATOM 2389 C CA . TRP A 1 323 ? 1.107 30.444 20.893 1.00 57.53 323 TRP A CA 1
ATOM 2390 C C . TRP A 1 323 ? 0.147 30.834 22.020 1.00 57.53 323 TRP A C 1
ATOM 2392 O O . TRP A 1 323 ? 0.454 30.648 23.195 1.00 57.53 323 TRP A O 1
ATOM 2402 N N . GLU A 1 324 ? -1.043 31.301 21.645 1.00 64.00 324 GLU A N 1
ATOM 2403 C CA . GL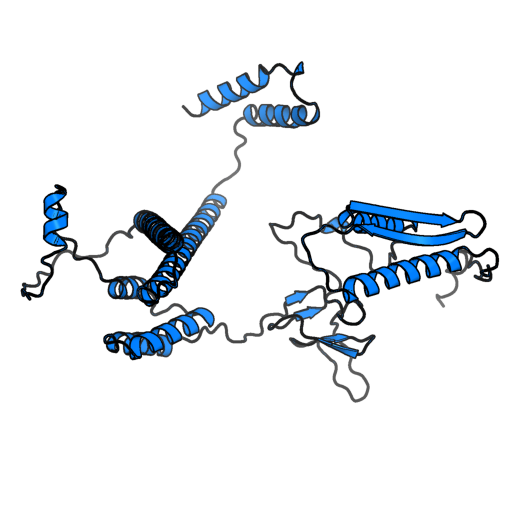U A 1 324 ? -2.110 31.673 22.561 1.00 64.00 324 GLU A CA 1
ATOM 2404 C C . GLU A 1 324 ? -3.465 31.301 21.944 1.00 64.00 324 GLU A C 1
ATOM 2406 O O . GLU A 1 324 ? -3.716 31.522 20.752 1.00 64.00 324 GLU A O 1
ATOM 2411 N N . VAL A 1 325 ? -4.330 30.694 22.757 1.00 72.69 325 VAL A N 1
ATOM 2412 C CA . VAL A 1 325 ? -5.718 30.381 22.410 1.00 72.69 325 VAL A CA 1
ATOM 2413 C C . VAL A 1 325 ? -6.595 31.107 23.418 1.00 72.69 325 VAL A C 1
ATOM 2415 O O . VAL A 1 325 ? -6.667 30.700 24.575 1.00 72.69 325 VAL A O 1
ATOM 2418 N N . ASP A 1 326 ? -7.260 32.174 22.984 1.00 70.38 326 ASP A N 1
ATOM 2419 C CA . ASP A 1 326 ? -8.210 32.907 23.822 1.00 70.38 326 ASP A CA 1
ATOM 2420 C C . ASP A 1 326 ? -9.636 32.464 23.471 1.00 70.38 326 ASP A C 1
ATOM 2422 O O . ASP A 1 326 ? -10.120 32.674 22.350 1.00 70.38 326 ASP A O 1
ATOM 2426 N N . ILE A 1 327 ? -10.289 31.790 24.421 1.00 74.62 327 ILE A N 1
ATOM 2427 C CA . ILE A 1 327 ? -11.655 31.276 24.292 1.00 74.62 327 ILE A CA 1
ATOM 2428 C C . ILE A 1 327 ? -12.561 32.100 25.197 1.00 74.62 327 ILE A C 1
ATOM 2430 O O . ILE A 1 327 ? -12.568 31.943 26.417 1.00 74.62 327 ILE A O 1
ATOM 2434 N N . MET A 1 328 ? -13.405 32.931 24.588 1.00 69.25 328 MET A N 1
ATOM 2435 C CA . MET A 1 328 ? -14.399 33.699 25.329 1.00 69.25 328 MET A CA 1
ATOM 2436 C C . MET A 1 328 ? -15.698 32.893 25.451 1.00 69.25 328 MET A C 1
ATOM 2438 O O . MET A 1 328 ? -16.489 32.807 24.501 1.00 69.25 328 MET A O 1
ATOM 2442 N N . TRP A 1 329 ? -15.914 32.304 26.630 1.00 75.31 329 TRP A N 1
ATOM 2443 C CA . TRP A 1 329 ? -17.104 31.516 26.962 1.00 75.31 329 TRP A CA 1
ATOM 2444 C C . TRP A 1 329 ? -18.121 32.335 27.765 1.00 75.31 329 TRP A C 1
ATOM 2446 O O . TRP A 1 329 ? -17.793 32.938 28.786 1.00 75.31 329 TRP A O 1
ATOM 2456 N N . HIS A 1 330 ? -19.378 32.349 27.315 1.00 63.31 330 HIS A N 1
ATOM 2457 C CA . HIS A 1 330 ? -20.469 33.012 28.021 1.00 63.31 330 HIS A CA 1
ATOM 2458 C C . HIS A 1 330 ? -21.242 31.997 28.863 1.00 63.31 330 HIS A C 1
ATOM 2460 O O . HIS A 1 330 ? -22.125 31.299 28.358 1.00 63.31 330 HIS A O 1
ATOM 2466 N N . ARG A 1 331 ? -20.934 31.950 30.163 1.00 56.56 331 ARG A N 1
ATOM 2467 C CA . ARG A 1 331 ? -21.466 30.954 31.106 1.00 56.56 331 ARG A CA 1
ATOM 2468 C C . ARG A 1 331 ? -22.996 30.866 31.102 1.00 56.56 331 ARG A C 1
ATOM 2470 O O . ARG A 1 331 ? -23.534 29.776 30.969 1.00 56.56 331 ARG A O 1
ATOM 2477 N N . ASP A 1 332 ? -23.689 32.003 31.137 1.00 61.56 332 ASP A N 1
ATOM 2478 C CA . ASP A 1 332 ? -25.161 32.029 31.255 1.00 61.56 332 ASP A CA 1
ATOM 2479 C C . ASP A 1 332 ? -25.904 31.535 30.007 1.00 61.56 332 ASP A C 1
ATOM 2481 O O . ASP A 1 332 ? -27.087 31.219 30.063 1.00 61.56 332 ASP A O 1
ATOM 2485 N N . ARG A 1 333 ? -25.216 31.483 28.863 1.00 68.69 333 ARG A N 1
ATOM 2486 C CA . ARG A 1 333 ? -25.783 31.044 27.579 1.00 68.69 333 ARG A CA 1
ATOM 2487 C C . ARG A 1 333 ? -25.178 29.748 27.070 1.00 68.69 333 ARG A C 1
ATOM 2489 O O . ARG A 1 333 ? -25.582 29.263 26.017 1.00 68.69 333 ARG A O 1
ATOM 2496 N N . ASN A 1 334 ? -24.204 29.222 27.809 1.00 69.50 334 ASN A N 1
ATOM 2497 C CA . ASN A 1 334 ? -23.403 28.075 27.430 1.00 69.50 334 ASN A CA 1
ATOM 2498 C C . ASN A 1 334 ? -22.929 28.140 25.959 1.00 69.50 334 ASN A C 1
ATOM 2500 O O . ASN A 1 334 ? -23.081 27.188 25.196 1.00 69.50 334 ASN A O 1
ATOM 2504 N N . GLU A 1 335 ? -22.407 29.296 25.530 1.00 71.69 335 GLU A N 1
ATOM 2505 C CA . GLU A 1 335 ? -21.969 29.535 24.145 1.00 71.69 335 GLU A CA 1
ATOM 2506 C C . GLU A 1 335 ? -20.531 30.067 24.088 1.00 71.69 335 GLU A C 1
ATOM 2508 O O . GLU A 1 335 ? -20.147 30.946 24.866 1.00 71.69 335 GLU A O 1
ATOM 2513 N N . ILE A 1 336 ? -19.729 29.551 23.151 1.00 69.75 336 ILE A N 1
ATOM 2514 C CA . ILE A 1 336 ? -18.413 30.111 22.817 1.00 69.75 336 ILE A CA 1
ATOM 2515 C C . ILE A 1 336 ? -18.638 31.233 21.806 1.00 69.75 336 ILE A C 1
ATOM 2517 O O . ILE A 1 336 ? -19.134 30.992 20.707 1.00 69.75 336 ILE A O 1
ATOM 2521 N N . ARG A 1 337 ? -18.284 32.469 22.168 1.00 70.19 337 ARG A N 1
ATOM 2522 C CA . ARG A 1 337 ? -18.506 33.641 21.300 1.00 70.19 337 ARG A CA 1
ATOM 2523 C C . ARG A 1 337 ? -17.339 33.940 20.381 1.00 70.19 337 ARG A C 1
ATOM 2525 O O . ARG A 1 337 ? -17.531 34.500 19.305 1.00 70.19 337 ARG A O 1
ATOM 2532 N N . ARG A 1 338 ? -16.126 33.628 20.826 1.00 72.38 338 ARG A N 1
ATOM 2533 C CA . ARG A 1 338 ? -14.906 33.960 20.101 1.00 72.38 338 ARG A CA 1
ATOM 2534 C C . ARG A 1 338 ? -13.818 32.965 20.455 1.00 72.38 338 ARG A C 1
ATOM 2536 O O . ARG A 1 338 ? -13.624 32.668 21.629 1.00 72.38 338 ARG A O 1
ATOM 2543 N N . ILE A 1 339 ? -13.122 32.501 19.426 1.00 70.25 339 ILE A N 1
ATOM 2544 C CA . ILE A 1 339 ? -11.855 31.790 19.546 1.00 70.25 339 ILE A CA 1
ATOM 2545 C C . ILE A 1 339 ? -10.842 32.662 18.810 1.00 70.25 339 ILE A C 1
ATOM 2547 O O . ILE A 1 339 ? -10.986 32.880 17.605 1.00 70.25 339 ILE A O 1
ATOM 2551 N N . LYS A 1 340 ? -9.875 33.230 19.530 1.00 72.94 340 LYS A N 1
ATOM 2552 C CA . LYS A 1 340 ? -8.721 33.906 18.929 1.00 72.94 340 LYS A CA 1
ATOM 2553 C C . LYS A 1 340 ? -7.554 32.922 18.954 1.00 72.94 340 LYS A C 1
ATOM 2555 O O . LYS A 1 340 ? -7.233 32.386 20.010 1.00 72.94 340 LYS A O 1
ATOM 2560 N N . LEU A 1 341 ? -6.964 32.670 17.790 1.00 69.69 341 LEU A N 1
ATOM 2561 C CA . LEU A 1 341 ? -5.792 31.814 17.628 1.00 69.69 341 LEU A CA 1
ATOM 2562 C C . LEU A 1 341 ? -4.641 32.693 17.145 1.00 69.69 341 LEU A C 1
ATOM 2564 O O . LEU A 1 341 ? -4.712 33.199 16.026 1.00 69.69 341 LEU A O 1
ATOM 2568 N N . ASP A 1 342 ? -3.607 32.870 17.965 1.00 68.81 342 ASP A N 1
ATOM 2569 C CA . ASP A 1 342 ? -2.341 33.446 17.501 1.00 68.81 342 ASP A CA 1
ATOM 2570 C C . ASP A 1 342 ? -1.429 32.305 17.025 1.00 68.81 342 ASP A C 1
ATOM 2572 O O . ASP A 1 342 ? -0.956 31.473 17.808 1.00 68.81 342 ASP A O 1
ATOM 2576 N N . VAL A 1 343 ? -1.257 32.214 15.703 1.00 67.62 343 VAL A N 1
ATOM 2577 C CA . VAL A 1 343 ? -0.480 31.164 15.024 1.00 67.62 343 VAL A CA 1
ATOM 2578 C C . VAL A 1 343 ? 0.975 31.619 14.902 1.00 67.62 343 VAL A C 1
ATOM 2580 O O . VAL A 1 343 ? 1.234 32.799 14.699 1.00 67.62 343 VAL A O 1
ATOM 2583 N N . ARG A 1 344 ? 1.941 30.696 15.016 1.00 58.84 344 ARG A N 1
ATOM 2584 C CA . ARG A 1 344 ? 3.372 31.008 14.847 1.00 58.84 344 ARG A CA 1
ATOM 2585 C C . ARG A 1 344 ? 3.651 31.689 13.499 1.00 58.84 344 ARG A C 1
ATOM 2587 O O . ARG A 1 344 ? 3.460 31.073 12.449 1.00 58.84 344 ARG A O 1
ATOM 2594 N N . ASP A 1 345 ? 4.202 32.898 13.544 1.00 52.28 345 ASP A N 1
ATOM 2595 C CA . ASP A 1 345 ? 4.770 33.566 12.374 1.00 52.28 345 ASP A CA 1
ATOM 2596 C C . ASP A 1 345 ? 5.927 32.728 11.806 1.00 52.28 345 ASP A C 1
ATOM 2598 O O . ASP A 1 345 ? 6.896 32.415 12.500 1.00 52.28 345 ASP A O 1
ATOM 2602 N N . GLY A 1 346 ? 5.806 32.322 10.540 1.00 51.19 346 GLY A N 1
ATOM 2603 C CA . GLY A 1 346 ? 6.842 31.576 9.812 1.00 51.19 346 GLY A CA 1
ATOM 2604 C C . GLY A 1 346 ? 6.320 30.452 8.918 1.00 51.19 346 GLY A C 1
ATOM 2605 O O . GLY A 1 346 ? 7.018 30.032 7.999 1.00 51.19 346 GLY A O 1
ATOM 2606 N N . VAL A 1 347 ? 5.079 30.001 9.115 1.00 49.28 347 VAL A N 1
ATOM 2607 C CA . VAL A 1 347 ? 4.401 29.094 8.178 1.00 49.28 347 VAL A CA 1
ATOM 2608 C C . VAL A 1 347 ? 3.160 29.810 7.674 1.00 49.28 347 VAL A C 1
ATOM 2610 O O . VAL A 1 347 ? 2.148 29.870 8.366 1.00 49.28 347 VAL A O 1
ATOM 2613 N N . SER A 1 348 ? 3.242 30.383 6.472 1.00 48.00 348 SER A N 1
ATOM 2614 C CA . SER A 1 348 ? 2.066 30.912 5.780 1.00 48.00 348 SER A CA 1
ATOM 2615 C C . SER A 1 348 ? 1.116 29.745 5.511 1.00 48.00 348 SER A C 1
ATOM 2617 O O . SER A 1 348 ? 1.291 28.985 4.560 1.00 48.00 348 SER A O 1
ATOM 2619 N N . MET A 1 349 ? 0.156 29.523 6.409 1.00 55.56 349 MET A N 1
ATOM 2620 C CA . MET A 1 349 ? -0.925 28.588 6.142 1.00 55.56 349 MET A CA 1
ATOM 2621 C C . MET A 1 349 ? -1.861 29.246 5.137 1.00 55.56 349 MET A C 1
ATOM 2623 O O . MET A 1 349 ? -2.301 30.378 5.337 1.00 55.56 349 MET A O 1
ATOM 2627 N N . ALA A 1 350 ? -2.186 28.523 4.065 1.00 60.94 350 ALA A N 1
ATOM 2628 C CA . ALA A 1 350 ? -3.195 28.966 3.116 1.00 60.94 350 ALA A CA 1
ATOM 2629 C C . ALA A 1 350 ? -4.493 29.312 3.883 1.00 60.94 350 ALA A C 1
ATOM 2631 O O . ALA A 1 350 ? -4.942 28.481 4.681 1.00 60.94 350 ALA A O 1
ATOM 2632 N N . PRO A 1 351 ? -5.111 30.486 3.652 1.00 60.16 351 PRO A N 1
ATOM 2633 C CA . PRO A 1 351 ? -6.300 30.939 4.383 1.00 60.16 351 PRO A CA 1
ATOM 2634 C C . PRO A 1 351 ? -7.418 29.886 4.484 1.00 60.16 351 PRO A C 1
ATOM 2636 O O . PRO A 1 351 ? -8.008 29.705 5.547 1.00 60.16 351 PRO A O 1
ATOM 2639 N N . GLY A 1 352 ? -7.615 29.082 3.432 1.00 62.59 352 GLY A N 1
ATOM 2640 C CA . GLY A 1 352 ? -8.615 28.008 3.420 1.00 62.59 352 GLY A CA 1
ATOM 2641 C C . GLY A 1 352 ? -8.349 26.851 4.397 1.00 62.59 352 GLY A C 1
ATOM 2642 O O . GLY A 1 352 ? -9.285 26.163 4.794 1.00 62.59 352 GLY A O 1
ATOM 2643 N N . LEU A 1 353 ? -7.103 26.621 4.833 1.00 65.00 353 LEU A N 1
ATOM 2644 C CA . LEU A 1 353 ? -6.790 25.594 5.838 1.00 65.00 353 LEU A CA 1
ATOM 2645 C C . LEU A 1 353 ? -7.156 26.061 7.253 1.00 65.00 353 LEU A C 1
ATOM 2647 O O . LEU A 1 353 ? -7.555 25.242 8.080 1.00 65.00 353 LEU A O 1
ATOM 2651 N N . VAL A 1 354 ? -7.041 27.367 7.519 1.00 65.38 354 VAL A N 1
ATOM 2652 C CA . VAL A 1 354 ? -7.500 27.980 8.773 1.00 65.38 354 VAL A CA 1
ATOM 2653 C C . VAL A 1 354 ? -9.020 27.881 8.853 1.00 65.38 354 VAL A C 1
ATOM 2655 O O . VAL A 1 354 ? -9.536 27.354 9.833 1.00 65.38 354 VAL A O 1
ATOM 2658 N N . GLU A 1 355 ? -9.727 28.300 7.802 1.00 67.25 355 GLU A N 1
ATOM 2659 C CA . GLU A 1 355 ? -11.195 28.261 7.743 1.00 67.25 355 GLU A CA 1
ATOM 2660 C C . GLU A 1 355 ? -11.736 26.838 7.926 1.00 67.25 355 GLU A C 1
ATOM 2662 O O . GLU A 1 355 ? -12.543 26.594 8.821 1.00 67.25 355 GLU A O 1
ATOM 2667 N N . ARG A 1 356 ? -11.191 25.861 7.191 1.00 68.88 356 ARG A N 1
ATOM 2668 C CA . ARG A 1 356 ? -11.619 24.455 7.286 1.00 68.88 356 ARG A CA 1
ATOM 2669 C C . ARG A 1 356 ? -11.397 23.850 8.675 1.00 68.88 356 ARG A C 1
ATOM 2671 O O . ARG A 1 356 ? -12.149 22.979 9.104 1.00 68.88 356 ARG A O 1
ATOM 2678 N N . ARG A 1 357 ? -10.364 24.300 9.394 1.00 66.69 357 ARG A N 1
ATOM 2679 C CA . ARG A 1 357 ? -10.084 23.862 10.771 1.00 66.69 357 ARG A CA 1
ATOM 2680 C C . ARG A 1 357 ? -10.961 24.576 11.798 1.00 66.69 357 ARG A C 1
ATOM 2682 O O . ARG A 1 357 ? -11.354 23.949 12.777 1.00 66.69 357 ARG A O 1
ATOM 2689 N N . VAL A 1 358 ? -11.311 25.843 11.570 1.00 71.19 358 VAL A N 1
ATOM 2690 C CA . VAL A 1 358 ? -12.306 26.569 12.376 1.00 71.19 358 VAL A CA 1
ATOM 2691 C C . VAL A 1 358 ? -13.688 25.930 12.237 1.00 71.19 358 VAL A C 1
ATOM 2693 O O . VAL A 1 358 ? -14.390 25.792 13.238 1.00 71.19 358 VAL A O 1
ATOM 2696 N N . ASP A 1 359 ? -14.058 25.475 11.042 1.00 71.00 359 ASP A N 1
ATOM 2697 C CA . ASP A 1 359 ? -15.330 24.783 10.824 1.00 71.00 359 ASP A CA 1
ATOM 2698 C C . ASP A 1 359 ? -15.376 23.419 11.524 1.00 71.00 359 ASP A C 1
ATOM 2700 O O . ASP A 1 359 ? -16.369 23.123 12.182 1.00 71.00 359 ASP A O 1
ATOM 2704 N N . LEU A 1 360 ? -14.276 22.654 11.525 1.00 69.81 360 LEU A N 1
ATOM 2705 C CA . LEU A 1 360 ? -14.156 21.428 12.331 1.00 69.81 360 LEU A CA 1
ATOM 2706 C C . LEU A 1 360 ? -14.315 21.697 13.837 1.00 69.81 360 LEU A C 1
ATOM 2708 O O . LEU A 1 360 ? -14.977 20.934 14.539 1.00 69.81 360 LEU A O 1
ATOM 2712 N N . ILE A 1 361 ? -13.744 22.796 14.344 1.00 71.00 361 ILE A N 1
ATOM 2713 C CA . ILE A 1 361 ? -13.924 23.209 15.745 1.00 71.00 361 ILE A CA 1
ATOM 2714 C C . ILE A 1 361 ? -15.399 23.550 16.017 1.00 71.00 361 ILE A C 1
ATOM 2716 O O . ILE A 1 361 ? -15.949 23.128 17.034 1.00 71.00 361 ILE A O 1
ATOM 2720 N N . ARG A 1 362 ? -16.066 24.285 15.118 1.00 69.38 362 ARG A N 1
ATOM 2721 C CA . ARG A 1 362 ? -17.494 24.628 15.254 1.00 69.38 362 ARG A CA 1
ATOM 2722 C C . ARG A 1 362 ? -18.400 23.404 15.195 1.00 69.38 362 ARG A C 1
ATOM 2724 O O . ARG A 1 362 ? -19.352 23.328 15.970 1.00 69.38 362 ARG A O 1
ATOM 2731 N N . GLU A 1 363 ? -18.120 22.465 14.300 1.00 72.62 363 GLU A N 1
ATOM 2732 C CA . GLU A 1 363 ? -18.864 21.214 14.160 1.00 72.62 363 GLU A CA 1
ATOM 2733 C C . GLU A 1 363 ? -18.720 20.351 15.415 1.00 72.62 363 GLU A C 1
ATOM 2735 O O . GLU A 1 363 ? -19.721 19.878 15.953 1.00 72.62 363 GLU A O 1
ATOM 2740 N N . PHE A 1 364 ? -17.503 20.234 15.956 1.00 70.25 364 PHE A N 1
ATOM 2741 C CA . PHE A 1 364 ? -17.249 19.521 17.206 1.00 70.25 364 PHE A CA 1
ATOM 2742 C C . PHE A 1 364 ? -17.992 20.158 18.389 1.00 70.25 364 PHE A C 1
ATOM 2744 O O . PHE A 1 364 ? -18.684 19.462 19.130 1.00 70.25 364 PHE A O 1
ATOM 2751 N N . VAL A 1 365 ? -17.932 21.488 18.531 1.00 68.38 365 VAL A N 1
ATOM 2752 C CA . VAL A 1 365 ? -18.653 22.219 19.590 1.00 68.38 365 VAL A CA 1
ATOM 2753 C C . VAL A 1 365 ? -20.170 22.068 19.440 1.00 68.38 365 VAL A C 1
ATOM 2755 O O . VAL A 1 365 ? -20.868 21.880 20.434 1.00 68.38 365 VAL A O 1
ATOM 2758 N N . THR A 1 366 ? -20.692 22.109 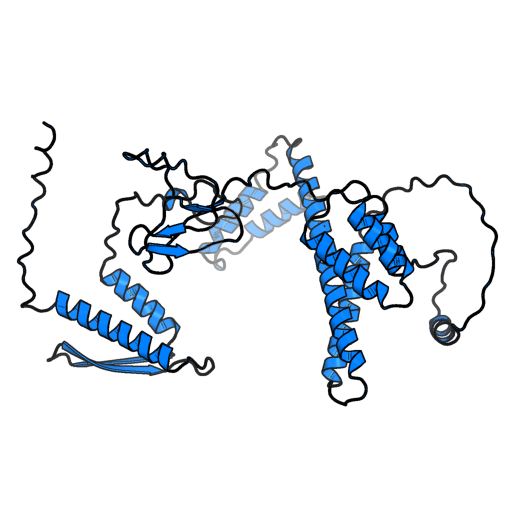18.213 1.00 66.12 366 THR A N 1
ATOM 2759 C CA . THR A 1 366 ? -22.122 21.891 17.932 1.00 66.12 366 THR A CA 1
ATOM 2760 C C . THR A 1 366 ? -22.546 20.456 18.254 1.00 66.12 366 THR A C 1
ATOM 2762 O O . THR A 1 366 ? -23.593 20.243 18.861 1.00 66.12 366 THR A O 1
ATOM 2765 N N . THR A 1 367 ? -21.715 19.472 17.908 1.00 66.75 367 THR A N 1
ATOM 2766 C CA . THR A 1 367 ? -21.966 18.048 18.172 1.00 66.75 367 THR A CA 1
ATOM 2767 C C . THR A 1 367 ? -21.948 17.755 19.669 1.00 66.75 367 THR A C 1
ATOM 2769 O O . THR A 1 367 ? -22.884 17.143 20.180 1.00 66.75 367 THR A O 1
ATOM 2772 N N . GLY A 1 368 ? -20.956 18.281 20.395 1.00 62.91 368 GLY A N 1
ATOM 2773 C CA . GLY A 1 368 ? -20.936 18.247 21.856 1.00 62.91 368 GLY A CA 1
ATOM 2774 C C . GLY A 1 368 ? -22.190 18.902 22.439 1.00 62.91 368 GLY A C 1
ATOM 2775 O O . GLY A 1 368 ? -22.899 18.293 23.230 1.00 62.91 368 GLY A O 1
ATOM 2776 N N . ARG A 1 369 ? -22.556 20.104 21.981 1.00 59.81 369 ARG A N 1
ATOM 2777 C CA . ARG A 1 369 ? -23.754 20.820 22.455 1.00 59.81 369 ARG A CA 1
ATOM 2778 C C . ARG A 1 369 ? -25.048 20.016 22.286 1.00 59.81 369 ARG A C 1
ATOM 2780 O O . ARG A 1 369 ? -25.881 20.040 23.188 1.00 59.81 369 ARG A O 1
ATOM 2787 N N . ASN A 1 370 ? -25.216 19.311 21.170 1.00 57.88 370 ASN A N 1
ATOM 2788 C CA . ASN A 1 370 ? -26.399 18.482 20.929 1.00 57.88 370 ASN A CA 1
ATOM 2789 C C . ASN A 1 370 ? -26.441 17.250 21.843 1.00 57.88 370 ASN A C 1
ATOM 2791 O O . ASN A 1 370 ? -27.522 16.865 22.276 1.00 57.88 370 ASN A O 1
ATOM 2795 N N . ALA A 1 371 ? -25.282 16.692 22.201 1.00 54.88 371 ALA A N 1
ATOM 2796 C CA . ALA A 1 371 ? -25.179 15.599 23.167 1.00 54.88 371 ALA A CA 1
ATOM 2797 C C . ALA A 1 371 ? -25.464 16.033 24.622 1.00 54.88 371 ALA A C 1
ATOM 2799 O O . ALA A 1 371 ? -25.765 15.190 25.461 1.00 54.88 371 ALA A O 1
ATOM 2800 N N . PHE A 1 372 ? -25.393 17.337 24.925 1.00 48.69 372 PHE A N 1
ATOM 2801 C CA . PHE A 1 372 ? -25.542 17.885 26.282 1.00 48.69 372 PHE A CA 1
ATOM 2802 C C . PHE A 1 372 ? -26.756 18.812 26.472 1.00 48.69 372 PHE A C 1
ATOM 2804 O O . PHE A 1 372 ? -26.908 19.416 27.539 1.00 48.69 372 PHE A O 1
ATOM 2811 N N . SER A 1 373 ? -27.626 18.966 25.468 1.00 50.62 373 SER A N 1
ATOM 2812 C CA . SER A 1 373 ? -28.869 19.729 25.630 1.00 50.62 373 SER A CA 1
ATOM 2813 C C . SER A 1 373 ? -29.841 18.959 26.522 1.00 50.62 373 SER A C 1
ATOM 2815 O O . SER A 1 373 ? -30.090 17.778 26.302 1.00 50.62 373 SER A O 1
ATOM 2817 N N . ARG A 1 374 ? -30.425 19.641 27.513 1.00 45.78 374 ARG A N 1
ATOM 2818 C CA . ARG A 1 374 ? -31.342 19.057 28.511 1.00 45.78 374 ARG A CA 1
ATOM 2819 C C . ARG A 1 374 ? -32.624 18.468 27.898 1.00 45.78 374 ARG A C 1
ATOM 2821 O O . ARG A 1 374 ? -33.276 17.658 28.546 1.00 45.78 374 ARG A O 1
ATOM 2828 N N . ASP A 1 375 ? -32.918 18.841 26.653 1.00 53.06 375 ASP A N 1
ATOM 2829 C CA . ASP A 1 375 ? -34.062 18.374 25.864 1.00 53.06 375 ASP A CA 1
ATOM 2830 C C . ASP A 1 375 ? -33.661 17.357 24.768 1.00 53.06 375 ASP A C 1
ATOM 2832 O O . ASP A 1 375 ? -34.490 16.952 23.956 1.00 53.06 375 ASP A O 1
ATOM 2836 N N . GLY A 1 376 ? -32.386 16.945 24.713 1.00 46.97 376 GLY A N 1
ATOM 2837 C CA . GLY A 1 376 ? -31.897 15.883 23.829 1.00 46.97 376 GLY A CA 1
ATOM 2838 C C . GLY A 1 376 ? -32.354 14.517 24.339 1.00 46.97 376 GLY A C 1
ATOM 2839 O O . GLY A 1 376 ? -31.693 13.922 25.183 1.00 46.97 376 GLY A O 1
ATOM 2840 N N . GLY A 1 377 ? -33.521 14.083 23.860 1.00 42.44 377 GLY A N 1
ATOM 2841 C CA . GLY A 1 377 ? -34.297 12.922 24.300 1.00 42.44 377 GLY A CA 1
ATOM 2842 C C . GLY A 1 377 ? -33.504 11.693 24.749 1.00 42.44 377 GLY A C 1
ATOM 2843 O O . GLY A 1 377 ? -32.794 11.053 23.974 1.00 42.44 377 GLY A O 1
ATOM 2844 N N . ALA A 1 378 ? -33.743 11.316 26.002 1.00 42.53 378 ALA A N 1
ATOM 2845 C CA . ALA A 1 378 ? -33.477 10.000 26.562 1.00 42.53 378 ALA A CA 1
ATOM 2846 C C . ALA A 1 378 ? -34.548 8.981 26.114 1.00 42.53 378 ALA A C 1
ATOM 2848 O O . ALA A 1 378 ? -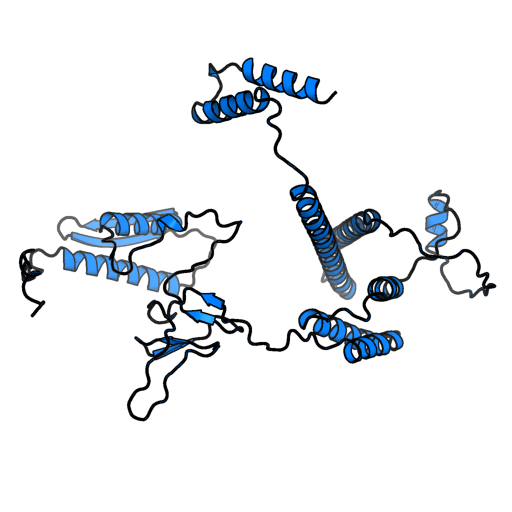35.171 8.339 26.952 1.00 42.53 378 ALA A O 1
ATOM 2849 N N . ASP A 1 379 ? -34.733 8.824 24.800 1.00 41.59 379 ASP A N 1
ATOM 2850 C CA . ASP A 1 379 ? -35.564 7.752 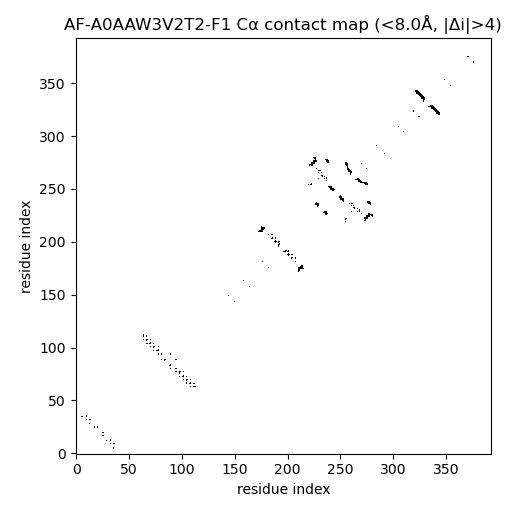24.220 1.00 41.59 379 ASP A CA 1
ATOM 2851 C C . ASP A 1 379 ? -34.697 6.601 23.672 1.00 41.59 379 ASP A C 1
ATOM 2853 O O . ASP A 1 379 ? -35.143 5.764 22.890 1.00 41.59 379 ASP A O 1
ATOM 2857 N N . GLY A 1 380 ? -33.430 6.541 24.093 1.00 39.44 380 GLY A N 1
ATOM 2858 C CA . GLY A 1 380 ? -32.603 5.352 23.942 1.00 39.44 380 GLY A CA 1
ATOM 2859 C C . GLY A 1 380 ? -33.072 4.292 24.929 1.00 39.44 380 GLY A C 1
ATOM 2860 O O . GLY A 1 380 ? -32.688 4.321 26.097 1.00 39.44 380 GLY A O 1
ATOM 2861 N N . GLU A 1 381 ? -33.923 3.390 24.452 1.00 36.09 381 GLU A N 1
ATOM 2862 C CA . GLU A 1 381 ? -34.306 2.146 25.110 1.00 36.09 381 GLU A CA 1
ATOM 2863 C C . GLU A 1 381 ? -33.067 1.490 25.743 1.00 36.09 381 GLU A C 1
ATOM 2865 O O . GLU A 1 381 ? -32.121 1.087 25.062 1.00 36.09 381 GLU A O 1
ATOM 2870 N N . LEU A 1 382 ? -33.041 1.453 27.078 1.00 34.06 382 LEU A N 1
ATOM 2871 C CA . LEU A 1 382 ? -32.050 0.716 27.850 1.00 34.06 382 LEU A CA 1
ATOM 2872 C C . LEU A 1 382 ? -32.201 -0.767 27.503 1.00 34.06 382 LEU A C 1
ATOM 2874 O O . LEU A 1 382 ? -33.040 -1.458 28.076 1.00 34.06 382 LEU A O 1
ATOM 2878 N N . VAL A 1 383 ? -31.375 -1.257 26.579 1.00 33.47 383 VAL A N 1
ATOM 2879 C CA . VAL A 1 383 ? -31.174 -2.694 26.380 1.00 33.47 383 VAL A CA 1
ATOM 2880 C C . VAL A 1 383 ? -30.519 -3.225 27.653 1.00 33.47 383 VAL A C 1
ATOM 2882 O O . VAL A 1 383 ? -29.324 -3.040 27.894 1.00 33.47 383 VAL A O 1
ATOM 2885 N N . THR A 1 384 ? -31.328 -3.829 28.518 1.00 35.41 384 THR A N 1
ATOM 2886 C CA . THR A 1 384 ? -30.854 -4.571 29.682 1.00 35.41 384 THR A CA 1
ATOM 2887 C C . THR A 1 384 ? -30.137 -5.838 29.213 1.00 35.41 384 THR A C 1
ATOM 2889 O O . THR A 1 384 ? -30.498 -6.458 28.215 1.00 35.41 384 THR A O 1
ATOM 2892 N N . ALA A 1 385 ? -29.085 -6.220 29.934 1.00 39.28 385 ALA A N 1
ATOM 2893 C CA . ALA A 1 385 ? -28.137 -7.272 29.565 1.00 39.28 385 ALA A CA 1
ATOM 2894 C C . ALA A 1 385 ? -28.679 -8.721 29.656 1.00 39.28 385 ALA A C 1
ATOM 2896 O O . ALA A 1 385 ? -27.895 -9.636 29.884 1.00 39.28 385 ALA A O 1
ATOM 2897 N N . ASP A 1 386 ? -29.986 -8.946 29.483 1.00 37.31 386 ASP A N 1
ATOM 2898 C CA . ASP A 1 386 ? -30.637 -10.243 29.753 1.00 37.31 386 ASP A CA 1
ATOM 2899 C C . ASP A 1 386 ? -31.250 -10.925 28.509 1.00 37.31 386 ASP A C 1
ATOM 2901 O O . ASP A 1 386 ? -31.998 -11.888 28.626 1.00 37.31 386 ASP A O 1
ATOM 2905 N N . GLN A 1 387 ? -30.947 -10.454 27.290 1.00 41.94 387 GLN A N 1
ATOM 2906 C CA . GLN A 1 387 ? -31.548 -10.981 26.046 1.00 41.94 387 GLN A CA 1
ATOM 2907 C C . GLN A 1 387 ? -30.615 -11.813 25.144 1.00 41.94 387 GLN A C 1
ATOM 2909 O O . GLN A 1 387 ? -30.966 -12.122 24.009 1.00 41.94 387 GLN A O 1
ATOM 2914 N N . THR A 1 388 ? -29.448 -12.253 25.619 1.00 35.44 388 THR A N 1
ATOM 2915 C CA . THR A 1 388 ? -28.516 -13.081 24.821 1.00 35.44 388 THR A CA 1
ATOM 2916 C C . THR A 1 388 ? -28.660 -14.600 25.007 1.00 35.44 388 THR A C 1
ATOM 2918 O O . THR A 1 388 ? -27.752 -15.337 24.628 1.00 35.44 388 THR A O 1
ATOM 2921 N N . ALA A 1 389 ? -29.791 -15.104 25.520 1.00 38.34 389 ALA A N 1
ATOM 2922 C CA . ALA A 1 389 ? -29.991 -16.547 25.738 1.00 38.34 389 ALA A CA 1
ATOM 2923 C C . ALA A 1 389 ? -31.026 -17.253 24.828 1.00 38.34 389 ALA A C 1
ATOM 2925 O O . ALA A 1 389 ? -31.144 -18.471 24.918 1.00 38.34 389 ALA A O 1
ATOM 2926 N N . GLU A 1 390 ? -31.719 -16.573 23.907 1.00 37.31 390 GLU A N 1
ATOM 2927 C CA . GLU A 1 390 ? -32.717 -17.215 23.017 1.00 37.31 390 GLU A CA 1
ATOM 2928 C C . GLU A 1 390 ? -32.500 -16.907 21.525 1.00 37.31 390 GLU A C 1
ATOM 2930 O O . GLU A 1 390 ? -33.385 -16.441 20.815 1.00 37.31 390 GLU A O 1
ATOM 2935 N N . ALA A 1 391 ? -31.301 -17.199 21.016 1.00 36.12 391 ALA A N 1
ATOM 2936 C CA . ALA A 1 391 ? -31.051 -17.282 19.571 1.00 36.12 391 ALA A CA 1
ATOM 2937 C C . ALA A 1 391 ? -30.125 -18.459 19.217 1.00 36.12 391 ALA A C 1
ATOM 2939 O O . ALA A 1 391 ? -29.194 -18.336 18.423 1.00 36.12 391 ALA A O 1
ATOM 2940 N N . ALA A 1 392 ? -30.388 -19.608 19.841 1.00 42.12 392 ALA A N 1
ATOM 2941 C CA . ALA A 1 392 ? -29.838 -20.905 19.463 1.00 42.12 392 ALA A CA 1
ATOM 2942 C C . ALA A 1 392 ? -30.932 -21.984 19.563 1.00 42.12 392 ALA A C 1
ATOM 2944 O O . ALA A 1 392 ? -30.882 -22.855 20.431 1.00 42.12 392 ALA A O 1
ATOM 2945 N N . GLN A 1 393 ? -31.925 -21.889 18.674 1.00 38.09 393 GLN A N 1
ATOM 2946 C CA . GLN A 1 393 ? -32.744 -23.004 18.187 1.00 38.09 393 GLN A CA 1
ATOM 2947 C C . GLN A 1 393 ? -32.965 -22.848 16.688 1.00 38.09 393 GLN A C 1
ATOM 2949 O O . GLN A 1 393 ? -33.240 -21.704 16.259 1.00 38.09 393 GLN A O 1
#

pLDDT: mean 71.16, std 20.51, range [25.38, 98.38]

Sequence (393 aa):
MADTNKNAIGQALRDLDWKGVPVRNREAIEQAIEALDGGDQKQPLADEAAARSDGRAALEIAGATAALRECLAAEEAWSWIAQFEGDGAVDEVERARAAIRRAAARESARKLLAAAPVPPSTLKAGDHVRGGTFAGTHGEIEDALDKAGAPMQDGARWLTFPERIAALVAPVAAVPLTVAQRDSIWVAAEVLEKSEEHAHAAELRAMLKAAPASTVAADALAPIPMLLFCPACGLQHIDAPEPAREGVKAWDNPPHRSHKCRACEAVWRPADVPTVGVASIQTSGQADNWDSSAHTVAAGAVRTVTIDEVEKSFLCKLLSFAWEVDIMWHRDRNEIRRIKLDVRDGVSMAPGLVERRVDLIREFVTTGRNAFSRDGGADGELVTADQTAEAAQ

Radius of gyration: 34.91 Å; Cα contacts (8 Å, |Δi|>4): 242; chains: 1; bounding box: 96×60×76 Å

Solvent-accessible surface area (backbone atoms only — not comparable to full-atom values): 24864 Å² total; per-residue (Å²): 122,70,69,67,51,53,56,53,51,41,48,56,62,68,69,51,66,63,90,78,52,57,76,89,53,48,64,61,52,52,52,51,40,52,64,62,68,58,72,83,78,86,72,94,80,69,72,62,63,58,59,56,52,58,55,48,53,53,51,53,52,51,52,48,52,50,33,46,51,49,26,51,54,26,48,52,56,39,52,56,54,61,74,40,73,82,70,78,77,65,54,71,66,58,54,52,52,38,53,51,47,30,53,51,23,46,50,51,33,48,53,48,62,70,66,48,82,76,73,84,76,93,68,82,88,82,83,91,82,84,88,82,91,81,90,79,91,64,76,71,64,52,61,58,49,65,75,65,75,70,89,80,80,90,83,79,80,78,71,50,77,65,54,48,53,51,65,74,48,68,86,48,89,82,58,62,50,52,71,70,56,49,52,52,49,49,54,52,24,58,58,27,52,75,42,97,53,35,71,55,18,53,50,48,50,50,48,63,70,66,39,55,72,42,76,81,47,85,69,71,66,74,45,45,77,36,83,38,55,37,92,88,77,62,51,74,40,63,70,63,66,42,78,58,49,94,97,40,80,53,43,78,64,72,83,35,44,68,48,68,36,88,88,78,62,53,72,49,62,94,50,99,52,37,46,36,29,32,95,66,84,92,73,83,61,96,82,59,90,66,68,70,81,80,63,69,66,57,94,80,68,76,76,80,72,48,69,68,56,54,50,50,56,48,49,53,56,54,56,73,59,32,82,44,78,50,73,47,67,42,75,95,72,75,42,78,78,44,76,49,72,45,62,62,90,87,62,90,68,59,69,69,60,56,51,56,50,52,49,52,53,51,50,50,53,50,53,51,48,55,76,66,39,95,79,55,73,89,77,72,78,80,79,66,96,80,74,87,82,83,85,86,129

Organism: NCBI:txid134537

Foldseek 3Di:
DVLVVLVVVLVVLVPDPCVPPPPVCPVVSVVSNCVSVVPDDDDDDDVVVVVVVVVVVVVLVVQLVVLVVQLVVLVVLQVVVVVCPPPCPDDPVNNVVSVVSNVVSVVSNVVSVVPPDDPPDPDDDDDDDDDDDDDDDPPPVVVVVVVVPDDDDDDDDDQDPVSVVCVVCVVVLAPADDPVRLVVLLVVLVVCCPDPNNVVSVVSVVSSVSRPHPVVPPPPPDAAEDFDADPVPRHTDADDWAPADVVRHTRRRPFDQWDADPPPRDIDGPDPHGHGGHPDDPDDDPPDPDDPVVPPPPPPPPPCCDPVNVVVVVVVVLVVFFPDWDWDADVVVRDTPDTDGHGDPPDPDDPVVVVVVVVVVVVVSVVVCLVPPPPNDPPPPPPDPPPPPPDDD

Nearest PDB structures (foldseek):
  5c21-assembly1_A  TM=5.157E-01  e=5.674E+00  Escherichia coli

Mean predicted aligned error: 21.12 Å

Secondary structure (DSSP, 8-state):
-HHHHHHHHHHHHHTS-GGGS-HHHHHHHHHHHHHHHS-------SHHHHHHHHHHHHHHHHHHHHHHHHHHHHHHHHHHHHHTTTTT-S-HHHHHHHHHHHHHHHHHHHHHHHHSPPPPP---S-------------TTTHHHHHTTT--PPS--PPPPHHHHHHHHHTT-TTSPBPHHHHHHHHHHHHHHHTSTTHHHHHHHHHHHHHSPB--------PPEEE-EE-TTT-PEE---PBPPBTTB--B---SBS-EE-TTT--EE-S-SS-EEE-SS-----TT--S-GGGG---TT------HHHHHHHHHHHHHTTEEEEEEEEEGGGTEEEEEEEEEPTT----HHHHHHHHHHHHHHHHHHHHHT-TTS--------TT-SSS---